Protein AF-A0A960QXY2-F1 (afdb_monomer_lite)

Structure (mmCIF, N/CA/C/O backbone):
data_AF-A0A960QXY2-F1
#
_entry.id   AF-A0A960QXY2-F1
#
loop_
_atom_site.group_PDB
_atom_site.id
_atom_site.type_symbol
_atom_site.label_atom_id
_atom_site.label_alt_id
_atom_site.label_comp_id
_atom_site.label_asym_id
_atom_site.label_entity_id
_atom_site.label_seq_id
_atom_site.pdbx_PDB_ins_code
_atom_site.Cartn_x
_atom_site.Cartn_y
_atom_site.Cartn_z
_atom_site.occupancy
_atom_site.B_iso_or_equiv
_atom_site.auth_seq_id
_atom_site.auth_comp_id
_atom_site.auth_asym_id
_atom_site.auth_atom_id
_atom_site.pdbx_PDB_model_num
ATOM 1 N N . MET A 1 1 ? -33.148 39.840 88.372 1.00 42.62 1 MET A N 1
ATOM 2 C CA . MET A 1 1 ? -32.185 38.967 87.664 1.00 42.62 1 MET A CA 1
ATOM 3 C C . MET A 1 1 ? -32.949 38.057 86.706 1.00 42.62 1 MET A C 1
ATOM 5 O O . MET A 1 1 ? -33.522 37.074 87.150 1.00 42.62 1 MET A O 1
ATOM 9 N N . ARG A 1 2 ? -33.035 38.409 85.416 1.00 37.84 2 ARG A N 1
ATOM 10 C CA . ARG A 1 2 ? -33.584 37.536 84.361 1.00 37.84 2 ARG A CA 1
ATOM 11 C C . ARG A 1 2 ? -32.402 36.937 83.598 1.00 37.84 2 ARG A C 1
ATOM 13 O O . ARG A 1 2 ? -31.577 37.690 83.093 1.00 37.84 2 ARG A O 1
ATOM 20 N N . ARG A 1 3 ? -32.290 35.607 83.577 1.00 42.69 3 ARG A N 1
ATOM 21 C CA . ARG A 1 3 ? -31.294 34.875 82.782 1.00 42.69 3 ARG A CA 1
ATOM 22 C C . ARG A 1 3 ? -31.869 34.663 81.379 1.00 42.69 3 ARG A C 1
ATOM 24 O O . ARG A 1 3 ? -32.893 34.001 81.252 1.00 42.69 3 ARG A O 1
ATOM 31 N N . SER A 1 4 ? -31.228 35.238 80.363 1.00 44.88 4 SER A N 1
ATOM 32 C CA . SER A 1 4 ? -31.491 34.923 78.955 1.00 44.88 4 SER A CA 1
ATOM 33 C C . SER A 1 4 ? -30.837 33.593 78.595 1.00 44.88 4 SER A C 1
ATOM 35 O O . SER A 1 4 ? -29.629 33.428 78.757 1.00 44.88 4 SER A O 1
ATOM 37 N N . THR A 1 5 ? -31.634 32.661 78.090 1.00 52.72 5 THR A N 1
ATOM 38 C CA . THR A 1 5 ? -31.198 31.428 77.432 1.00 52.72 5 THR A CA 1
ATOM 39 C C . THR A 1 5 ? -30.934 31.721 75.954 1.00 52.72 5 THR A C 1
ATOM 41 O O . THR A 1 5 ? -31.843 32.097 75.219 1.00 52.72 5 THR A O 1
ATOM 44 N N . PHE A 1 6 ? -29.683 31.564 75.523 1.00 45.66 6 PHE A N 1
ATOM 45 C CA . PHE A 1 6 ? -29.295 31.549 74.111 1.00 45.66 6 PHE A CA 1
ATOM 46 C C . PHE A 1 6 ? -29.551 30.150 73.535 1.00 45.66 6 PHE A C 1
ATOM 48 O O . PHE A 1 6 ? -29.058 29.163 74.079 1.00 45.66 6 PHE A O 1
ATOM 55 N N . ILE A 1 7 ? -30.304 30.066 72.437 1.00 46.41 7 ILE A N 1
ATOM 56 C CA . ILE A 1 7 ? -30.459 28.851 71.626 1.00 46.41 7 ILE A CA 1
ATOM 57 C C . ILE A 1 7 ? -29.572 29.027 70.384 1.00 46.41 7 ILE A C 1
ATOM 59 O O . ILE A 1 7 ? -29.762 30.011 69.665 1.00 46.41 7 ILE A O 1
ATOM 63 N N . PRO A 1 8 ? -28.609 28.132 70.101 1.00 46.75 8 PRO A N 1
ATOM 64 C CA . PRO A 1 8 ? -27.849 28.197 68.863 1.00 46.75 8 PRO A CA 1
ATOM 65 C C . PRO A 1 8 ? -28.687 27.636 67.706 1.00 46.75 8 PRO A C 1
ATOM 67 O O . PRO A 1 8 ? -29.220 26.530 67.779 1.00 46.75 8 PRO A O 1
ATOM 70 N N . VAL A 1 9 ? -28.789 28.406 66.624 1.00 47.16 9 VAL A N 1
ATOM 71 C CA . VAL A 1 9 ? -29.340 27.952 65.342 1.00 47.16 9 VAL A CA 1
ATOM 72 C C . VAL A 1 9 ? -28.234 27.199 64.603 1.00 47.16 9 VAL A C 1
ATOM 74 O O . VAL A 1 9 ? -27.255 27.801 64.168 1.00 47.16 9 VAL A O 1
ATOM 77 N N . ILE A 1 10 ? -28.376 25.880 64.472 1.00 45.25 10 ILE A N 1
ATOM 78 C CA . ILE A 1 10 ? -27.526 25.064 63.598 1.00 45.25 10 ILE A CA 1
ATOM 79 C C . ILE A 1 10 ? -28.065 25.215 62.173 1.00 45.25 10 ILE A C 1
ATOM 81 O O . ILE A 1 10 ? -29.096 24.643 61.822 1.00 45.25 10 ILE A O 1
ATOM 85 N N . VAL A 1 11 ? -27.374 26.003 61.350 1.00 44.78 11 VAL A N 1
ATOM 86 C CA . VAL A 1 11 ? -27.601 26.045 59.901 1.00 44.78 11 VAL A CA 1
ATOM 87 C C . VAL A 1 11 ? -26.959 24.794 59.304 1.00 44.78 11 VAL A C 1
ATOM 89 O O . VAL A 1 11 ? -25.738 24.677 59.237 1.00 44.78 11 VAL A O 1
ATOM 92 N N . SER A 1 12 ? -27.791 23.825 58.925 1.00 45.00 12 SER A N 1
ATOM 93 C CA . SER A 1 12 ? -27.359 22.617 58.224 1.00 45.00 12 SER A CA 1
ATOM 94 C C . SER A 1 12 ? -27.195 22.946 56.740 1.00 45.00 12 SER A C 1
ATOM 96 O O . SER A 1 12 ? -28.162 22.980 55.980 1.00 45.00 12 SER A O 1
ATOM 98 N N . THR A 1 13 ? -25.969 23.262 56.331 1.00 49.44 13 THR A N 1
ATOM 99 C CA . THR A 1 13 ? -25.618 23.444 54.921 1.00 49.44 13 THR A CA 1
ATOM 100 C C . THR A 1 13 ? -25.560 22.066 54.264 1.00 49.44 13 THR A C 1
ATOM 102 O O . THR A 1 13 ? -24.575 21.343 54.407 1.00 49.44 13 THR A O 1
ATOM 105 N N . LEU A 1 14 ? -26.631 21.679 53.565 1.00 43.00 14 LEU A N 1
ATOM 106 C CA . LEU A 1 14 ? -26.625 20.518 52.677 1.00 43.00 14 LEU A CA 1
ATOM 107 C C . LEU A 1 14 ? -25.613 20.785 51.549 1.00 43.00 14 LEU A C 1
ATOM 109 O O . LEU A 1 14 ? -25.888 21.530 50.609 1.00 43.00 14 LEU A O 1
ATOM 113 N N . LEU A 1 15 ? -24.422 20.197 51.652 1.00 43.59 15 LEU A N 1
ATOM 114 C CA . LEU A 1 15 ? -23.488 20.096 50.536 1.00 43.59 15 LEU A CA 1
ATOM 115 C C . LEU A 1 15 ? -24.098 19.135 49.507 1.00 43.59 15 LEU A C 1
ATOM 117 O O . LEU A 1 15 ? -24.025 17.917 49.667 1.00 43.59 15 LEU A O 1
ATOM 121 N N . LEU A 1 16 ? -24.718 19.680 48.456 1.00 44.16 16 LEU A N 1
ATOM 122 C CA . LEU A 1 16 ? -24.985 18.921 47.236 1.00 44.16 16 LEU A CA 1
ATOM 123 C C . LEU A 1 16 ? -23.636 18.540 46.620 1.00 44.16 16 LEU A C 1
ATOM 125 O O . LEU A 1 16 ? -22.979 19.353 45.971 1.00 44.16 16 LEU A O 1
ATOM 129 N N . LEU A 1 17 ? -23.219 17.295 46.842 1.00 44.69 17 LEU A N 1
ATOM 130 C CA . LEU A 1 17 ? -22.174 16.673 46.042 1.00 44.69 17 LEU A CA 1
ATOM 131 C C . LEU A 1 17 ? -22.661 16.638 44.582 1.00 44.69 17 LEU A C 1
ATOM 133 O O . LEU A 1 17 ? -23.789 16.195 44.340 1.00 44.69 17 LEU A O 1
ATOM 137 N N . PRO A 1 18 ? -21.859 17.097 43.604 1.00 47.03 18 PRO A N 1
ATOM 138 C CA . PRO A 1 18 ? -22.188 16.887 42.203 1.00 47.03 18 PRO A CA 1
ATOM 139 C C . PRO A 1 18 ? -22.323 15.378 41.950 1.00 47.03 18 PRO A C 1
ATOM 141 O O . PRO A 1 18 ? -21.615 14.590 42.587 1.00 47.03 18 PRO A O 1
ATOM 144 N N . PRO A 1 19 ? -23.226 14.948 41.052 1.00 49.72 19 PRO A N 1
ATOM 145 C CA . PRO A 1 19 ? -23.356 13.539 40.723 1.00 49.72 19 PRO A CA 1
ATOM 146 C C . PRO A 1 19 ? -21.989 13.012 40.281 1.00 49.72 19 PRO A C 1
ATOM 148 O O . PRO A 1 19 ? -21.372 13.559 39.364 1.00 49.72 19 PRO A O 1
ATOM 151 N N . LEU A 1 20 ? -21.515 11.973 40.976 1.00 49.38 20 LEU A N 1
ATOM 152 C CA . LEU A 1 20 ? -20.354 11.182 40.585 1.00 49.38 20 LEU A CA 1
ATOM 153 C C . LEU A 1 20 ? -20.476 10.883 39.092 1.00 49.38 20 LEU A C 1
ATOM 155 O O . LEU A 1 20 ? -21.476 10.317 38.646 1.00 49.38 20 LEU A O 1
ATOM 159 N N . GLY A 1 21 ? -19.489 11.365 38.335 1.00 44.56 21 GLY A N 1
ATOM 160 C CA . GLY A 1 21 ? -19.477 11.310 36.885 1.00 44.56 21 GLY A CA 1
ATOM 161 C C . GLY A 1 21 ? -19.838 9.915 36.395 1.00 44.56 21 GLY A C 1
ATOM 162 O O . GLY A 1 21 ? -19.307 8.916 36.879 1.00 44.56 21 GLY A O 1
ATOM 163 N N . ARG A 1 22 ? -20.761 9.864 35.433 1.00 47.72 22 ARG A N 1
ATOM 164 C CA . ARG A 1 22 ? -21.051 8.677 34.630 1.00 47.72 22 ARG A CA 1
ATOM 165 C C . ARG A 1 22 ? -19.703 8.130 34.163 1.00 47.72 22 ARG A C 1
ATOM 167 O O . ARG A 1 22 ? -19.032 8.803 33.382 1.00 47.72 22 ARG A O 1
ATOM 174 N N . ALA A 1 23 ? -19.281 6.984 34.706 1.00 48.81 23 ALA A N 1
ATOM 175 C CA . ALA A 1 23 ? -18.068 6.310 34.266 1.00 48.81 23 ALA A CA 1
ATOM 176 C C . ALA A 1 23 ? -18.130 6.250 32.738 1.00 48.81 23 ALA A C 1
ATOM 178 O O . ALA A 1 23 ? -19.141 5.796 32.192 1.00 48.81 23 ALA A O 1
ATOM 179 N N . ALA A 1 24 ? -17.131 6.830 32.068 1.00 53.25 24 ALA A N 1
ATOM 180 C CA . ALA A 1 24 ? -17.064 6.807 30.619 1.00 53.25 24 ALA A CA 1
ATOM 181 C C . ALA A 1 24 ? -17.136 5.335 30.213 1.00 53.25 24 ALA A C 1
ATOM 183 O O . ALA A 1 24 ? -16.270 4.549 30.587 1.00 53.25 24 ALA A O 1
ATOM 184 N N . GLN A 1 25 ? -18.234 4.952 29.567 1.00 52.31 25 GLN A N 1
ATOM 185 C CA . GLN A 1 25 ? -18.415 3.595 29.090 1.00 52.31 25 GLN A CA 1
ATOM 186 C C . GLN A 1 25 ? -17.262 3.331 28.121 1.00 52.31 25 GLN A C 1
ATOM 188 O O . GLN A 1 25 ? -17.100 4.082 27.157 1.00 52.31 25 GLN A O 1
ATOM 193 N N . GLU A 1 26 ? -16.414 2.351 28.444 1.00 58.78 26 GLU A N 1
ATOM 194 C CA . GLU A 1 26 ? -15.286 1.983 27.588 1.00 58.78 26 GLU A CA 1
ATOM 195 C C . GLU A 1 26 ? -15.813 1.708 26.171 1.00 58.78 26 GLU A C 1
ATOM 197 O O . GLU A 1 26 ? -16.890 1.109 26.040 1.00 58.78 26 GLU A O 1
ATOM 202 N N . PRO A 1 27 ? -15.122 2.174 25.114 1.00 62.91 27 PRO A N 1
ATOM 203 C CA . PRO A 1 27 ? -15.601 1.997 23.756 1.00 62.91 27 PRO A CA 1
ATOM 204 C C . PRO A 1 27 ? -15.718 0.503 23.441 1.00 62.91 27 PRO A C 1
ATOM 206 O O . PRO A 1 27 ? -14.721 -0.205 23.322 1.00 62.91 27 PRO A O 1
ATOM 209 N N . THR A 1 28 ? -16.946 0.018 23.284 1.00 71.00 28 THR A N 1
ATOM 210 C CA . THR A 1 28 ? -17.225 -1.320 22.768 1.00 71.00 28 THR A CA 1
ATOM 211 C C . THR A 1 28 ? -17.537 -1.200 21.280 1.00 71.00 28 THR A C 1
ATOM 213 O O . THR A 1 28 ? -18.370 -0.395 20.875 1.00 71.00 28 THR A O 1
ATOM 216 N N . GLY A 1 29 ? -16.841 -1.969 20.445 1.00 88.31 29 GLY A N 1
ATOM 217 C CA . GLY A 1 29 ? -17.033 -1.923 18.996 1.00 88.31 29 GLY A CA 1
ATOM 218 C C . GLY A 1 29 ? -16.111 -2.882 18.256 1.00 88.31 29 GLY A C 1
ATOM 219 O O . GLY A 1 29 ? -15.088 -3.325 18.792 1.00 88.31 29 GLY A O 1
ATOM 220 N N . LYS A 1 30 ? -16.488 -3.223 17.026 1.00 95.31 30 LYS A N 1
ATOM 221 C CA . LYS A 1 30 ? -15.687 -4.033 16.111 1.00 95.31 30 LYS A CA 1
ATOM 222 C C . LYS A 1 30 ? -14.914 -3.135 15.157 1.00 95.31 30 LYS A C 1
ATOM 224 O O . LYS A 1 30 ? -15.492 -2.278 14.491 1.00 95.31 30 LYS A O 1
ATOM 229 N N . VAL A 1 31 ? -13.613 -3.377 15.047 1.00 97.44 31 VAL A N 1
ATOM 230 C CA . VAL A 1 31 ? -12.737 -2.668 14.112 1.00 97.44 31 VAL A CA 1
ATOM 231 C C . VAL A 1 31 ? -12.183 -3.651 13.099 1.00 97.44 31 VAL A C 1
ATOM 233 O O . VAL A 1 31 ? -11.603 -4.660 13.489 1.00 97.44 31 VAL A O 1
ATOM 236 N N . LEU A 1 32 ? -12.308 -3.340 11.813 1.00 98.62 32 LEU A N 1
ATOM 237 C CA . LEU A 1 32 ? -11.528 -3.986 10.761 1.00 98.62 32 LEU A CA 1
ATOM 238 C C . LEU A 1 32 ? -10.314 -3.108 10.457 1.00 98.62 32 LEU A C 1
ATOM 240 O O . LEU A 1 32 ? -10.471 -1.977 10.015 1.00 98.62 32 LEU A O 1
ATOM 244 N N . TYR A 1 33 ? -9.111 -3.614 10.699 1.00 98.75 33 TYR A N 1
ATOM 245 C CA . TYR A 1 33 ? -7.862 -2.924 10.411 1.00 98.75 33 TYR A CA 1
ATOM 246 C C . TYR A 1 33 ? -7.202 -3.519 9.166 1.00 98.75 33 TYR A C 1
ATOM 248 O O . TYR A 1 33 ? -6.750 -4.661 9.192 1.00 98.75 33 TYR A O 1
ATOM 256 N N . LEU A 1 34 ? -7.141 -2.739 8.087 1.00 98.75 34 LEU A N 1
ATOM 257 C CA . LEU A 1 34 ? -6.463 -3.085 6.840 1.00 98.75 34 LEU A CA 1
ATOM 258 C C . LEU A 1 34 ? -5.093 -2.410 6.778 1.00 98.75 34 LEU A C 1
ATOM 260 O O . LEU A 1 34 ? -5.007 -1.193 6.940 1.00 98.75 34 LEU A O 1
ATOM 264 N N . GLY A 1 35 ? -4.038 -3.179 6.508 1.00 98.19 35 GLY A N 1
ATOM 265 C CA . GLY A 1 35 ? -2.665 -2.665 6.466 1.00 98.19 35 GLY A CA 1
ATOM 266 C C . GLY A 1 35 ? -1.840 -3.159 5.278 1.00 98.19 35 GLY A C 1
ATOM 267 O O . GLY A 1 35 ? -2.102 -4.229 4.726 1.00 98.19 35 GLY A O 1
ATOM 268 N N . ASP A 1 36 ? -0.802 -2.404 4.917 1.00 97.00 36 ASP A N 1
ATOM 269 C CA . ASP A 1 36 ? 0.215 -2.809 3.941 1.00 97.00 36 ASP A CA 1
ATOM 270 C C . ASP A 1 36 ? 1.529 -3.274 4.609 1.00 97.00 36 ASP A C 1
ATOM 272 O O . ASP A 1 36 ? 1.539 -3.741 5.751 1.00 97.00 36 ASP A O 1
ATOM 276 N N . SER A 1 37 ? 2.665 -3.200 3.907 1.00 95.19 37 SER A N 1
ATOM 277 C CA . SER A 1 37 ? 3.954 -3.641 4.455 1.00 95.19 37 SER A CA 1
ATOM 278 C C . SER A 1 37 ? 4.392 -2.850 5.692 1.00 95.19 37 SER A C 1
ATOM 280 O O . SER A 1 37 ? 5.053 -3.427 6.557 1.00 95.19 37 SER A O 1
ATOM 282 N N . LEU A 1 38 ? 3.978 -1.587 5.846 1.00 96.81 38 LEU A N 1
ATOM 283 C CA . LEU A 1 38 ? 4.292 -0.789 7.038 1.00 96.81 38 LEU A CA 1
ATOM 284 C C . LEU A 1 38 ? 3.606 -1.342 8.296 1.00 96.81 38 LEU A C 1
ATOM 286 O O . LEU A 1 38 ? 4.135 -1.244 9.404 1.00 96.81 38 LEU A O 1
ATOM 290 N N . SER A 1 39 ? 2.474 -2.020 8.126 1.00 98.19 39 SER A N 1
ATOM 291 C CA . SER A 1 39 ? 1.740 -2.680 9.205 1.00 98.19 39 SER A CA 1
ATOM 292 C C . SER A 1 39 ? 2.277 -4.058 9.591 1.00 98.19 39 SER A C 1
ATOM 294 O O . SER A 1 39 ? 1.885 -4.596 10.624 1.00 98.19 39 SER A O 1
ATOM 296 N N . MET A 1 40 ? 3.180 -4.661 8.812 1.00 94.69 40 MET A N 1
ATOM 297 C CA . MET A 1 40 ? 3.693 -6.006 9.118 1.00 94.69 40 MET A CA 1
ATOM 298 C C . MET A 1 40 ? 4.562 -6.037 10.384 1.00 94.69 40 MET A C 1
ATOM 300 O O . MET A 1 40 ? 4.614 -7.055 11.091 1.00 94.69 40 MET A O 1
ATOM 304 N N . GLY A 1 41 ? 5.253 -4.924 10.646 1.00 93.56 41 GLY A N 1
ATOM 305 C CA . GLY A 1 41 ? 6.252 -4.768 11.695 1.00 93.56 41 GLY A CA 1
ATOM 306 C C . GLY A 1 41 ? 5.739 -4.063 12.950 1.00 93.56 41 GLY A C 1
ATOM 307 O O . GLY A 1 41 ? 4.648 -4.338 13.448 1.00 93.56 41 GLY A O 1
ATOM 308 N N . ALA A 1 42 ? 6.584 -3.194 13.505 1.00 96.75 42 ALA A N 1
ATOM 309 C CA . ALA A 1 42 ? 6.360 -2.580 14.809 1.00 96.75 42 ALA A CA 1
ATOM 310 C C . ALA A 1 42 ? 5.146 -1.638 14.823 1.00 96.75 42 ALA A C 1
ATOM 312 O O . ALA A 1 42 ? 4.327 -1.740 15.730 1.00 96.75 42 ALA A O 1
ATOM 313 N N . PHE A 1 43 ? 4.963 -0.828 13.772 1.00 98.56 43 PHE A N 1
ATOM 314 C CA . PHE A 1 43 ? 3.814 0.071 13.646 1.00 98.56 43 PHE A CA 1
ATOM 315 C C . PHE A 1 43 ? 2.478 -0.673 13.802 1.00 98.56 43 PHE A C 1
ATOM 317 O O . PHE A 1 43 ? 1.696 -0.385 14.708 1.00 98.56 43 PHE A O 1
ATOM 324 N N . GLY A 1 44 ? 2.230 -1.683 12.960 1.00 98.12 44 GLY A N 1
ATOM 325 C CA . GLY A 1 44 ? 0.951 -2.390 12.979 1.00 98.12 44 GLY A CA 1
ATOM 326 C C . GLY A 1 44 ? 0.728 -3.199 14.256 1.00 98.12 44 GLY A C 1
ATOM 327 O O . GLY A 1 44 ? -0.398 -3.248 14.744 1.00 98.12 44 GLY A O 1
ATOM 328 N N . LYS A 1 45 ? 1.786 -3.782 14.843 1.00 98.31 45 LYS A N 1
ATOM 329 C CA . LYS A 1 45 ? 1.702 -4.471 16.144 1.00 98.31 45 LYS A CA 1
ATOM 330 C C . LYS A 1 45 ? 1.299 -3.520 17.267 1.00 98.31 45 LYS A C 1
ATOM 332 O O . LYS A 1 45 ? 0.411 -3.860 18.047 1.00 98.31 45 LYS A O 1
ATOM 337 N N . THR A 1 46 ? 1.928 -2.350 17.337 1.00 98.75 46 THR A N 1
ATOM 338 C CA . THR A 1 46 ? 1.632 -1.339 18.354 1.00 98.75 46 THR A CA 1
ATOM 339 C C . THR A 1 46 ? 0.220 -0.798 18.181 1.00 98.75 46 THR A C 1
ATOM 341 O O . THR A 1 46 ? -0.541 -0.779 19.145 1.00 98.75 46 THR A O 1
ATOM 344 N N . LEU A 1 47 ? -0.186 -0.452 16.956 1.00 98.75 47 LEU A N 1
ATOM 345 C CA . LEU A 1 47 ? -1.532 0.061 16.705 1.00 98.75 47 LEU A CA 1
ATOM 346 C C . LEU A 1 47 ? -2.626 -0.977 17.022 1.00 98.75 47 LEU A C 1
ATOM 348 O O . LEU A 1 47 ? -3.573 -0.652 17.737 1.00 98.75 47 LEU A O 1
ATOM 352 N N . ASP A 1 48 ? -2.481 -2.231 16.565 1.00 98.62 48 ASP A N 1
ATOM 353 C CA . ASP A 1 48 ? -3.396 -3.337 16.915 1.00 98.62 48 ASP A CA 1
ATOM 354 C C . ASP A 1 48 ? -3.516 -3.493 18.434 1.00 98.62 48 ASP A C 1
ATOM 356 O O . ASP A 1 48 ? -4.624 -3.543 18.971 1.00 98.62 48 ASP A O 1
ATOM 360 N N . HIS A 1 49 ? -2.378 -3.517 19.133 1.00 98.38 49 HIS A N 1
ATOM 361 C CA . HIS A 1 49 ? -2.342 -3.648 20.582 1.00 98.38 49 HIS A CA 1
ATOM 362 C C . HIS A 1 49 ? -3.081 -2.499 21.275 1.00 98.38 49 HIS A C 1
ATOM 364 O O . HIS A 1 49 ? -3.967 -2.764 22.083 1.00 98.38 49 HIS A O 1
ATOM 370 N N . ARG A 1 50 ? -2.809 -1.240 20.906 1.00 97.94 50 ARG A N 1
ATOM 371 C CA . ARG A 1 50 ? -3.470 -0.067 21.502 1.00 97.94 50 ARG A CA 1
ATOM 372 C C . ARG A 1 50 ? -4.974 -0.025 21.244 1.00 97.94 50 ARG A C 1
ATOM 374 O O . ARG A 1 50 ? -5.731 0.385 22.127 1.00 97.94 50 ARG A O 1
ATOM 381 N N . MET A 1 51 ? -5.425 -0.450 20.064 1.00 96.88 51 MET A N 1
ATOM 382 C CA . MET A 1 51 ? -6.857 -0.562 19.776 1.00 96.88 51 MET A CA 1
ATOM 383 C C . MET A 1 51 ? -7.516 -1.628 20.664 1.00 96.88 51 MET A C 1
ATOM 385 O O . MET A 1 51 ? -8.560 -1.363 21.256 1.00 96.88 51 MET A O 1
ATOM 389 N N . ARG A 1 52 ? -6.884 -2.796 20.837 1.00 96.38 52 ARG A N 1
ATOM 390 C CA . ARG A 1 52 ? -7.395 -3.868 21.714 1.00 96.38 52 ARG A CA 1
ATOM 391 C C . ARG A 1 52 ? -7.378 -3.495 23.193 1.00 96.38 52 ARG A C 1
ATOM 393 O O . ARG A 1 52 ? -8.345 -3.775 23.891 1.00 96.38 52 ARG A O 1
ATOM 400 N N . GLU A 1 53 ? -6.325 -2.830 23.668 1.00 95.12 53 GLU A N 1
ATOM 401 C CA . GLU A 1 53 ? -6.250 -2.296 25.039 1.00 95.12 53 GLU A CA 1
ATOM 402 C C . GLU A 1 53 ? -7.377 -1.299 25.341 1.00 95.12 53 GLU A C 1
ATOM 404 O O . GLU A 1 53 ? -7.738 -1.115 26.498 1.00 95.12 53 GLU A O 1
ATOM 409 N N . SER A 1 54 ? -7.955 -0.680 24.308 1.00 91.12 54 SER A N 1
ATOM 410 C CA . SER A 1 54 ? -9.101 0.229 24.435 1.00 91.12 54 SER A CA 1
ATOM 411 C C . SER A 1 54 ? -10.452 -0.497 24.498 1.00 91.12 54 SER A C 1
ATOM 413 O O . SER A 1 54 ? -11.485 0.148 24.362 1.00 91.12 54 SER A O 1
ATOM 415 N N . GLY A 1 55 ? -10.461 -1.828 24.640 1.00 90.62 55 GLY A N 1
ATOM 416 C CA . GLY A 1 55 ? -11.680 -2.638 24.739 1.00 90.62 55 GLY A CA 1
ATOM 417 C C . GLY A 1 55 ? -12.307 -3.049 23.401 1.00 90.62 55 GLY A C 1
ATOM 418 O O . GLY A 1 55 ? -13.367 -3.676 23.391 1.00 90.62 55 GLY A O 1
ATOM 419 N N . LEU A 1 56 ? -11.666 -2.741 22.267 1.00 93.12 56 LEU A N 1
ATOM 420 C CA . LEU A 1 56 ? -12.213 -3.010 20.933 1.00 93.12 56 LEU A CA 1
ATOM 421 C C . LEU A 1 56 ? -11.981 -4.456 20.479 1.00 93.12 56 LEU A C 1
ATOM 423 O O . LEU A 1 56 ? -10.915 -5.046 20.678 1.00 93.12 56 LEU A O 1
ATOM 427 N N . SER A 1 57 ? -12.957 -4.999 19.753 1.00 95.81 57 SER A N 1
ATOM 428 C CA . SER A 1 57 ? -12.833 -6.264 19.031 1.00 95.81 57 SER A CA 1
ATOM 429 C C . SER A 1 57 ? -12.189 -6.010 17.667 1.00 95.81 57 SER A C 1
ATOM 431 O O . SER A 1 57 ? -12.859 -5.660 16.697 1.00 95.81 57 SER A O 1
ATOM 433 N N . VAL A 1 58 ? -10.863 -6.126 17.598 1.00 98.00 58 VAL A N 1
ATOM 434 C CA . VAL A 1 58 ? -10.104 -5.799 16.381 1.00 98.00 58 VAL A CA 1
ATOM 435 C C . VAL A 1 58 ? -9.913 -7.038 15.494 1.00 98.00 58 VAL A C 1
ATOM 437 O O . VAL A 1 58 ? -9.555 -8.119 15.972 1.00 98.00 58 VAL A O 1
ATOM 440 N N . TYR A 1 59 ? -10.106 -6.862 14.194 1.00 98.69 59 TYR A N 1
ATOM 441 C CA . TYR A 1 59 ? -9.828 -7.813 13.125 1.00 98.69 59 TYR A CA 1
ATOM 442 C C . TYR A 1 59 ? -8.773 -7.188 12.218 1.00 98.69 59 TYR A C 1
ATOM 444 O O . TYR A 1 59 ? -9.073 -6.307 11.422 1.00 98.69 59 TYR A O 1
ATOM 452 N N . THR A 1 60 ? -7.527 -7.606 12.373 1.00 98.81 60 THR A N 1
ATOM 453 C CA . THR A 1 60 ? -6.373 -7.063 11.657 1.00 98.81 60 THR A CA 1
ATOM 454 C C . THR A 1 60 ? -6.069 -7.943 10.460 1.00 98.81 60 THR A C 1
ATOM 456 O O . THR A 1 60 ? -5.802 -9.127 10.641 1.00 98.81 60 THR A O 1
ATOM 459 N N . ILE A 1 61 ? -6.104 -7.372 9.258 1.00 98.62 61 ILE A N 1
ATOM 460 C CA . ILE A 1 61 ? -5.794 -8.023 7.985 1.00 98.62 61 ILE A CA 1
ATOM 461 C C . ILE A 1 61 ? -4.740 -7.177 7.273 1.00 98.62 61 ILE A C 1
ATOM 463 O O . ILE A 1 61 ? -5.006 -6.079 6.792 1.00 98.62 61 ILE A O 1
ATOM 467 N N . VAL A 1 62 ? -3.520 -7.688 7.206 1.00 98.50 62 VAL A N 1
ATOM 468 C CA . VAL A 1 62 ? -2.367 -6.972 6.665 1.00 98.50 62 VAL A CA 1
ATOM 469 C C . VAL A 1 62 ? -1.733 -7.804 5.565 1.00 98.50 62 VAL A C 1
ATOM 471 O O . VAL A 1 62 ? -1.440 -8.984 5.760 1.00 98.50 62 VAL A O 1
ATOM 474 N N . ALA A 1 63 ? -1.495 -7.182 4.415 1.00 97.19 63 ALA A N 1
ATOM 475 C CA . ALA A 1 63 ? -0.831 -7.807 3.281 1.00 97.19 63 ALA A CA 1
ATOM 476 C C . ALA A 1 63 ? 0.309 -6.909 2.784 1.00 97.19 63 ALA A C 1
ATOM 478 O O . ALA A 1 63 ? 0.098 -5.776 2.355 1.00 97.19 63 ALA A O 1
ATOM 479 N N . GLY A 1 64 ? 1.542 -7.413 2.834 1.00 93.06 64 GLY A N 1
ATOM 480 C CA . GLY A 1 64 ? 2.719 -6.685 2.371 1.00 93.06 64 GLY A CA 1
ATOM 481 C C . GLY A 1 64 ? 2.599 -6.293 0.896 1.00 93.06 64 GLY A C 1
ATOM 482 O O . GLY A 1 64 ? 2.230 -7.119 0.060 1.00 93.06 64 GLY A O 1
ATOM 483 N N . GLY A 1 65 ? 2.898 -5.027 0.585 1.00 88.94 65 GLY A N 1
ATOM 484 C CA . GLY A 1 65 ? 2.757 -4.463 -0.764 1.00 88.94 65 GLY A CA 1
ATOM 485 C C . GLY A 1 65 ? 1.315 -4.149 -1.183 1.00 88.94 65 GLY A C 1
ATOM 486 O O . GLY A 1 65 ? 1.092 -3.729 -2.319 1.00 88.94 65 GLY A O 1
ATOM 487 N N . ALA A 1 66 ? 0.331 -4.331 -0.295 1.00 93.62 66 ALA A N 1
ATOM 488 C CA . ALA A 1 66 ? -1.058 -4.094 -0.646 1.00 93.62 66 ALA A CA 1
ATOM 489 C C . ALA A 1 66 ? -1.329 -2.630 -1.011 1.00 93.62 66 ALA A C 1
ATOM 491 O O . ALA A 1 66 ? -0.834 -1.678 -0.404 1.00 93.62 66 ALA A O 1
ATOM 492 N N . SER A 1 67 ? -2.174 -2.487 -2.016 1.00 93.88 67 SER A N 1
ATOM 493 C CA . SER A 1 67 ? -2.810 -1.258 -2.482 1.00 93.88 67 SER A CA 1
ATOM 494 C C . SER A 1 67 ? -4.307 -1.558 -2.652 1.00 93.88 67 SER A C 1
ATOM 496 O O . SER A 1 67 ? -4.694 -2.726 -2.533 1.00 93.88 67 SER A O 1
ATOM 498 N N . PRO A 1 68 ? -5.172 -0.579 -2.963 1.00 95.50 68 PRO A N 1
ATOM 499 C CA . PRO A 1 68 ? -6.602 -0.829 -3.170 1.00 95.50 68 PRO A CA 1
ATOM 500 C C . PRO A 1 68 ? -6.935 -1.981 -4.137 1.00 95.50 68 PRO A C 1
ATOM 502 O O . PRO A 1 68 ? -7.911 -2.690 -3.914 1.00 95.50 68 PRO A O 1
ATOM 505 N N . TYR A 1 69 ? -6.084 -2.255 -5.136 1.00 92.31 69 TYR A N 1
ATOM 506 C CA . TYR A 1 69 ? -6.227 -3.405 -6.044 1.00 92.31 69 TYR A CA 1
ATOM 507 C C . TYR A 1 69 ? -6.302 -4.766 -5.328 1.00 92.31 69 TYR A C 1
ATOM 509 O O . TYR A 1 69 ? -6.942 -5.699 -5.808 1.00 92.31 69 TYR A O 1
ATOM 517 N N . TYR A 1 70 ? -5.643 -4.902 -4.176 1.00 95.00 70 TYR A N 1
ATOM 518 C CA . TYR A 1 70 ? -5.668 -6.134 -3.388 1.00 95.00 70 TYR A CA 1
ATOM 519 C C . TYR A 1 70 ? -7.007 -6.307 -2.678 1.00 95.00 70 TYR A C 1
ATOM 521 O O . TYR A 1 70 ? -7.531 -7.419 -2.626 1.00 95.00 70 TYR A O 1
ATOM 529 N N . TRP A 1 71 ? -7.561 -5.203 -2.181 1.00 96.88 71 TRP A N 1
ATOM 530 C CA . TRP A 1 71 ? -8.715 -5.191 -1.291 1.00 96.88 71 TRP A CA 1
ATOM 531 C C . TRP A 1 71 ? -10.049 -5.209 -2.027 1.00 96.88 71 TRP A C 1
ATOM 533 O O . TRP A 1 71 ? -10.968 -5.850 -1.545 1.00 96.88 71 TRP A O 1
ATOM 543 N N . LEU A 1 72 ? -10.160 -4.543 -3.173 1.00 93.69 72 LEU A N 1
ATOM 544 C CA . LEU A 1 72 ? -11.434 -4.347 -3.872 1.00 93.69 72 LEU A CA 1
ATOM 545 C C . LEU A 1 72 ? -11.861 -5.576 -4.690 1.00 93.69 72 LEU A C 1
ATOM 547 O O . LEU A 1 72 ? -11.033 -6.186 -5.380 1.00 93.69 72 LEU A O 1
ATOM 551 N N . ASP A 1 73 ? -13.148 -5.924 -4.629 1.00 89.88 73 ASP A N 1
ATOM 552 C CA . ASP A 1 73 ? -13.748 -7.061 -5.349 1.00 89.88 73 ASP A CA 1
ATOM 553 C C . ASP A 1 73 ? -13.755 -6.897 -6.876 1.00 89.88 73 ASP A C 1
ATOM 555 O O . ASP A 1 73 ? -13.702 -7.883 -7.612 1.00 89.88 73 ASP A O 1
ATOM 559 N N . SER A 1 74 ? -13.741 -5.648 -7.346 1.00 83.19 74 SER A N 1
ATOM 560 C CA . SER A 1 74 ? -13.731 -5.272 -8.760 1.00 83.19 74 SER A CA 1
ATOM 561 C C . SER A 1 74 ? -12.426 -5.643 -9.459 1.00 83.19 74 SER A C 1
ATOM 563 O O . SER A 1 74 ? -12.326 -5.543 -10.682 1.00 83.19 74 SER A O 1
ATOM 565 N N . PHE A 1 75 ? -11.438 -6.106 -8.692 1.00 83.88 75 PHE A N 1
ATOM 566 C CA . PHE A 1 75 ? -10.174 -6.620 -9.182 1.00 83.88 75 PHE A CA 1
ATOM 567 C C . PHE A 1 75 ? -10.011 -8.088 -8.816 1.00 83.88 75 PHE A C 1
ATOM 569 O O . PHE A 1 75 ? -10.414 -8.550 -7.745 1.00 83.88 75 PHE A O 1
ATOM 576 N N . GLN A 1 76 ? -9.326 -8.812 -9.697 1.00 79.06 76 GLN A N 1
ATOM 577 C CA . GLN A 1 76 ? -9.012 -10.219 -9.495 1.00 79.06 76 GLN A CA 1
ATOM 578 C C . GLN A 1 76 ? -8.337 -10.491 -8.133 1.00 79.06 76 GLN A C 1
ATOM 580 O O . GLN A 1 76 ? -7.680 -9.611 -7.559 1.00 79.06 76 GLN A O 1
ATOM 585 N N . PRO A 1 77 ? -8.476 -11.708 -7.584 1.00 81.62 77 PRO A N 1
ATOM 586 C CA . PRO A 1 77 ? -7.728 -12.115 -6.403 1.00 81.62 77 PRO A CA 1
ATOM 587 C C . PRO A 1 77 ? -6.217 -12.012 -6.642 1.00 81.62 77 PRO A C 1
ATOM 589 O O . PRO A 1 77 ? -5.695 -12.607 -7.582 1.00 81.62 77 PRO A O 1
ATOM 592 N N . LEU A 1 78 ? -5.515 -11.273 -5.779 1.00 81.56 78 LEU A N 1
ATOM 593 C CA . LEU A 1 78 ? -4.067 -11.089 -5.875 1.00 81.56 78 LEU A CA 1
ATOM 594 C C . LEU A 1 78 ? -3.343 -11.881 -4.779 1.00 81.56 78 LEU A C 1
ATOM 596 O O . LEU A 1 78 ? -3.752 -11.807 -3.613 1.00 81.56 78 LEU A O 1
ATOM 600 N N . PRO A 1 79 ? -2.267 -12.619 -5.112 1.00 83.88 79 PRO A N 1
ATOM 601 C CA . PRO A 1 79 ? -1.437 -13.264 -4.110 1.00 83.88 79 PRO A CA 1
ATOM 602 C C . PRO A 1 79 ? -0.616 -12.229 -3.339 1.00 83.88 79 PRO A C 1
ATOM 604 O O . PRO A 1 79 ? -0.254 -11.175 -3.862 1.00 83.88 79 PRO A O 1
ATOM 607 N N . CYS A 1 80 ? -0.255 -12.562 -2.103 1.00 88.06 80 CYS A N 1
ATOM 608 C CA . CYS A 1 80 ? 0.724 -11.803 -1.333 1.00 88.06 80 CYS A CA 1
ATOM 609 C C . CYS A 1 80 ? 1.903 -12.716 -1.004 1.00 88.06 80 CYS A C 1
ATOM 611 O O . CYS A 1 80 ? 1.719 -13.738 -0.348 1.00 88.06 80 CYS A O 1
ATOM 613 N N . SER A 1 81 ? 3.099 -12.351 -1.471 1.00 82.88 81 SER A N 1
ATOM 614 C CA . SER A 1 81 ? 4.355 -13.093 -1.270 1.00 82.88 81 SER A CA 1
ATOM 615 C C . SER A 1 81 ? 5.359 -12.381 -0.361 1.00 82.88 81 SER A C 1
ATOM 617 O O . SER A 1 81 ? 6.420 -12.928 -0.079 1.00 82.88 81 SER A O 1
ATOM 619 N N . ILE A 1 82 ? 5.049 -11.153 0.064 1.00 82.31 82 ILE A N 1
ATOM 620 C CA . ILE A 1 82 ? 5.911 -10.337 0.935 1.00 82.31 82 ILE A CA 1
ATOM 621 C C . ILE A 1 82 ? 5.641 -10.668 2.409 1.00 82.31 82 ILE A C 1
ATOM 623 O O . ILE A 1 82 ? 6.534 -10.609 3.250 1.00 82.31 82 ILE A O 1
ATOM 627 N N . GLY A 1 83 ? 4.400 -11.034 2.720 1.00 87.44 83 GLY A N 1
ATOM 628 C CA . GLY A 1 83 ? 3.978 -11.439 4.049 1.00 87.44 83 GLY A CA 1
ATOM 629 C C . GLY A 1 83 ? 2.531 -11.054 4.308 1.00 87.44 83 GLY A C 1
ATOM 630 O O . GLY A 1 83 ? 2.068 -9.992 3.902 1.00 87.44 83 GLY A O 1
ATOM 631 N N . PHE A 1 84 ? 1.823 -11.931 5.002 1.00 97.19 84 PHE A N 1
ATOM 632 C CA . PHE A 1 84 ? 0.434 -11.761 5.380 1.00 97.19 84 PHE A CA 1
ATOM 633 C C . PHE A 1 84 ? 0.288 -11.934 6.886 1.00 97.19 84 PHE A C 1
ATOM 635 O O . PHE A 1 84 ? 0.828 -12.880 7.469 1.00 97.19 84 PHE A O 1
ATOM 642 N N . TRP A 1 85 ? -0.448 -11.029 7.515 1.00 98.31 85 TRP A N 1
ATOM 643 C CA . TRP A 1 85 ? -0.775 -11.092 8.928 1.00 98.31 85 TRP A CA 1
ATOM 644 C C . TRP A 1 85 ? -2.278 -10.933 9.116 1.00 98.31 85 TRP A C 1
ATOM 646 O O . TRP A 1 85 ? -2.869 -9.930 8.736 1.00 98.31 85 TRP A O 1
ATOM 656 N N . GLU A 1 86 ? -2.878 -11.942 9.730 1.00 98.44 86 GLU A N 1
ATOM 657 C CA . GLU A 1 86 ? -4.265 -11.936 10.160 1.00 98.44 86 GLU A CA 1
ATOM 658 C C . GLU A 1 86 ? -4.311 -12.084 11.680 1.00 98.44 86 GLU A C 1
ATOM 660 O O . GLU A 1 86 ? -3.661 -12.967 12.244 1.00 98.44 86 GLU A O 1
ATOM 665 N N . LYS A 1 87 ? -5.090 -11.242 12.354 1.00 98.50 87 LYS A N 1
ATOM 666 C CA . LYS A 1 87 ? -5.349 -11.366 13.786 1.00 98.50 87 LYS A CA 1
ATOM 667 C C . LYS A 1 87 ? -6.783 -10.996 14.116 1.00 98.50 87 LYS A C 1
ATOM 669 O O . LYS A 1 87 ? -7.195 -9.850 13.967 1.00 98.50 87 LYS A O 1
ATOM 674 N N . THR A 1 88 ? -7.527 -11.967 14.606 1.00 97.44 88 THR A N 1
ATOM 675 C CA . THR A 1 88 ? -8.892 -11.821 15.109 1.00 97.44 88 THR A CA 1
ATOM 676 C C . THR A 1 88 ? -8.862 -11.808 16.647 1.00 97.44 88 THR A C 1
ATOM 678 O O . THR A 1 88 ? -7.787 -11.915 17.248 1.00 97.44 88 THR A O 1
ATOM 681 N N . PRO A 1 89 ? -10.010 -11.661 17.330 1.00 93.88 89 PRO A N 1
ATOM 682 C CA . PRO A 1 89 ? -10.067 -11.796 18.788 1.00 93.88 89 PRO A CA 1
ATOM 683 C C . PRO A 1 89 ? -9.642 -13.178 19.312 1.00 93.88 89 PRO A C 1
ATOM 685 O O . PRO A 1 89 ? -9.179 -13.283 20.443 1.00 93.88 89 PRO A O 1
ATOM 688 N N . ASP A 1 90 ? -9.808 -14.222 18.502 1.00 94.50 90 ASP A N 1
ATOM 689 C CA . ASP A 1 90 ? -9.609 -15.627 18.866 1.00 94.50 90 ASP A CA 1
ATOM 690 C C . ASP A 1 90 ? -8.330 -16.254 18.287 1.00 94.50 90 ASP A C 1
ATOM 692 O O . ASP A 1 90 ? -7.852 -17.258 18.818 1.00 94.50 90 ASP A O 1
ATOM 696 N N . ARG A 1 91 ? -7.744 -15.683 17.224 1.00 96.00 91 ARG A N 1
ATOM 697 C CA . ARG A 1 91 ? -6.552 -16.245 16.571 1.00 96.00 91 ARG A CA 1
ATOM 698 C C . ARG A 1 91 ? -5.595 -15.192 16.022 1.00 96.00 91 ARG A C 1
ATOM 700 O O . ARG A 1 91 ? -5.994 -14.111 15.605 1.00 96.00 91 ARG A O 1
ATOM 707 N N . GLU A 1 92 ? -4.320 -15.563 15.926 1.00 97.88 92 GLU A N 1
ATOM 708 C CA . GLU A 1 92 ? -3.311 -14.841 15.147 1.00 97.88 92 GLU A CA 1
ATOM 709 C C . GLU A 1 92 ? -2.623 -15.803 14.174 1.00 97.88 92 GLU A C 1
ATOM 711 O O . GLU A 1 92 ? -2.238 -16.916 14.534 1.00 97.88 92 GLU A O 1
ATOM 716 N N . LYS A 1 93 ? -2.458 -15.362 12.927 1.00 96.50 93 LYS A N 1
ATOM 717 C CA . LYS A 1 93 ? -1.820 -16.105 11.847 1.00 96.50 93 LYS A CA 1
ATOM 718 C C . LYS A 1 93 ? -0.871 -15.188 11.086 1.00 96.50 93 LYS A C 1
ATOM 720 O O . LYS A 1 93 ? -1.252 -14.108 10.643 1.00 96.50 93 LYS A O 1
ATOM 725 N N . ARG A 1 94 ? 0.366 -15.638 10.886 1.00 95.38 94 ARG A N 1
ATOM 726 C CA . ARG A 1 94 ? 1.362 -14.959 10.049 1.00 95.38 94 ARG A CA 1
ATOM 727 C C . ARG A 1 94 ? 1.897 -15.931 9.018 1.00 95.38 94 ARG A C 1
ATOM 729 O O . ARG A 1 94 ? 2.298 -17.037 9.367 1.00 95.38 94 ARG A O 1
ATOM 736 N N . LEU A 1 95 ? 1.877 -15.526 7.759 1.00 89.81 95 LEU A N 1
ATOM 737 C CA . LEU A 1 95 ? 2.294 -16.341 6.628 1.00 89.81 95 LEU A CA 1
ATOM 738 C C . LEU A 1 95 ? 3.264 -15.551 5.757 1.00 89.81 95 LEU A C 1
ATOM 740 O O . LEU A 1 95 ? 3.085 -14.354 5.567 1.00 89.81 95 LEU A O 1
ATOM 744 N N . GLY A 1 96 ? 4.258 -16.224 5.180 1.00 80.81 96 GLY A N 1
ATOM 745 C CA . GLY A 1 96 ? 5.090 -15.619 4.133 1.00 80.81 96 GLY A CA 1
ATOM 746 C C . GLY A 1 96 ? 4.353 -15.494 2.795 1.00 80.81 96 GLY A C 1
ATOM 747 O O . GLY A 1 96 ? 4.664 -14.615 2.002 1.00 80.81 96 GLY A O 1
ATOM 748 N N . TYR A 1 97 ? 3.356 -16.353 2.557 1.00 87.44 97 TYR A N 1
ATOM 749 C CA . TYR A 1 97 ? 2.615 -16.403 1.302 1.00 87.44 97 TYR A CA 1
ATOM 750 C C . TYR A 1 97 ? 1.135 -16.733 1.510 1.00 87.44 97 TYR A C 1
ATOM 752 O O . TYR A 1 97 ? 0.797 -17.627 2.291 1.00 87.44 97 TYR A O 1
ATOM 760 N N . ILE A 1 98 ? 0.268 -16.068 0.745 1.00 90.81 98 ILE A N 1
ATOM 761 C CA . ILE A 1 98 ? -1.121 -16.475 0.509 1.00 90.81 98 ILE A CA 1
ATOM 762 C C . ILE A 1 98 ? -1.480 -16.334 -0.970 1.00 90.81 98 ILE A C 1
ATOM 764 O O . ILE A 1 98 ? -1.025 -15.416 -1.651 1.00 90.81 98 ILE A O 1
ATOM 768 N N . LYS A 1 99 ? -2.341 -17.234 -1.457 1.00 85.25 99 LYS A N 1
ATOM 769 C CA . LYS A 1 99 ? -2.779 -17.255 -2.861 1.00 85.25 99 LYS A CA 1
ATOM 770 C C . LYS A 1 99 ? -3.691 -16.079 -3.222 1.00 85.25 99 LYS A C 1
ATOM 772 O O . LYS A 1 99 ? -3.672 -15.635 -4.362 1.00 85.25 99 LYS A O 1
ATOM 777 N N . ALA A 1 100 ? -4.489 -15.601 -2.271 1.00 91.69 100 ALA A N 1
ATOM 778 C CA . ALA A 1 100 ? -5.451 -14.530 -2.489 1.00 91.69 100 ALA A CA 1
ATOM 779 C C . ALA A 1 100 ? -5.646 -13.720 -1.205 1.00 91.69 100 ALA A C 1
ATOM 781 O O . ALA A 1 100 ? -6.022 -14.290 -0.179 1.00 91.69 100 ALA A O 1
ATOM 782 N N . VAL A 1 101 ? -5.403 -12.409 -1.269 1.00 95.56 101 VAL A N 1
ATOM 783 C CA . 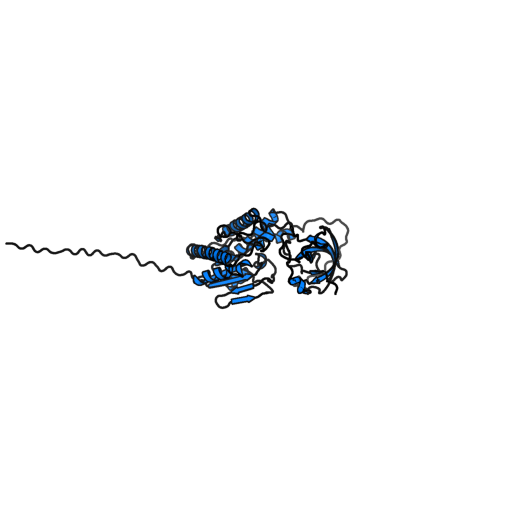VAL A 1 101 ? -5.765 -11.476 -0.194 1.00 95.56 101 VAL A CA 1
ATOM 784 C C . VAL A 1 101 ? -7.298 -11.384 -0.090 1.00 95.56 101 VAL A C 1
ATOM 786 O O . VAL A 1 101 ? -7.956 -11.243 -1.126 1.00 95.56 101 VAL A O 1
ATOM 789 N N . PRO A 1 102 ? -7.885 -11.482 1.120 1.00 97.25 102 PRO A N 1
ATOM 790 C CA . PRO A 1 102 ? -9.326 -11.322 1.307 1.00 97.25 102 PRO A CA 1
ATOM 791 C C . PRO A 1 102 ? -9.827 -9.945 0.852 1.00 97.25 102 PRO A C 1
ATOM 793 O O . PRO A 1 102 ? -9.176 -8.930 1.103 1.00 97.25 102 PRO A O 1
ATOM 796 N N . LYS A 1 103 ? -11.000 -9.915 0.209 1.00 97.12 103 LYS A N 1
ATOM 797 C CA . LYS A 1 103 ? -11.615 -8.684 -0.305 1.00 97.12 103 LYS A CA 1
ATOM 798 C C . LYS A 1 103 ? -12.375 -7.931 0.788 1.00 97.12 103 LYS A C 1
ATOM 800 O O . LYS A 1 103 ? -13.017 -8.559 1.630 1.00 97.12 103 LYS A O 1
ATOM 805 N N . ILE A 1 104 ? -12.299 -6.601 0.784 1.00 97.62 104 ILE A N 1
ATOM 806 C CA . ILE A 1 104 ? -12.865 -5.737 1.827 1.00 97.62 104 ILE A CA 1
ATOM 807 C C . ILE A 1 104 ? -14.383 -5.891 1.927 1.00 97.62 104 ILE A C 1
ATOM 809 O O . ILE A 1 104 ? -14.914 -5.948 3.031 1.00 97.62 104 ILE A O 1
ATOM 813 N N . GLU A 1 105 ? -15.073 -6.040 0.802 1.00 97.12 105 GLU A N 1
ATOM 814 C CA . GLU A 1 105 ? -16.520 -6.216 0.736 1.00 97.12 105 GLU A CA 1
ATOM 815 C C . GLU A 1 105 ? -16.951 -7.490 1.476 1.00 97.12 105 GLU A C 1
ATOM 817 O O . GLU A 1 105 ? -17.911 -7.466 2.248 1.00 97.12 105 GLU A O 1
ATOM 822 N N . HIS A 1 106 ? -16.196 -8.582 1.308 1.00 97.38 106 HIS A N 1
ATOM 823 C CA . HIS A 1 106 ? -16.427 -9.840 2.023 1.00 97.38 106 HIS A CA 1
ATOM 824 C C . HIS A 1 106 ? -16.075 -9.710 3.507 1.00 97.38 106 HIS A C 1
ATOM 826 O O . HIS A 1 106 ? -16.867 -10.093 4.361 1.00 97.38 106 HIS A O 1
ATOM 832 N N . LEU A 1 107 ? -14.927 -9.105 3.830 1.00 98.12 107 LEU A N 1
ATOM 833 C CA . LEU A 1 107 ? -14.509 -8.891 5.218 1.00 98.12 107 LEU A CA 1
ATOM 834 C C . LEU A 1 107 ? -15.545 -8.079 6.004 1.00 98.12 107 LEU A C 1
ATOM 836 O O . LEU A 1 107 ? -15.867 -8.423 7.138 1.00 98.12 107 LEU A O 1
ATOM 840 N N . ILE A 1 108 ? -16.088 -7.017 5.409 1.00 97.50 108 ILE A N 1
ATOM 841 C CA . ILE A 1 108 ? -17.123 -6.192 6.033 1.00 97.50 108 ILE A CA 1
ATOM 842 C C . ILE A 1 108 ? -18.429 -6.977 6.186 1.00 97.50 108 ILE A C 1
ATOM 844 O O . ILE A 1 108 ? -19.052 -6.893 7.244 1.00 97.50 108 ILE A O 1
ATOM 848 N N . ALA A 1 109 ? -18.826 -7.751 5.170 1.00 96.00 109 ALA A N 1
ATOM 849 C CA . ALA A 1 109 ? -20.019 -8.593 5.229 1.00 96.00 109 ALA A CA 1
ATOM 850 C C . ALA A 1 109 ? -19.922 -9.695 6.296 1.00 96.00 109 ALA A C 1
ATOM 852 O O . ALA A 1 109 ? -20.926 -10.017 6.919 1.00 96.00 109 ALA A O 1
ATOM 853 N N . ASP A 1 110 ? -18.734 -10.243 6.545 1.00 96.50 110 ASP A N 1
ATOM 854 C CA . ASP A 1 110 ? -18.541 -11.288 7.550 1.00 96.50 110 ASP A CA 1
ATOM 855 C C . ASP A 1 110 ? -18.427 -10.688 8.961 1.00 96.50 110 ASP A C 1
ATOM 857 O O . ASP A 1 110 ? -19.113 -11.096 9.903 1.00 96.50 110 ASP A O 1
ATOM 861 N N . ILE A 1 111 ? -17.573 -9.676 9.124 1.00 97.06 111 ILE A N 1
ATOM 862 C CA . ILE A 1 111 ? -17.190 -9.143 10.439 1.00 97.06 111 ILE A CA 1
ATOM 863 C C . ILE A 1 111 ? -18.258 -8.195 10.998 1.00 97.06 111 ILE A C 1
ATOM 865 O O . ILE A 1 111 ? -18.477 -8.176 12.218 1.00 97.06 111 ILE A O 1
ATOM 869 N N . HIS A 1 112 ? -18.934 -7.444 10.121 1.00 96.00 112 HIS A N 1
ATOM 870 C CA . HIS A 1 112 ? -19.798 -6.309 10.456 1.00 96.00 112 HIS A CA 1
ATOM 871 C C . HIS A 1 112 ? -19.080 -5.285 11.360 1.00 96.00 112 HIS A C 1
ATOM 873 O O . HIS A 1 112 ? -19.474 -5.109 12.516 1.00 96.00 112 HIS A O 1
ATOM 879 N N . PRO A 1 113 ? -17.968 -4.677 10.898 1.00 96.50 113 PRO A N 1
ATOM 880 C CA . PRO A 1 113 ? -17.226 -3.707 11.692 1.00 96.50 113 PRO A CA 1
ATOM 881 C C . PRO A 1 113 ? -17.994 -2.385 11.821 1.00 96.50 113 PRO A C 1
ATOM 883 O O . PRO A 1 113 ? -18.606 -1.922 10.863 1.00 96.50 113 PRO A O 1
ATOM 886 N N . ASP A 1 114 ? -17.887 -1.732 12.977 1.00 94.56 114 ASP A N 1
ATOM 887 C CA . ASP A 1 114 ? -18.381 -0.363 13.167 1.00 94.56 114 ASP A CA 1
ATOM 888 C C . ASP A 1 114 ? -17.447 0.646 12.480 1.00 94.56 114 ASP A C 1
ATOM 890 O O . ASP A 1 114 ? -17.869 1.682 11.957 1.00 94.56 114 ASP A O 1
ATOM 894 N N . ILE A 1 115 ? -16.146 0.338 12.489 1.00 96.38 115 ILE A N 1
ATOM 895 C CA . ILE A 1 115 ? -15.087 1.184 11.943 1.00 96.38 115 ILE A CA 1
ATOM 896 C C . ILE A 1 115 ? -14.118 0.334 11.128 1.00 96.38 115 ILE A C 1
ATOM 898 O O . ILE A 1 115 ? -13.671 -0.728 11.564 1.00 96.38 115 ILE A O 1
ATOM 902 N N . VAL A 1 116 ? -13.740 0.847 9.963 1.00 98.25 116 VAL A N 1
ATOM 903 C CA . VAL A 1 116 ? -12.658 0.314 9.144 1.00 98.25 116 VAL A CA 1
ATOM 904 C C . VAL A 1 116 ? -11.473 1.273 9.229 1.00 98.25 116 VAL A C 1
ATOM 906 O O . VAL A 1 116 ? -11.541 2.408 8.754 1.00 98.25 116 VAL A O 1
ATOM 909 N N . VAL A 1 117 ? -10.391 0.814 9.856 1.00 98.69 117 VAL A N 1
ATOM 910 C CA . VAL A 1 117 ? -9.105 1.513 9.901 1.00 98.69 117 VAL A CA 1
ATOM 911 C C . VAL A 1 117 ? -8.291 1.091 8.686 1.00 98.69 117 VAL A C 1
ATOM 913 O O . VAL A 1 117 ? -8.065 -0.099 8.479 1.00 98.69 117 VAL A O 1
ATOM 916 N N . VAL A 1 118 ? -7.834 2.053 7.890 1.00 98.56 118 VAL A N 1
ATOM 917 C CA . VAL A 1 118 ? -7.105 1.783 6.648 1.00 98.56 118 VAL A CA 1
ATOM 918 C C . VAL A 1 118 ? -5.720 2.419 6.707 1.00 98.56 118 VAL A C 1
ATOM 920 O O . VAL A 1 118 ? -5.595 3.637 6.617 1.00 98.56 118 VAL A O 1
ATOM 923 N N . GLN A 1 119 ? -4.675 1.598 6.815 1.00 97.44 119 GLN A N 1
ATOM 924 C CA . GLN A 1 119 ? -3.284 1.983 6.572 1.00 97.44 119 GLN A CA 1
ATOM 925 C C . GLN A 1 119 ? -2.821 1.351 5.254 1.00 97.44 119 GLN A C 1
ATOM 927 O O . GLN A 1 119 ? -2.118 0.346 5.214 1.00 97.44 119 GLN A O 1
ATOM 932 N N . THR A 1 120 ? -3.252 1.941 4.143 1.00 84.31 120 THR A N 1
ATOM 933 C CA . THR A 1 120 ? -2.719 1.649 2.809 1.00 84.31 120 THR A CA 1
ATOM 934 C C . THR A 1 120 ? -2.605 2.961 2.051 1.00 84.31 120 THR A C 1
ATOM 936 O O . THR A 1 120 ? -3.507 3.795 2.096 1.00 84.31 120 THR A O 1
ATOM 939 N N . GLY A 1 121 ? -1.481 3.179 1.378 1.00 82.75 121 GLY A N 1
ATOM 940 C CA . GLY A 1 121 ? -1.337 4.371 0.545 1.00 82.75 121 GLY A CA 1
ATOM 941 C C . GLY A 1 121 ? 0.055 4.580 -0.020 1.00 82.75 121 GLY A C 1
ATOM 942 O O . GLY A 1 121 ? 0.181 5.078 -1.129 1.00 82.75 121 GLY A O 1
ATOM 943 N N . VAL A 1 122 ? 1.109 4.111 0.649 1.00 91.88 122 VAL A N 1
ATOM 944 C CA . VAL A 1 122 ? 2.476 4.207 0.108 1.00 91.88 122 VAL A CA 1
ATOM 945 C C . VAL A 1 122 ? 2.591 3.530 -1.264 1.00 91.88 122 VAL A C 1
ATOM 947 O O . VAL A 1 122 ? 3.235 4.054 -2.172 1.00 91.88 122 VAL A O 1
ATOM 950 N N . ASN A 1 123 ? 1.905 2.404 -1.469 1.00 92.69 123 ASN A N 1
ATOM 951 C CA . ASN A 1 123 ? 1.915 1.702 -2.756 1.00 92.69 123 ASN A CA 1
ATOM 952 C C . ASN A 1 123 ? 1.144 2.447 -3.868 1.00 92.69 123 ASN A C 1
ATOM 954 O O . ASN A 1 123 ? 1.326 2.148 -5.049 1.00 92.69 123 ASN A O 1
ATOM 958 N N . LEU A 1 124 ? 0.333 3.461 -3.533 1.00 95.25 124 LEU A N 1
ATOM 959 C CA . LEU A 1 124 ? -0.324 4.318 -4.526 1.00 95.25 124 LEU A CA 1
ATOM 960 C C . LEU A 1 124 ? 0.646 5.302 -5.190 1.00 95.25 124 LEU A C 1
ATOM 962 O O . LEU A 1 124 ? 0.351 5.746 -6.300 1.00 95.25 124 LEU A O 1
ATOM 966 N N . TYR A 1 125 ? 1.827 5.572 -4.615 1.00 95.31 125 TYR A N 1
ATOM 967 C CA . TYR A 1 125 ? 2.845 6.393 -5.283 1.00 95.31 125 TYR A CA 1
ATOM 968 C C . TYR A 1 125 ? 3.236 5.832 -6.651 1.00 95.31 125 TYR A C 1
ATOM 970 O O . TYR A 1 125 ? 3.407 6.602 -7.594 1.00 95.31 125 TYR A O 1
ATOM 978 N N . ALA A 1 126 ? 3.325 4.504 -6.787 1.00 88.81 126 ALA A N 1
ATOM 979 C CA . ALA A 1 126 ? 3.618 3.853 -8.064 1.00 88.81 126 ALA A CA 1
ATOM 980 C C . ALA A 1 126 ? 2.544 4.154 -9.124 1.00 88.81 126 ALA A C 1
ATOM 982 O O . ALA A 1 126 ? 2.868 4.399 -10.285 1.00 88.81 126 ALA A O 1
ATOM 983 N N . THR A 1 127 ? 1.274 4.200 -8.711 1.00 90.62 127 THR A N 1
ATOM 984 C CA . THR A 1 127 ? 0.155 4.551 -9.596 1.00 90.62 127 THR A CA 1
ATOM 985 C C . THR A 1 127 ? 0.165 6.044 -9.924 1.00 90.62 127 THR A C 1
ATOM 987 O O . THR A 1 127 ? 0.023 6.408 -11.087 1.00 90.62 127 THR A O 1
ATOM 990 N N . LEU A 1 128 ? 0.389 6.906 -8.927 1.00 94.44 128 LEU A N 1
ATOM 991 C CA . LEU A 1 128 ? 0.341 8.362 -9.082 1.00 94.44 128 LEU A CA 1
ATOM 992 C C . LEU A 1 128 ? 1.476 8.922 -9.957 1.00 94.44 128 LEU A C 1
ATOM 994 O O . LEU A 1 128 ? 1.290 9.922 -10.652 1.00 94.44 128 LEU A O 1
ATOM 998 N N . ARG A 1 129 ? 2.655 8.289 -9.918 1.00 92.06 129 ARG A N 1
ATOM 999 C CA . ARG A 1 129 ? 3.853 8.709 -10.668 1.00 92.06 129 ARG A CA 1
ATOM 1000 C C . ARG A 1 129 ? 4.066 7.943 -11.977 1.00 92.06 129 ARG A C 1
ATOM 1002 O O . ARG A 1 129 ? 5.121 8.085 -12.595 1.00 92.06 129 ARG A O 1
ATOM 1009 N N . SER A 1 130 ? 3.128 7.077 -12.358 1.00 85.25 130 SER A N 1
ATOM 1010 C CA . SER A 1 130 ? 3.303 6.194 -13.510 1.00 85.25 130 SER A CA 1
ATOM 1011 C C . SER A 1 130 ? 3.551 6.999 -14.787 1.00 85.25 130 SER A C 1
ATOM 1013 O O . SER A 1 130 ? 2.812 7.926 -15.098 1.00 85.25 130 SER A O 1
ATOM 1015 N N . LYS A 1 131 ? 4.568 6.622 -15.563 1.00 82.31 131 LYS A N 1
ATOM 1016 C CA . LYS A 1 131 ? 4.865 7.259 -16.858 1.00 82.31 131 LYS A CA 1
ATOM 1017 C C . LYS A 1 131 ? 4.017 6.705 -18.012 1.00 82.31 131 LYS A C 1
ATOM 1019 O O . LYS A 1 131 ? 4.156 7.168 -19.135 1.00 82.31 131 LYS A O 1
ATOM 1024 N N . ARG A 1 132 ? 3.161 5.711 -17.738 1.00 63.03 132 ARG A N 1
ATOM 1025 C CA . ARG A 1 132 ? 2.365 4.986 -18.746 1.00 63.03 132 ARG A CA 1
ATOM 1026 C C . ARG A 1 132 ? 1.198 5.785 -19.314 1.00 63.03 132 ARG A C 1
ATOM 1028 O O . ARG A 1 132 ? 0.644 5.408 -20.338 1.00 63.03 132 ARG A O 1
ATOM 1035 N N . ARG A 1 133 ? 0.772 6.825 -18.603 1.00 81.12 133 ARG A N 1
ATOM 1036 C CA . ARG A 1 133 ? -0.392 7.636 -18.950 1.00 81.12 133 ARG A CA 1
ATOM 1037 C C . ARG A 1 133 ? -0.200 9.075 -18.482 1.00 81.12 133 ARG A C 1
ATOM 1039 O O . ARG A 1 133 ? 0.649 9.307 -17.612 1.00 81.12 133 ARG A O 1
ATOM 1046 N N . PRO A 1 134 ? -0.967 10.025 -19.041 1.00 89.19 134 PRO A N 1
ATOM 1047 C CA . PRO A 1 134 ? -0.975 11.405 -18.583 1.00 89.19 134 PRO A CA 1
ATOM 1048 C C . PRO A 1 134 ? -1.196 11.507 -17.073 1.00 89.19 134 PRO A C 1
ATOM 1050 O O . PRO A 1 134 ? -1.841 10.657 -16.446 1.00 89.19 134 PRO A O 1
ATOM 1053 N N . LYS A 1 135 ? -0.654 12.569 -16.478 1.00 92.31 135 LYS A N 1
ATOM 1054 C CA . LYS A 1 135 ? -0.721 12.807 -15.034 1.00 92.31 135 LYS A CA 1
ATOM 1055 C C . LYS A 1 135 ? -2.168 12.830 -14.537 1.00 92.31 135 LYS A C 1
ATOM 1057 O O . LYS A 1 135 ? -2.463 12.286 -13.476 1.00 92.31 135 LYS A O 1
ATOM 1062 N N . GLU A 1 136 ? -3.064 13.383 -15.337 1.00 94.19 136 GLU A N 1
ATOM 1063 C CA . GLU A 1 136 ? -4.491 13.513 -15.070 1.00 94.19 136 GLU A CA 1
ATOM 1064 C C . GLU A 1 136 ? -5.159 12.138 -14.935 1.00 94.19 136 GLU A C 1
ATOM 1066 O O . GLU A 1 136 ? -5.959 11.921 -14.027 1.00 94.19 136 GLU A O 1
ATOM 1071 N N . GLU A 1 137 ? -4.778 11.169 -15.772 1.00 91.25 137 GLU A N 1
ATOM 1072 C CA . GLU A 1 137 ? -5.296 9.803 -15.679 1.00 91.25 137 GLU A CA 1
ATOM 1073 C C . GLU A 1 137 ? -4.727 9.043 -14.472 1.00 91.25 137 GLU A C 1
ATOM 1075 O O . GLU A 1 137 ? -5.424 8.225 -13.868 1.00 91.25 137 GLU A O 1
ATOM 1080 N N . ASN A 1 138 ? -3.4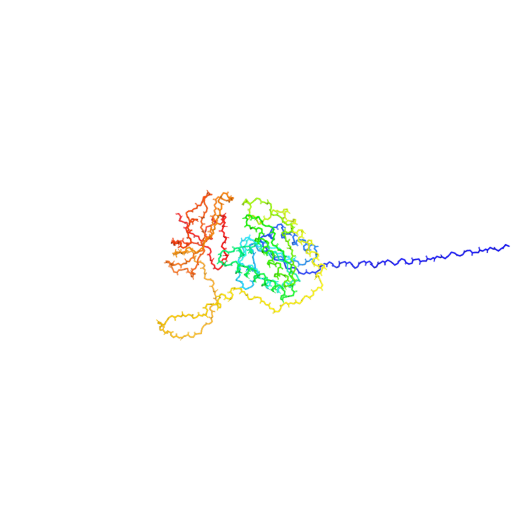76 9.314 -14.079 1.00 93.56 138 ASN A N 1
ATOM 1081 C CA . ASN A 1 138 ? -2.920 8.773 -12.834 1.00 93.56 138 ASN A CA 1
ATOM 1082 C C . ASN A 1 138 ? -3.701 9.266 -11.616 1.00 93.56 138 ASN A C 1
ATOM 1084 O O . ASN A 1 138 ? -4.054 8.463 -10.752 1.00 93.56 138 ASN A O 1
ATOM 1088 N N . VAL A 1 139 ? -3.980 10.571 -11.562 1.00 97.50 139 VAL A N 1
ATOM 1089 C CA . VAL A 1 139 ? -4.779 11.192 -10.499 1.00 97.50 139 VAL A CA 1
ATOM 1090 C C . VAL A 1 139 ? -6.191 10.605 -10.487 1.00 97.50 139 VAL A C 1
ATOM 1092 O O . VAL A 1 139 ? -6.659 10.183 -9.431 1.00 97.50 139 VAL A O 1
ATOM 1095 N N . ALA A 1 140 ? -6.841 10.498 -11.651 1.00 94.38 140 ALA A N 1
ATOM 1096 C CA . ALA A 1 140 ? -8.183 9.930 -11.770 1.00 94.38 140 ALA A CA 1
ATOM 1097 C C . ALA A 1 140 ? -8.254 8.470 -11.294 1.00 94.38 140 ALA A C 1
ATOM 1099 O O . ALA A 1 140 ? -9.200 8.096 -10.601 1.00 94.38 140 ALA A O 1
ATOM 1100 N N . GLU A 1 141 ? -7.251 7.645 -11.606 1.00 93.25 141 GLU A N 1
ATOM 1101 C CA . GLU A 1 141 ? -7.194 6.268 -11.107 1.00 93.25 141 GLU A CA 1
ATOM 1102 C C . GLU A 1 141 ? -7.040 6.219 -9.594 1.00 93.25 141 GLU A C 1
ATOM 1104 O O . GLU A 1 141 ? -7.789 5.511 -8.929 1.00 93.25 141 GLU A O 1
ATOM 1109 N N . VAL A 1 142 ? -6.066 6.951 -9.041 1.00 97.19 142 VAL A N 1
ATOM 1110 C CA . VAL A 1 142 ? -5.830 6.950 -7.594 1.00 97.19 142 VAL A CA 1
ATOM 1111 C C . VAL A 1 142 ? -7.094 7.410 -6.873 1.00 97.19 142 VAL A C 1
ATOM 1113 O O . VAL A 1 142 ? -7.517 6.748 -5.927 1.00 97.19 142 VAL A O 1
ATOM 1116 N N . ARG A 1 143 ? -7.754 8.460 -7.382 1.00 98.00 143 ARG A N 1
ATOM 1117 C CA . ARG A 1 143 ? -9.054 8.919 -6.888 1.00 98.00 143 ARG A CA 1
ATOM 1118 C C . ARG A 1 143 ? -10.095 7.799 -6.915 1.00 98.00 143 ARG A C 1
ATOM 1120 O O . ARG A 1 143 ? -10.697 7.519 -5.889 1.00 98.00 143 ARG A O 1
ATOM 1127 N N . SER A 1 144 ? -10.273 7.141 -8.062 1.00 95.06 144 SER A N 1
ATOM 1128 C CA . SER A 1 144 ? -11.254 6.061 -8.246 1.00 95.06 144 SER A CA 1
ATOM 1129 C C . SER A 1 144 ? -10.993 4.859 -7.335 1.00 95.06 144 SER A C 1
ATOM 1131 O O . SER A 1 144 ? -11.934 4.235 -6.853 1.00 95.06 144 SER A O 1
ATOM 1133 N N . LEU A 1 145 ? -9.731 4.523 -7.067 1.00 96.31 145 LEU A N 1
ATOM 1134 C CA . LEU A 1 145 ? -9.371 3.433 -6.159 1.00 96.31 145 LEU A CA 1
ATOM 1135 C C . LEU A 1 145 ? -9.728 3.753 -4.703 1.00 96.31 145 LEU A C 1
ATOM 1137 O O . LEU A 1 145 ? -10.252 2.893 -3.996 1.00 96.31 145 LEU A O 1
ATOM 1141 N N . ILE A 1 146 ? -9.452 4.981 -4.257 1.00 97.88 146 ILE A N 1
ATOM 1142 C CA . ILE A 1 146 ? -9.794 5.434 -2.903 1.00 97.88 146 ILE A CA 1
ATOM 1143 C C . ILE A 1 146 ? -11.316 5.546 -2.764 1.00 97.88 146 ILE A C 1
ATOM 1145 O O . ILE A 1 146 ? -11.869 5.042 -1.791 1.00 97.88 146 ILE A O 1
ATOM 1149 N N . ASP A 1 147 ? -11.988 6.122 -3.766 1.00 97.44 147 ASP A N 1
ATOM 1150 C CA . ASP A 1 147 ? -13.447 6.261 -3.828 1.00 97.44 147 ASP A CA 1
ATOM 1151 C C . ASP A 1 147 ? -14.142 4.908 -3.670 1.00 97.44 147 ASP A C 1
ATOM 1153 O O . ASP A 1 147 ? -14.975 4.742 -2.785 1.00 97.44 147 ASP A O 1
ATOM 1157 N N . GLN A 1 148 ? -13.725 3.902 -4.444 1.00 95.62 148 GLN A N 1
ATOM 1158 C CA . GLN A 1 148 ? -14.298 2.559 -4.365 1.00 95.62 148 GLN A CA 1
ATOM 1159 C C . GLN A 1 148 ? -14.115 1.922 -2.982 1.00 95.62 148 GLN A C 1
ATOM 1161 O O . GLN A 1 148 ? -15.040 1.285 -2.482 1.00 95.62 148 GLN A O 1
ATOM 1166 N N . MET A 1 149 ? -12.959 2.110 -2.333 1.00 97.44 149 MET A N 1
ATOM 1167 C CA . MET A 1 149 ? -12.758 1.616 -0.965 1.00 97.44 149 MET A CA 1
ATOM 1168 C C . MET A 1 149 ? -13.649 2.356 0.037 1.00 97.44 149 MET A C 1
ATOM 1170 O O . MET A 1 149 ? -14.273 1.720 0.885 1.00 97.44 149 MET A O 1
ATOM 1174 N N . CYS A 1 150 ? -13.741 3.684 -0.053 1.00 97.44 150 CYS A N 1
ATOM 1175 C CA . CYS A 1 150 ? -14.626 4.486 0.790 1.00 97.44 150 CYS A CA 1
ATOM 1176 C C . CYS A 1 150 ? -16.102 4.101 0.602 1.00 97.44 150 CYS A C 1
ATOM 1178 O O . CYS A 1 150 ? -16.832 3.954 1.588 1.00 97.44 150 CYS A O 1
ATOM 1180 N N . PHE A 1 151 ? -16.528 3.866 -0.638 1.00 95.94 151 PHE A N 1
ATOM 1181 C CA . PHE A 1 151 ? -17.859 3.372 -0.962 1.00 95.94 151 PHE A CA 1
ATOM 1182 C C . PHE A 1 151 ? -18.105 1.994 -0.337 1.00 95.94 151 PHE A C 1
ATOM 1184 O O . PHE A 1 151 ? -19.079 1.832 0.392 1.00 95.94 151 PHE A O 1
ATOM 1191 N N . ALA A 1 152 ? -17.201 1.026 -0.528 1.00 95.88 152 ALA A N 1
ATOM 1192 C CA . ALA A 1 152 ? -17.322 -0.313 0.058 1.00 95.88 152 ALA A CA 1
ATOM 1193 C C . ALA A 1 152 ? -17.453 -0.280 1.593 1.00 95.88 152 ALA A C 1
ATOM 1195 O O . ALA A 1 152 ? -18.251 -1.021 2.170 1.00 95.88 152 ALA A O 1
ATOM 1196 N N . ILE A 1 153 ? -16.709 0.616 2.254 1.00 96.00 153 ILE A N 1
ATOM 1197 C CA . ILE A 1 153 ? -16.776 0.825 3.707 1.00 96.00 153 ILE A CA 1
ATOM 1198 C C . ILE A 1 153 ? -18.144 1.382 4.119 1.00 96.00 153 ILE A C 1
ATOM 1200 O O . ILE A 1 153 ? -18.827 0.817 4.975 1.00 96.00 153 ILE A O 1
ATOM 1204 N N . THR A 1 154 ? -18.560 2.485 3.499 1.00 93.94 154 THR A N 1
ATOM 1205 C CA . THR A 1 154 ? -19.749 3.237 3.923 1.00 93.94 154 THR A CA 1
ATOM 1206 C C . THR A 1 154 ? -21.064 2.587 3.508 1.00 93.94 154 THR A C 1
ATOM 1208 O O . THR A 1 154 ? -22.039 2.682 4.253 1.00 93.94 154 THR A O 1
ATOM 1211 N N . GLN A 1 155 ? -21.105 1.864 2.385 1.00 90.25 155 GLN A N 1
ATOM 1212 C CA . GLN A 1 155 ? -22.305 1.176 1.894 1.00 90.25 155 GLN A CA 1
ATOM 1213 C C . GLN A 1 155 ? -22.878 0.192 2.927 1.00 90.25 155 GLN A C 1
ATOM 1215 O O . GLN A 1 155 ? -24.085 -0.045 2.977 1.00 90.25 155 GLN A O 1
ATOM 1220 N N . LYS A 1 156 ? -22.018 -0.381 3.771 1.00 84.69 156 LYS A N 1
ATOM 1221 C CA . LYS A 1 156 ? -22.393 -1.336 4.822 1.00 84.69 156 LYS A CA 1
ATOM 1222 C C . LYS A 1 156 ? -22.540 -0.690 6.203 1.00 84.69 156 LYS A C 1
ATOM 1224 O O . LYS A 1 156 ? -22.668 -1.399 7.194 1.00 84.69 156 LYS A O 1
ATOM 1229 N N . GLY A 1 157 ? -22.540 0.642 6.268 1.00 87.75 157 GLY A N 1
ATOM 1230 C CA . GLY A 1 157 ? -22.749 1.418 7.490 1.00 87.75 157 GLY A CA 1
ATOM 1231 C C . GLY A 1 157 ? -21.512 1.587 8.376 1.00 87.75 157 GLY A C 1
ATOM 1232 O O . GLY A 1 157 ? -21.612 2.244 9.411 1.00 87.75 157 GLY A O 1
ATOM 1233 N N . ALA A 1 158 ? -20.355 1.044 7.982 1.00 93.81 158 ALA A N 1
ATOM 1234 C CA . ALA A 1 158 ? -19.108 1.241 8.708 1.00 93.81 158 ALA A CA 1
ATOM 1235 C C . ALA A 1 158 ? -18.527 2.637 8.437 1.00 93.81 158 ALA A C 1
ATOM 1237 O O . ALA A 1 158 ? -18.714 3.221 7.366 1.00 93.81 158 ALA A O 1
ATOM 1238 N N . LYS A 1 159 ? -17.777 3.175 9.401 1.00 93.50 159 LYS A N 1
ATOM 1239 C CA . LYS A 1 159 ? -17.051 4.442 9.233 1.00 93.50 159 LYS A CA 1
ATOM 1240 C C . LYS A 1 159 ? -15.604 4.201 8.823 1.00 93.50 159 LYS A C 1
ATOM 1242 O O . LYS A 1 159 ? -14.951 3.307 9.350 1.00 93.50 159 LYS A O 1
ATOM 1247 N N . GLY A 1 160 ? -15.079 5.036 7.931 1.00 96.31 160 GLY A N 1
ATOM 1248 C CA . GLY A 1 160 ? -13.662 5.012 7.565 1.00 96.31 160 GLY A CA 1
ATOM 1249 C C . GLY A 1 160 ? -12.801 5.861 8.502 1.00 96.31 160 GLY A C 1
ATOM 1250 O O . GLY A 1 160 ? -13.118 7.028 8.743 1.00 96.31 160 GLY A O 1
ATOM 1251 N N . TYR A 1 161 ? -11.685 5.302 8.969 1.00 98.12 161 TYR A N 1
ATOM 1252 C CA . TYR A 1 161 ? -10.580 6.038 9.587 1.00 98.12 161 TYR A CA 1
ATOM 1253 C C . TYR A 1 161 ? -9.290 5.730 8.816 1.00 98.12 161 TYR A C 1
ATOM 1255 O O . TYR A 1 161 ? -8.762 4.620 8.868 1.00 98.12 161 TYR A O 1
ATOM 1263 N N . TRP A 1 162 ? -8.803 6.700 8.051 1.00 98.56 162 TRP A N 1
ATOM 1264 C CA . TRP A 1 162 ? -7.713 6.513 7.099 1.00 98.56 162 TRP A CA 1
ATOM 1265 C C . TRP A 1 162 ? -6.408 7.078 7.636 1.00 98.56 162 TRP A C 1
ATOM 1267 O O . TRP A 1 162 ? -6.307 8.260 7.950 1.00 98.56 162 TRP A O 1
ATOM 1277 N N . ILE A 1 163 ? -5.384 6.239 7.694 1.00 98.75 163 ILE A N 1
ATOM 1278 C CA . ILE A 1 163 ? -4.033 6.624 8.079 1.00 98.75 163 ILE A CA 1
ATOM 1279 C C . ILE A 1 163 ? -3.282 6.918 6.786 1.00 98.75 163 ILE A C 1
ATOM 1281 O O . ILE A 1 163 ? -2.959 6.004 6.023 1.00 98.75 163 ILE A O 1
ATOM 1285 N N . LEU A 1 164 ? -3.040 8.202 6.518 1.00 98.25 164 LEU A N 1
ATOM 1286 C CA . LEU A 1 164 ? -2.352 8.623 5.300 1.00 98.25 164 LEU A CA 1
ATOM 1287 C C . LEU A 1 164 ? -0.895 8.124 5.300 1.00 98.25 164 LEU A C 1
ATOM 1289 O O . LEU A 1 164 ? -0.348 7.848 6.376 1.00 98.25 164 LEU A O 1
ATOM 1293 N N . PRO A 1 165 ? -0.246 8.011 4.126 1.00 97.31 165 PRO A N 1
ATOM 1294 C CA . PRO A 1 165 ? 1.159 7.624 4.034 1.00 97.31 165 PRO A CA 1
ATOM 1295 C C . PRO A 1 165 ? 2.049 8.478 4.949 1.00 97.31 165 PRO A C 1
ATOM 1297 O O . PRO A 1 165 ? 1.860 9.698 4.987 1.00 97.31 165 PRO A O 1
ATOM 1300 N N . PRO A 1 166 ? 3.003 7.875 5.680 1.00 97.62 166 PRO A N 1
ATOM 1301 C CA . PRO A 1 166 ? 4.011 8.637 6.406 1.00 97.62 166 PRO A CA 1
ATOM 1302 C C . PRO A 1 166 ? 4.980 9.310 5.425 1.00 97.62 166 PRO A C 1
ATOM 1304 O O . PRO A 1 166 ? 4.941 9.059 4.213 1.00 97.62 166 PRO A O 1
ATOM 1307 N N . ASP A 1 167 ? 5.863 10.143 5.966 1.00 96.69 167 ASP A N 1
ATOM 1308 C CA . ASP A 1 167 ? 6.983 10.692 5.210 1.00 96.69 167 ASP A CA 1
ATOM 1309 C C . ASP A 1 167 ? 7.808 9.551 4.589 1.00 96.69 167 ASP A C 1
ATOM 1311 O O . ASP A 1 167 ? 8.103 8.523 5.191 1.00 96.69 167 ASP A O 1
ATOM 1315 N N . SER A 1 168 ? 8.186 9.720 3.335 1.00 96.38 168 SER A N 1
ATOM 1316 C CA . SER A 1 168 ? 9.178 8.887 2.660 1.00 96.38 168 SER A CA 1
ATOM 1317 C C . SER A 1 168 ? 10.424 9.718 2.390 1.00 96.38 168 SER A C 1
ATOM 1319 O O . SER A 1 168 ? 10.371 10.950 2.351 1.00 96.38 168 SER A O 1
ATOM 1321 N N . HIS A 1 169 ? 11.555 9.058 2.161 1.00 95.56 169 HIS A N 1
ATOM 1322 C CA . HIS A 1 169 ? 12.774 9.757 1.777 1.00 95.56 169 HIS A CA 1
ATOM 1323 C C . HIS A 1 169 ? 12.554 10.543 0.467 1.00 95.56 169 HIS A C 1
ATOM 1325 O O . HIS A 1 169 ? 12.055 9.993 -0.516 1.00 95.56 169 HIS A O 1
ATOM 1331 N N . GLU A 1 170 ? 12.967 11.813 0.411 1.00 92.94 170 GLU A N 1
ATOM 1332 C CA . GLU A 1 170 ? 12.640 12.719 -0.710 1.00 92.94 170 GLU A CA 1
ATOM 1333 C C . GLU A 1 170 ? 13.237 12.269 -2.054 1.00 92.94 170 GLU A C 1
ATOM 1335 O O . GLU A 1 170 ? 12.603 12.395 -3.098 1.00 92.94 170 GLU A O 1
ATOM 1340 N N . MET A 1 171 ? 14.423 11.651 -2.032 1.00 86.69 171 MET A N 1
ATOM 1341 C CA . MET A 1 171 ? 15.006 11.013 -3.226 1.00 86.69 171 MET A CA 1
ATOM 1342 C C . MET A 1 171 ? 14.205 9.803 -3.739 1.00 86.69 171 MET A C 1
ATOM 1344 O O . MET A 1 171 ? 14.309 9.455 -4.914 1.00 86.69 171 MET A O 1
ATOM 1348 N N . ARG A 1 172 ? 13.411 9.140 -2.885 1.00 90.19 172 ARG A N 1
ATOM 1349 C CA . ARG A 1 172 ? 12.532 8.038 -3.297 1.00 90.19 172 ARG A CA 1
ATOM 1350 C C . ARG A 1 172 ? 11.211 8.577 -3.842 1.00 90.19 172 ARG A C 1
ATOM 1352 O O . ARG A 1 172 ? 10.801 8.192 -4.943 1.00 90.19 172 ARG A O 1
ATOM 1359 N N . TYR A 1 173 ? 10.573 9.461 -3.076 1.00 94.31 173 TYR A N 1
ATOM 1360 C CA . TYR A 1 173 ? 9.350 10.169 -3.445 1.00 94.31 173 TYR A CA 1
ATOM 1361 C C . TYR A 1 173 ? 9.499 11.659 -3.098 1.00 94.31 173 TYR A C 1
ATOM 1363 O O . TYR A 1 173 ? 9.541 11.988 -1.913 1.00 94.31 173 TYR A O 1
ATOM 1371 N N . PRO A 1 174 ? 9.555 12.565 -4.094 1.00 95.31 174 PRO A N 1
ATOM 1372 C CA . PRO A 1 174 ? 9.661 14.002 -3.844 1.00 95.31 174 PRO A CA 1
ATOM 1373 C C . PRO A 1 174 ? 8.517 14.525 -2.974 1.00 95.31 174 PRO A C 1
ATOM 1375 O O . PRO A 1 174 ? 7.398 14.007 -3.040 1.00 95.31 174 PRO A O 1
ATOM 1378 N N . ARG A 1 175 ? 8.777 15.563 -2.173 1.00 96.19 175 ARG A N 1
ATOM 1379 C CA . ARG A 1 175 ? 7.801 16.111 -1.217 1.00 96.19 175 ARG A CA 1
ATOM 1380 C C . ARG A 1 175 ? 6.505 16.565 -1.886 1.00 96.19 175 ARG A C 1
ATOM 1382 O O . ARG A 1 175 ? 5.430 16.405 -1.313 1.00 96.19 175 ARG A O 1
ATOM 1389 N N . GLU A 1 176 ? 6.589 17.071 -3.109 1.00 97.12 176 GLU A N 1
ATOM 1390 C CA . GLU A 1 176 ? 5.437 17.489 -3.904 1.00 97.12 176 GLU A CA 1
ATOM 1391 C C . GLU A 1 176 ? 4.526 16.295 -4.207 1.00 97.12 176 GLU A C 1
ATOM 1393 O O . GLU A 1 176 ? 3.318 16.379 -4.007 1.00 97.12 176 GLU A O 1
ATOM 1398 N N . LEU A 1 177 ? 5.104 15.150 -4.593 1.00 97.06 177 LEU A N 1
ATOM 1399 C CA . LEU A 1 177 ? 4.358 13.914 -4.845 1.00 97.06 177 LEU A CA 1
ATOM 1400 C C . LEU A 1 177 ? 3.714 13.377 -3.556 1.00 97.06 177 LEU A C 1
ATOM 1402 O O . LEU A 1 177 ? 2.579 12.898 -3.583 1.00 97.06 177 LEU A O 1
ATOM 1406 N N . GLN A 1 178 ? 4.431 13.462 -2.431 1.00 97.81 178 GLN A N 1
ATOM 1407 C CA . GLN A 1 178 ? 3.922 13.056 -1.115 1.00 97.81 178 GLN A CA 1
ATOM 1408 C C . GLN A 1 178 ? 2.731 13.908 -0.667 1.00 97.81 178 GLN A C 1
ATOM 1410 O O . GLN A 1 178 ? 1.719 13.375 -0.204 1.00 97.81 178 GLN A O 1
ATOM 1415 N N . THR A 1 179 ? 2.832 15.221 -0.870 1.00 98.00 179 THR A N 1
ATOM 1416 C CA . THR A 1 179 ? 1.776 16.192 -0.561 1.00 98.00 179 THR A CA 1
ATOM 1417 C C . THR A 1 179 ? 0.561 15.990 -1.466 1.00 98.00 179 THR A C 1
ATOM 1419 O O . THR A 1 179 ? -0.578 16.018 -0.996 1.00 98.00 179 THR A O 1
ATOM 1422 N N . GLU A 1 180 ? 0.787 15.753 -2.759 1.00 98.06 180 GLU A N 1
ATOM 1423 C CA . GLU A 1 180 ? -0.270 15.517 -3.741 1.00 98.06 180 GLU A CA 1
ATOM 1424 C C . GLU A 1 180 ? -1.096 14.273 -3.392 1.00 98.06 180 GLU A C 1
ATOM 1426 O O . GLU A 1 180 ? -2.324 14.347 -3.336 1.00 98.06 180 GLU A O 1
ATOM 1431 N N . LEU A 1 181 ? -0.438 13.146 -3.090 1.00 98.25 181 LEU A N 1
ATOM 1432 C CA . LEU A 1 181 ? -1.142 11.920 -2.717 1.00 98.25 181 LEU A CA 1
ATOM 1433 C C . LEU A 1 181 ? -1.953 12.103 -1.428 1.00 98.25 181 LEU A C 1
ATOM 1435 O O . LEU A 1 181 ? -3.121 11.716 -1.382 1.00 98.25 181 LEU A O 1
ATOM 1439 N N . ALA A 1 182 ? -1.356 12.704 -0.394 1.00 98.19 182 ALA A N 1
ATOM 1440 C CA . ALA A 1 182 ? -2.037 12.949 0.876 1.00 98.19 182 ALA A CA 1
ATOM 1441 C C . ALA A 1 182 ? -3.259 13.866 0.703 1.00 98.19 182 ALA A C 1
ATOM 1443 O O . ALA A 1 182 ? -4.311 13.612 1.296 1.00 98.19 182 ALA A O 1
ATOM 1444 N N . SER A 1 183 ? -3.147 14.892 -0.146 1.00 98.25 183 SER A N 1
ATOM 1445 C CA . SER A 1 183 ? -4.247 15.810 -0.460 1.00 98.25 183 SER A CA 1
ATOM 1446 C C . SER A 1 183 ? -5.382 15.092 -1.187 1.00 98.25 183 SER A C 1
ATOM 1448 O O . SER A 1 183 ? -6.531 15.184 -0.759 1.00 98.25 183 SER A O 1
ATOM 1450 N N . LEU A 1 184 ? -5.055 14.303 -2.216 1.00 98.12 184 LEU A N 1
ATOM 1451 C CA . LEU A 1 184 ? -6.029 13.525 -2.982 1.00 98.12 184 LEU A CA 1
ATOM 1452 C C . LEU A 1 184 ? -6.772 12.510 -2.102 1.00 98.12 184 LEU A C 1
ATOM 1454 O O . LEU A 1 184 ? -7.995 12.416 -2.159 1.00 98.12 184 LEU A O 1
ATOM 1458 N N . MET A 1 185 ? -6.047 11.779 -1.249 1.00 98.31 185 MET A N 1
ATOM 1459 C CA . MET A 1 185 ? -6.656 10.865 -0.277 1.00 98.31 185 MET A CA 1
ATOM 1460 C C . MET A 1 185 ? -7.562 11.604 0.705 1.00 98.31 185 MET A C 1
ATOM 1462 O O . MET A 1 185 ? -8.673 11.154 0.971 1.00 98.31 185 MET A O 1
ATOM 1466 N N . THR A 1 186 ? -7.114 12.748 1.223 1.00 98.44 186 THR A N 1
ATOM 1467 C CA . THR A 1 186 ? -7.892 13.548 2.175 1.00 98.44 186 THR A CA 1
ATOM 1468 C C . THR A 1 186 ? -9.207 14.033 1.585 1.00 98.44 186 THR A C 1
ATOM 1470 O O . THR A 1 186 ? -10.231 13.970 2.262 1.00 98.44 186 THR A O 1
ATOM 1473 N N . GLU A 1 187 ? -9.177 14.526 0.349 1.00 98.12 187 GLU A N 1
ATOM 1474 C CA . GLU A 1 187 ? -10.358 15.015 -0.356 1.00 98.12 187 GLU A CA 1
ATOM 1475 C C . GLU A 1 187 ? -11.410 13.910 -0.488 1.00 98.12 187 GLU A C 1
ATOM 1477 O O . GLU A 1 187 ? -12.514 14.052 0.037 1.00 98.12 187 GLU A O 1
ATOM 1482 N N . VAL A 1 188 ? -11.034 12.771 -1.079 1.00 98.00 188 VAL A N 1
ATOM 1483 C CA . VAL A 1 188 ? -11.962 11.657 -1.317 1.00 98.00 188 VAL A CA 1
ATOM 1484 C C . VAL A 1 188 ? -12.493 11.087 -0.005 1.00 98.00 188 VAL A C 1
ATOM 1486 O O . VAL A 1 188 ? -13.694 10.900 0.147 1.00 98.00 188 VAL A O 1
ATOM 1489 N N . VAL A 1 189 ? -11.636 10.851 0.992 1.00 97.19 189 VAL A N 1
ATOM 1490 C CA . VAL A 1 189 ? -12.084 10.285 2.276 1.00 97.19 189 VAL A CA 1
ATOM 1491 C C . VAL A 1 189 ? -13.107 11.199 2.963 1.00 97.19 189 VAL A C 1
ATOM 1493 O O . VAL A 1 189 ? -14.077 10.706 3.546 1.00 97.19 189 VAL A O 1
ATOM 1496 N N . LYS A 1 190 ? -12.934 12.523 2.871 1.00 95.94 190 LYS A N 1
ATOM 1497 C CA . LYS A 1 190 ? -13.867 13.496 3.455 1.00 95.94 190 LYS A CA 1
ATOM 1498 C C . LYS A 1 190 ? -15.214 13.548 2.734 1.00 95.94 190 LYS A C 1
ATOM 1500 O O . LYS A 1 190 ? -16.217 13.760 3.410 1.00 95.94 190 LYS A O 1
ATOM 1505 N N . GLU A 1 191 ? -15.269 13.302 1.423 1.00 96.69 191 GLU A N 1
ATOM 1506 C CA . GLU A 1 191 ? -16.538 13.193 0.673 1.00 96.69 191 GLU A CA 1
ATOM 1507 C C . GLU A 1 191 ? -17.444 12.083 1.230 1.00 96.69 191 GLU A C 1
ATOM 1509 O O . GLU A 1 191 ? -18.668 12.206 1.228 1.00 96.69 191 GLU A O 1
ATOM 1514 N N . TYR A 1 192 ? -16.840 11.042 1.806 1.00 95.44 192 TYR A N 1
ATOM 1515 C CA . TYR A 1 192 ? -17.530 9.923 2.450 1.00 95.44 192 TYR A CA 1
ATOM 1516 C C . TYR A 1 192 ? -17.690 10.087 3.970 1.00 95.44 192 TYR A C 1
ATOM 1518 O O . TYR A 1 192 ? -17.993 9.119 4.670 1.00 95.44 192 TYR A O 1
ATOM 1526 N N . ASN A 1 193 ? -17.487 11.296 4.509 1.00 93.38 193 ASN A N 1
ATOM 1527 C CA . ASN A 1 193 ? -17.475 11.579 5.951 1.00 93.38 193 ASN A CA 1
ATOM 1528 C C . ASN A 1 193 ? -16.481 10.704 6.745 1.00 93.38 193 ASN A C 1
ATOM 1530 O O . ASN A 1 193 ? -16.677 10.445 7.936 1.00 93.38 193 ASN A O 1
ATOM 1534 N N . GLY A 1 194 ? -15.420 10.224 6.091 1.00 94.94 194 GLY A N 1
ATOM 1535 C CA . GLY A 1 194 ? -14.332 9.512 6.745 1.00 94.94 194 GLY A CA 1
ATOM 1536 C C . GLY A 1 194 ? -13.406 10.465 7.499 1.00 94.94 194 GLY A C 1
ATOM 1537 O O . GLY A 1 194 ? -13.283 11.647 7.168 1.00 94.94 194 GLY A O 1
ATOM 1538 N N . ALA A 1 195 ? -12.729 9.941 8.518 1.00 96.94 195 ALA A N 1
ATOM 1539 C CA . ALA A 1 195 ? -11.654 10.652 9.202 1.00 96.94 195 ALA A CA 1
ATOM 1540 C C . ALA A 1 195 ? -10.298 10.317 8.577 1.00 96.94 195 ALA A C 1
ATOM 1542 O O . ALA A 1 195 ? -10.098 9.214 8.066 1.00 96.94 195 ALA A O 1
ATOM 1543 N N . VAL A 1 196 ? -9.364 11.265 8.659 1.00 98.00 196 VAL A N 1
ATOM 1544 C CA . VAL A 1 196 ? -7.985 11.093 8.197 1.00 98.00 196 VAL A CA 1
ATOM 1545 C C . VAL A 1 196 ? -6.997 11.423 9.306 1.00 98.00 196 VAL A C 1
ATOM 1547 O O . VAL A 1 196 ? -7.160 12.418 10.010 1.00 98.00 196 VAL A O 1
ATOM 1550 N N . PHE A 1 197 ? -5.949 10.615 9.412 1.00 98.50 197 PHE A N 1
ATOM 1551 C CA . PHE A 1 197 ? -4.753 10.912 10.183 1.00 98.50 197 PHE A CA 1
ATOM 1552 C C . PHE A 1 197 ? -3.618 11.291 9.230 1.00 98.50 197 PHE A C 1
ATOM 1554 O O . PHE A 1 197 ? -3.152 10.475 8.431 1.00 98.50 197 PHE A O 1
ATOM 1561 N N . GLU A 1 198 ? -3.167 12.541 9.308 1.00 97.38 198 GLU A N 1
ATOM 1562 C CA . GLU A 1 198 ? -2.104 13.080 8.458 1.00 97.38 198 GLU A CA 1
ATOM 1563 C C . GLU A 1 198 ? -0.713 12.688 8.982 1.00 97.38 198 GLU A C 1
ATOM 1565 O O . GLU A 1 198 ? -0.049 13.466 9.669 1.00 97.38 198 GLU A O 1
ATOM 1570 N N . SER A 1 199 ? -0.259 11.475 8.652 1.00 98.19 199 SER A N 1
ATOM 1571 C CA . SER A 1 199 ? 0.999 10.909 9.167 1.00 98.19 199 SER A CA 1
ATOM 1572 C C . SER A 1 199 ? 2.227 11.796 8.944 1.00 98.19 199 SER A C 1
ATOM 1574 O O . SER A 1 199 ? 3.037 11.926 9.857 1.00 98.19 199 SER A O 1
ATOM 1576 N N . GLN A 1 200 ? 2.321 12.488 7.804 1.00 96.44 200 GLN A N 1
ATOM 1577 C CA . GLN A 1 200 ? 3.431 13.397 7.465 1.00 96.44 200 GLN A CA 1
ATOM 1578 C C . GLN A 1 200 ? 3.650 14.524 8.498 1.00 96.44 200 GLN A C 1
ATOM 1580 O O . GLN A 1 200 ? 4.752 15.038 8.641 1.00 96.44 200 GLN A O 1
ATOM 1585 N N . LYS A 1 201 ? 2.633 14.890 9.295 1.00 96.56 201 LYS A N 1
ATOM 1586 C CA . LYS A 1 201 ? 2.788 15.869 10.391 1.00 96.56 201 LYS A CA 1
ATOM 1587 C C . LYS A 1 201 ? 3.549 15.322 11.603 1.00 96.56 201 LYS A C 1
ATOM 1589 O O . LYS A 1 201 ? 3.984 16.096 12.452 1.00 96.56 201 LYS A O 1
ATOM 1594 N N . PHE A 1 202 ? 3.666 14.002 11.714 1.00 96.94 202 PHE A N 1
ATOM 1595 C CA . PHE A 1 202 ? 4.179 13.304 12.895 1.00 96.94 202 PHE A CA 1
ATOM 1596 C C . PHE A 1 202 ? 5.363 12.391 12.594 1.00 96.94 202 PHE A C 1
ATOM 1598 O O . PHE A 1 202 ? 5.958 11.842 13.518 1.00 96.94 202 PHE A O 1
ATOM 1605 N N . THR A 1 203 ? 5.695 12.219 11.321 1.00 97.38 203 THR A N 1
ATOM 1606 C CA . THR A 1 203 ? 6.757 11.331 10.865 1.00 97.38 203 THR A CA 1
ATOM 1607 C C . THR A 1 203 ? 7.768 12.117 10.057 1.00 97.38 203 THR A C 1
ATOM 1609 O O . THR A 1 203 ? 7.384 13.000 9.303 1.00 97.38 203 THR A O 1
ATOM 1612 N N . LYS A 1 204 ? 9.043 11.751 10.159 1.00 95.75 204 LYS A N 1
ATOM 1613 C CA . LYS A 1 204 ? 10.103 12.239 9.278 1.00 95.75 204 LYS A CA 1
ATOM 1614 C C . LYS A 1 204 ? 11.011 11.070 8.949 1.00 95.75 204 LYS A C 1
ATOM 1616 O O . LYS A 1 204 ? 11.500 10.420 9.864 1.00 95.75 204 LYS A O 1
ATOM 1621 N N . PHE A 1 205 ? 11.219 10.786 7.669 1.00 94.06 205 PHE A N 1
ATOM 1622 C CA . PHE A 1 205 ? 12.127 9.715 7.272 1.00 94.06 205 PHE A CA 1
ATOM 1623 C C . PHE A 1 205 ? 13.574 10.217 7.340 1.00 94.06 205 PHE A C 1
ATOM 1625 O O . PHE A 1 205 ? 13.946 11.128 6.599 1.00 94.06 205 PHE A O 1
ATOM 1632 N N . THR A 1 206 ? 14.380 9.664 8.248 1.00 90.62 206 THR A N 1
ATOM 1633 C CA . THR A 1 206 ? 15.774 10.098 8.468 1.00 90.62 206 THR A CA 1
ATOM 1634 C C . THR A 1 206 ? 16.816 9.064 8.081 1.00 90.62 206 THR A C 1
ATOM 1636 O O . THR A 1 206 ? 17.992 9.413 7.976 1.00 90.62 206 THR A O 1
ATOM 1639 N N . ASP A 1 207 ? 16.408 7.814 7.864 1.00 87.69 207 ASP A N 1
ATOM 1640 C CA . ASP A 1 207 ? 17.344 6.761 7.501 1.00 87.69 207 ASP A CA 1
ATOM 1641 C C . ASP A 1 207 ? 17.987 7.051 6.137 1.00 87.69 207 ASP A C 1
ATOM 1643 O O . ASP A 1 207 ? 17.329 7.565 5.223 1.00 87.69 207 ASP A O 1
ATOM 1647 N N . PRO A 1 208 ? 19.285 6.737 5.975 1.00 81.56 208 PRO A N 1
ATOM 1648 C CA . PRO A 1 208 ? 20.006 7.047 4.755 1.00 81.56 208 PRO A CA 1
ATOM 1649 C C . PRO A 1 208 ? 19.399 6.299 3.571 1.00 81.56 208 PRO A C 1
ATOM 1651 O O . PRO A 1 208 ? 19.232 5.075 3.596 1.00 81.56 208 PRO A O 1
ATOM 1654 N N . TYR A 1 209 ? 19.129 7.034 2.497 1.00 78.56 209 TYR A N 1
ATOM 1655 C CA . TYR A 1 209 ? 18.764 6.465 1.208 1.00 78.56 209 TYR A CA 1
ATOM 1656 C C . TYR A 1 209 ? 19.957 6.523 0.242 1.00 78.56 209 TYR A C 1
ATOM 1658 O O . TYR A 1 209 ? 20.659 7.536 0.203 1.00 78.56 209 TYR A O 1
ATOM 1666 N N . PRO A 1 210 ? 20.180 5.471 -0.561 1.00 77.94 210 PRO A N 1
ATOM 1667 C CA . PRO A 1 210 ? 19.354 4.265 -0.683 1.00 77.94 210 PRO A CA 1
ATOM 1668 C C . PRO A 1 210 ? 19.910 3.069 0.105 1.00 77.94 210 PRO A C 1
ATOM 1670 O O . PRO A 1 210 ? 19.663 1.927 -0.274 1.00 77.94 210 PRO A O 1
ATOM 1673 N N . LEU A 1 211 ? 20.683 3.300 1.176 1.00 73.06 211 LEU A N 1
ATOM 1674 C CA . LEU A 1 211 ? 21.081 2.208 2.076 1.00 73.06 211 LEU A CA 1
ATOM 1675 C C . LEU A 1 211 ? 19.840 1.495 2.640 1.00 73.06 211 LEU A C 1
ATOM 1677 O O . LEU A 1 211 ? 19.837 0.276 2.786 1.00 73.06 211 LEU A O 1
ATOM 1681 N N . THR A 1 212 ? 18.784 2.267 2.894 1.00 82.94 212 THR A N 1
ATOM 1682 C CA . THR A 1 212 ? 17.414 1.801 3.116 1.00 82.94 212 THR A CA 1
ATOM 1683 C C . THR A 1 212 ? 16.542 2.072 1.887 1.00 82.94 212 THR A C 1
ATOM 1685 O O . THR A 1 212 ? 16.925 2.807 0.976 1.00 82.94 212 THR A O 1
ATOM 1688 N N . ASP A 1 213 ? 15.337 1.507 1.847 1.00 82.25 213 ASP A N 1
ATOM 1689 C CA . ASP A 1 213 ? 14.412 1.704 0.723 1.00 82.25 213 ASP A CA 1
ATOM 1690 C C . ASP A 1 213 ? 13.715 3.076 0.690 1.00 82.25 213 ASP A C 1
ATOM 1692 O O . ASP A 1 213 ? 13.041 3.400 -0.294 1.00 82.25 213 ASP A O 1
ATOM 1696 N N . GLY A 1 214 ? 13.896 3.896 1.731 1.00 91.69 214 GLY A N 1
ATOM 1697 C CA . GLY A 1 214 ? 13.295 5.222 1.837 1.00 91.69 214 GLY A CA 1
ATOM 1698 C C . GLY A 1 214 ? 11.806 5.218 2.193 1.00 91.69 214 GLY A C 1
ATOM 1699 O O . GLY A 1 214 ? 11.142 6.226 1.950 1.00 91.69 214 GLY A O 1
ATOM 1700 N N . ILE A 1 215 ? 11.271 4.096 2.686 1.00 92.81 215 ILE A N 1
ATOM 1701 C CA . ILE A 1 215 ? 9.844 3.885 2.964 1.00 92.81 215 ILE A CA 1
ATOM 1702 C C . ILE A 1 215 ? 9.630 3.217 4.330 1.00 92.81 215 ILE A C 1
ATOM 1704 O O . ILE A 1 215 ? 8.776 3.654 5.100 1.00 92.81 215 ILE A O 1
ATOM 1708 N N . HIS A 1 216 ? 10.361 2.139 4.628 1.00 93.56 216 HIS A N 1
ATOM 1709 C CA . HIS A 1 216 ? 10.141 1.346 5.836 1.00 93.56 216 HIS A CA 1
ATOM 1710 C C . HIS A 1 216 ? 10.951 1.899 7.005 1.00 93.56 216 HIS A C 1
ATOM 1712 O O . HIS A 1 216 ? 12.178 1.872 7.004 1.00 93.56 216 HIS A O 1
ATOM 1718 N N . TYR A 1 217 ? 10.233 2.382 8.014 1.00 94.19 217 TYR A N 1
ATOM 1719 C CA . TYR A 1 217 ? 10.810 2.954 9.222 1.00 94.19 217 TYR A CA 1
ATOM 1720 C C . TYR A 1 217 ? 11.487 1.903 10.102 1.00 94.19 217 TYR A C 1
ATOM 1722 O O . TYR A 1 217 ? 10.999 0.775 10.251 1.00 94.19 217 TYR A O 1
ATOM 1730 N N . GLY A 1 218 ? 12.561 2.326 10.769 1.00 91.00 218 GLY A N 1
ATOM 1731 C CA . GLY A 1 218 ? 13.110 1.626 11.918 1.00 91.00 218 GLY A CA 1
ATOM 1732 C C . GLY A 1 218 ? 12.065 1.424 13.021 1.00 91.00 218 GLY A C 1
ATOM 1733 O O . GLY A 1 218 ? 11.038 2.102 13.094 1.00 91.00 218 GLY A O 1
ATOM 1734 N N . ARG A 1 219 ? 12.323 0.451 13.900 1.00 93.00 219 ARG A N 1
ATOM 1735 C CA . ARG A 1 219 ? 11.368 0.023 14.932 1.00 93.00 219 ARG A CA 1
ATOM 1736 C C . ARG A 1 219 ? 10.869 1.173 15.817 1.00 93.00 219 ARG A C 1
ATOM 1738 O O . ARG A 1 219 ? 9.666 1.266 16.027 1.00 93.00 219 ARG A O 1
ATOM 1745 N N . GLU A 1 220 ? 11.774 2.000 16.335 1.00 96.06 220 GLU A N 1
ATOM 1746 C CA . GLU A 1 220 ? 11.454 3.075 17.287 1.00 96.06 220 GLU A CA 1
ATOM 1747 C C . GLU A 1 220 ? 10.543 4.146 16.668 1.00 96.06 220 GLU A C 1
ATOM 1749 O O . GLU A 1 220 ? 9.515 4.508 17.247 1.00 96.06 220 GLU A O 1
ATOM 1754 N N . ASP A 1 221 ? 10.856 4.586 15.449 1.00 96.88 221 ASP A N 1
ATOM 1755 C CA . ASP A 1 221 ? 10.036 5.561 14.727 1.00 96.88 221 ASP A CA 1
ATOM 1756 C C . ASP A 1 221 ? 8.671 4.982 14.343 1.00 96.88 221 ASP A C 1
ATOM 1758 O O . ASP A 1 221 ? 7.647 5.656 14.458 1.00 96.88 221 ASP A O 1
ATOM 1762 N N . ALA A 1 222 ? 8.633 3.709 13.935 1.00 97.00 222 ALA A N 1
ATOM 1763 C CA . ALA A 1 222 ? 7.396 3.008 13.613 1.00 97.00 222 ALA A CA 1
ATOM 1764 C C . ALA A 1 222 ? 6.479 2.856 14.843 1.00 97.00 222 ALA A C 1
ATOM 1766 O O . ALA A 1 222 ? 5.265 3.035 14.734 1.00 97.00 222 ALA A O 1
ATOM 1767 N N . GLU A 1 223 ? 7.040 2.552 16.019 1.00 98.31 223 GLU A N 1
ATOM 1768 C CA . GLU A 1 223 ? 6.297 2.517 17.286 1.00 98.31 223 GLU A CA 1
ATOM 1769 C C . GLU A 1 223 ? 5.799 3.917 17.665 1.00 98.31 223 GLU A C 1
ATOM 1771 O O . GLU A 1 223 ? 4.616 4.086 17.959 1.00 98.31 223 GLU A O 1
ATOM 1776 N N . THR A 1 224 ? 6.656 4.936 17.569 1.00 98.31 224 THR A N 1
ATOM 1777 C CA . THR A 1 224 ? 6.291 6.331 17.855 1.00 98.31 224 THR A CA 1
ATOM 1778 C C . THR A 1 224 ? 5.149 6.811 16.961 1.00 98.31 224 THR A C 1
ATOM 1780 O O . THR A 1 224 ? 4.189 7.411 17.449 1.00 98.31 224 THR A O 1
ATOM 1783 N N . TRP A 1 225 ? 5.205 6.516 15.661 1.00 98.50 225 TRP A N 1
ATOM 1784 C CA . TRP A 1 225 ? 4.129 6.827 14.724 1.00 98.50 225 TRP A CA 1
ATOM 1785 C C . TRP A 1 225 ? 2.819 6.129 15.113 1.00 98.50 225 TRP A C 1
ATOM 1787 O O . TRP A 1 225 ? 1.779 6.787 15.195 1.00 98.50 225 TRP A O 1
ATOM 1797 N N . ALA A 1 226 ? 2.863 4.832 15.430 1.00 98.75 226 ALA A N 1
ATOM 1798 C CA . ALA A 1 226 ? 1.681 4.078 15.846 1.00 98.75 226 ALA A CA 1
ATOM 1799 C C . ALA A 1 226 ? 1.036 4.636 17.119 1.00 98.75 226 ALA A C 1
ATOM 1801 O O . ALA A 1 226 ? -0.189 4.696 17.202 1.00 98.75 226 ALA A O 1
ATOM 1802 N N . GLU A 1 227 ? 1.830 5.094 18.090 1.00 98.56 227 GLU A N 1
ATOM 1803 C CA . GLU A 1 227 ? 1.303 5.720 19.308 1.00 98.56 227 GLU A CA 1
ATOM 1804 C C . GLU A 1 227 ? 0.571 7.036 19.012 1.00 98.56 227 GLU A C 1
ATOM 1806 O O . GLU A 1 227 ? -0.475 7.315 19.603 1.00 98.56 227 GLU A O 1
ATOM 1811 N N . ARG A 1 228 ? 1.070 7.838 18.060 1.00 98.50 228 ARG A N 1
ATOM 1812 C CA . ARG A 1 228 ? 0.382 9.066 17.622 1.00 98.50 228 ARG A CA 1
ATOM 1813 C C . ARG A 1 228 ? -0.945 8.754 16.942 1.00 98.50 228 ARG A C 1
ATOM 1815 O O . ARG A 1 228 ? -1.945 9.386 17.278 1.00 98.50 228 ARG A O 1
ATOM 1822 N N . VAL A 1 229 ? -0.963 7.755 16.059 1.00 98.56 229 VAL A N 1
ATOM 1823 C CA . VAL A 1 229 ? -2.197 7.275 15.421 1.00 98.56 229 VAL A CA 1
ATOM 1824 C C . VAL A 1 229 ? -3.180 6.769 16.475 1.00 98.56 229 VAL A C 1
ATOM 1826 O O . VAL A 1 229 ? -4.342 7.157 16.472 1.00 98.56 229 VAL A O 1
ATOM 1829 N N . ALA A 1 230 ? -2.728 5.936 17.413 1.00 98.31 230 ALA A N 1
ATOM 1830 C CA . ALA A 1 230 ? -3.586 5.371 18.449 1.00 98.31 230 ALA A CA 1
ATOM 1831 C C . ALA A 1 230 ? -4.191 6.451 19.361 1.00 98.31 230 ALA A C 1
ATOM 1833 O O . ALA A 1 230 ? -5.359 6.356 19.743 1.00 98.31 230 ALA A O 1
ATOM 1834 N N . ALA A 1 231 ? -3.418 7.483 19.709 1.00 97.50 231 ALA A N 1
ATOM 1835 C CA . ALA A 1 231 ? -3.906 8.608 20.499 1.00 97.50 231 ALA A CA 1
ATOM 1836 C C . ALA A 1 231 ? -4.994 9.406 19.761 1.00 97.50 231 ALA A C 1
ATOM 1838 O O . ALA A 1 231 ? -6.031 9.706 20.355 1.00 97.50 231 ALA A O 1
ATOM 1839 N N . ASP A 1 232 ? -4.790 9.706 18.477 1.00 97.62 232 ASP A N 1
ATOM 1840 C CA . ASP A 1 232 ? -5.786 10.397 17.651 1.00 97.62 232 ASP A CA 1
ATOM 1841 C C . ASP A 1 232 ? -7.041 9.537 17.433 1.00 97.62 232 ASP A C 1
ATOM 1843 O O . ASP A 1 232 ? -8.164 9.996 17.646 1.00 97.62 232 ASP A O 1
ATOM 1847 N N . PHE A 1 233 ? -6.862 8.247 17.141 1.00 96.44 233 PHE A N 1
ATOM 1848 C CA . PHE A 1 233 ? -7.961 7.302 16.976 1.00 96.44 233 PHE A CA 1
ATOM 1849 C C . PHE A 1 233 ? -8.847 7.217 18.229 1.00 96.44 233 PHE A C 1
ATOM 1851 O O . PHE A 1 233 ? -10.074 7.208 18.129 1.00 96.44 233 PHE A O 1
ATOM 1858 N N . LYS A 1 234 ? -8.261 7.250 19.434 1.00 93.81 234 LYS A N 1
ATOM 1859 C CA . LYS A 1 234 ? -9.029 7.323 20.692 1.00 93.81 234 LYS A CA 1
ATOM 1860 C C . LYS A 1 234 ? -9.892 8.584 20.783 1.00 93.81 234 LYS A C 1
ATOM 1862 O O . LYS A 1 234 ? -11.010 8.518 21.296 1.00 93.81 234 LYS A O 1
ATOM 1867 N N . VAL A 1 235 ? -9.405 9.730 20.303 1.00 92.62 235 VAL A N 1
ATOM 1868 C CA . VAL A 1 235 ? -10.198 10.970 20.238 1.00 92.62 235 VAL A CA 1
ATOM 1869 C C . VAL A 1 235 ? -11.329 10.819 19.224 1.00 92.62 235 VAL A C 1
ATOM 1871 O O . VAL A 1 235 ? -12.479 11.126 19.545 1.00 92.62 235 VAL A O 1
ATOM 1874 N N . TYR A 1 236 ? -11.032 10.271 18.044 1.00 92.19 236 TYR A N 1
ATOM 1875 C CA . TYR A 1 236 ? -12.027 9.981 17.016 1.00 92.19 236 TYR A CA 1
ATOM 1876 C C . TYR A 1 236 ? -13.175 9.107 17.546 1.00 92.19 236 TYR A C 1
ATOM 1878 O O . TYR A 1 236 ? -14.341 9.452 17.341 1.00 92.19 236 TYR A O 1
ATOM 1886 N N . LEU A 1 237 ? -12.868 8.035 18.287 1.00 90.06 237 LEU A N 1
ATOM 1887 C CA . LEU A 1 237 ? -13.869 7.150 18.896 1.00 90.06 237 LEU A CA 1
ATOM 1888 C C . LEU A 1 237 ? -14.794 7.881 19.871 1.00 90.06 237 LEU A C 1
ATOM 1890 O O . LEU A 1 237 ? -16.002 7.661 19.854 1.00 90.06 237 LEU A O 1
ATOM 1894 N N . ARG A 1 238 ? -14.252 8.783 20.697 1.00 86.06 238 ARG A N 1
ATOM 1895 C CA . ARG A 1 238 ? -15.053 9.559 21.661 1.00 86.06 238 ARG A CA 1
ATOM 1896 C C . ARG A 1 238 ? -16.040 10.499 20.976 1.00 86.06 238 ARG A C 1
ATOM 1898 O O . ARG A 1 238 ? -17.136 10.700 21.487 1.00 86.06 238 ARG A O 1
ATOM 1905 N N . ILE A 1 239 ? -15.655 11.069 19.836 1.00 80.12 239 ILE A N 1
ATOM 1906 C CA . ILE A 1 239 ? -16.502 11.991 19.068 1.00 80.12 239 ILE A CA 1
ATOM 1907 C C . ILE A 1 239 ? -17.553 11.216 18.261 1.00 80.12 239 ILE A C 1
ATOM 1909 O O . ILE A 1 239 ? -18.703 11.639 18.167 1.00 80.12 239 ILE A O 1
ATOM 1913 N N . ASN A 1 240 ? -17.172 10.072 17.685 1.00 73.94 240 ASN A N 1
ATOM 1914 C CA . ASN A 1 240 ? -17.968 9.378 16.671 1.00 73.94 240 ASN A CA 1
ATOM 1915 C C . ASN A 1 240 ? -18.657 8.090 17.138 1.00 73.94 240 ASN A C 1
ATOM 1917 O O . ASN A 1 240 ? -19.434 7.530 16.360 1.00 73.94 240 ASN A O 1
ATOM 1921 N N . GLY A 1 241 ? -18.434 7.644 18.377 1.00 60.47 241 GLY A N 1
ATOM 1922 C CA . GLY A 1 241 ? -18.969 6.398 18.942 1.00 60.47 241 GLY A CA 1
ATOM 1923 C C . GLY A 1 241 ? -20.496 6.312 19.083 1.00 60.47 241 GLY A C 1
ATOM 1924 O O . GLY A 1 241 ? -20.994 5.280 19.513 1.00 60.47 241 GLY A O 1
ATOM 1925 N N . SER A 1 242 ? -21.247 7.354 18.698 1.00 51.56 242 SER A N 1
ATOM 1926 C CA . SER A 1 242 ? -22.710 7.420 18.881 1.00 51.56 242 SER A CA 1
ATOM 1927 C C . SER A 1 242 ? -23.513 7.830 17.636 1.00 51.56 242 SER A C 1
ATOM 1929 O O . SER A 1 242 ? -24.704 8.101 17.756 1.00 51.56 242 SER A O 1
ATOM 1931 N N . TYR A 1 243 ? -22.907 7.924 16.445 1.00 41.66 243 TYR A N 1
ATOM 1932 C CA . TYR A 1 243 ? -23.583 8.491 15.261 1.00 41.66 243 TYR A CA 1
ATOM 1933 C C . TYR A 1 243 ? -23.803 7.469 14.137 1.00 41.66 243 TYR A C 1
ATOM 1935 O O . TYR A 1 243 ? -22.827 6.995 13.560 1.00 41.66 243 TYR A O 1
ATOM 1943 N N . ALA A 1 244 ? -25.062 7.207 13.768 1.00 42.03 244 ALA A N 1
ATOM 1944 C CA . ALA A 1 244 ? -25.438 6.558 12.510 1.00 42.03 244 ALA A CA 1
ATOM 1945 C C . ALA A 1 244 ? -25.434 7.612 11.386 1.00 42.03 244 ALA A C 1
ATOM 1947 O O . ALA A 1 244 ? -26.310 8.475 11.330 1.00 42.03 244 ALA A O 1
ATOM 1948 N N . GLY A 1 245 ? -24.399 7.609 10.544 1.00 43.78 245 GLY A N 1
ATOM 1949 C CA . GLY A 1 245 ? -24.280 8.527 9.405 1.00 43.78 245 GLY A CA 1
ATOM 1950 C C . GLY A 1 245 ? -25.098 8.062 8.196 1.00 43.78 245 GLY A C 1
ATOM 1951 O O . GLY A 1 245 ? -25.340 6.869 8.030 1.00 43.78 245 GLY A O 1
ATOM 1952 N N . LYS A 1 246 ? -25.521 9.005 7.345 1.00 40.69 246 LYS A N 1
ATOM 1953 C CA . LYS A 1 246 ? -26.159 8.706 6.052 1.00 40.69 246 LYS A CA 1
ATOM 1954 C C . LYS A 1 246 ? -25.122 8.197 5.043 1.00 40.69 246 LYS A C 1
ATOM 1956 O O . LYS A 1 246 ? -24.034 8.758 4.944 1.00 40.69 246 LYS A O 1
ATOM 1961 N N . VAL A 1 247 ? -25.508 7.171 4.289 1.00 50.09 247 VAL A N 1
ATOM 1962 C CA . VAL A 1 247 ? -24.727 6.524 3.224 1.00 50.09 247 VAL A CA 1
ATOM 1963 C C . VAL A 1 247 ? -24.904 7.301 1.906 1.00 50.09 247 VAL A C 1
ATOM 1965 O O . VAL A 1 247 ? -26.046 7.632 1.577 1.00 50.09 247 VAL A O 1
ATOM 1968 N N . PRO A 1 248 ? -23.836 7.614 1.150 1.00 53.72 248 PRO A N 1
ATOM 1969 C CA . PRO A 1 248 ? -23.957 8.136 -0.214 1.00 53.72 248 PRO A CA 1
ATOM 1970 C C . PRO A 1 248 ? -24.533 7.080 -1.175 1.00 53.72 248 PRO A C 1
ATOM 1972 O O . PRO A 1 248 ? -24.133 5.920 -1.133 1.00 53.72 248 PRO A O 1
ATOM 1975 N N . ASP A 1 249 ? -25.456 7.482 -2.052 1.00 51.91 249 ASP A N 1
ATOM 1976 C CA . ASP A 1 249 ? -26.267 6.566 -2.881 1.00 51.91 249 ASP A CA 1
ATOM 1977 C C . ASP A 1 249 ? -25.618 6.196 -4.238 1.00 51.91 249 ASP A C 1
ATOM 1979 O O . ASP A 1 249 ? -26.199 5.454 -5.026 1.00 51.91 249 ASP A O 1
ATOM 1983 N N . GLN A 1 250 ? -24.425 6.719 -4.563 1.00 50.69 250 GLN A N 1
ATOM 1984 C CA . GLN A 1 250 ? -23.791 6.519 -5.878 1.00 50.69 250 GLN A CA 1
ATOM 1985 C C . GLN A 1 250 ? -22.278 6.257 -5.784 1.00 50.69 250 GLN A C 1
ATOM 1987 O O . GLN A 1 250 ? -21.575 6.903 -5.014 1.00 50.69 250 GLN A O 1
ATOM 1992 N N . ARG A 1 251 ? -21.803 5.296 -6.592 1.00 54.00 251 ARG A N 1
ATOM 1993 C CA . ARG A 1 251 ? -20.407 4.832 -6.738 1.00 54.00 251 ARG A CA 1
ATOM 1994 C C . ARG A 1 251 ? -19.742 5.540 -7.928 1.00 54.00 251 ARG A C 1
ATOM 1996 O O . ARG A 1 251 ? -20.414 5.733 -8.942 1.00 54.00 251 ARG A O 1
ATOM 2003 N N . ALA A 1 252 ? -18.438 5.835 -7.887 1.00 54.41 252 ALA A N 1
ATOM 2004 C CA . ALA A 1 252 ? -17.712 6.150 -9.120 1.00 54.41 252 ALA A CA 1
ATOM 2005 C C . ALA A 1 252 ? -17.457 4.879 -9.951 1.00 54.41 252 ALA A C 1
ATOM 2007 O O . ALA A 1 252 ? -16.987 3.858 -9.437 1.00 54.41 252 ALA A O 1
ATOM 2008 N N . ASP A 1 253 ? -17.723 4.937 -11.259 1.00 46.31 253 ASP A N 1
ATOM 2009 C CA . ASP A 1 253 ? -17.348 3.849 -12.165 1.00 46.31 253 ASP A CA 1
ATOM 2010 C C . ASP A 1 253 ? -15.827 3.609 -12.117 1.00 46.31 253 ASP A C 1
ATOM 2012 O O . ASP A 1 253 ? -15.054 4.577 -12.095 1.00 46.31 253 ASP A O 1
ATOM 2016 N N . PRO A 1 254 ? -15.361 2.345 -12.151 1.00 50.69 254 PRO A N 1
ATOM 2017 C CA . PRO A 1 254 ? -13.942 2.070 -12.305 1.00 50.69 254 PRO A CA 1
ATOM 2018 C C . PRO A 1 254 ? -13.444 2.730 -13.595 1.00 50.69 254 PRO A C 1
ATOM 2020 O O . PRO A 1 254 ? -14.009 2.496 -14.663 1.00 50.69 254 PRO A O 1
ATOM 2023 N N . VAL A 1 255 ? -12.357 3.506 -13.526 1.00 52.88 255 VAL A N 1
ATOM 2024 C CA . VAL A 1 255 ? -11.764 4.178 -14.706 1.00 52.88 255 VAL A CA 1
ATOM 2025 C C . VAL A 1 255 ? -11.474 3.179 -15.839 1.00 52.88 255 VAL A C 1
ATOM 2027 O O . VAL A 1 255 ? -11.624 3.504 -17.017 1.00 52.88 255 VAL A O 1
ATOM 2030 N N . VAL A 1 256 ? -11.168 1.924 -15.491 1.00 45.28 256 VAL A N 1
ATOM 2031 C CA . VAL A 1 256 ? -10.930 0.823 -16.436 1.00 45.28 256 VAL A CA 1
ATOM 2032 C C . VAL A 1 256 ? -12.160 0.498 -17.308 1.00 45.28 256 VAL A C 1
ATOM 2034 O O . VAL A 1 256 ? -11.989 0.111 -18.463 1.00 45.28 256 VAL A O 1
ATOM 2037 N N . SER A 1 257 ? -13.398 0.717 -16.840 1.00 34.78 257 SER A N 1
ATOM 2038 C CA . SER A 1 257 ? -14.607 0.413 -17.632 1.00 34.78 257 SER A CA 1
ATOM 2039 C C . SER A 1 257 ? -14.814 1.377 -18.812 1.00 34.78 257 SER A C 1
ATOM 2041 O O . SER A 1 257 ? -15.391 1.002 -19.841 1.00 34.78 257 SER A O 1
ATOM 2043 N N . ARG A 1 258 ? -14.286 2.607 -18.717 1.00 36.38 258 ARG A N 1
ATOM 2044 C CA . ARG A 1 258 ? -14.422 3.626 -19.772 1.00 36.38 258 ARG A CA 1
ATOM 2045 C C . ARG A 1 258 ? -13.523 3.359 -20.978 1.00 36.38 258 ARG A C 1
ATOM 2047 O O . ARG A 1 258 ? -13.923 3.672 -22.095 1.00 36.38 258 ARG A O 1
ATOM 2054 N N . LEU A 1 259 ? -12.371 2.712 -20.791 1.00 35.91 259 LEU A N 1
ATOM 2055 C CA . LEU A 1 259 ? -11.461 2.374 -21.895 1.00 35.91 259 LEU A CA 1
ATOM 2056 C C . LEU A 1 259 ? -11.976 1.214 -22.759 1.00 35.91 259 LEU A C 1
ATOM 2058 O O . LEU A 1 259 ? -11.773 1.220 -23.969 1.00 35.91 259 LEU A O 1
ATOM 2062 N N . VAL A 1 260 ? -12.703 0.256 -22.174 1.00 34.28 260 VAL A N 1
ATOM 2063 C CA . VAL A 1 260 ? -13.299 -0.862 -22.934 1.00 34.28 260 VAL A CA 1
ATOM 2064 C C . VAL A 1 260 ? -14.547 -0.416 -23.709 1.00 34.28 260 VAL A C 1
ATOM 2066 O O . VAL A 1 260 ? -14.882 -0.986 -24.744 1.00 34.28 260 VAL A O 1
ATOM 2069 N N . SER A 1 261 ? -15.217 0.643 -23.250 1.00 31.66 261 SER A N 1
ATOM 2070 C CA . SER A 1 261 ? -16.417 1.181 -23.905 1.00 31.66 261 SER A CA 1
ATOM 2071 C C . SER A 1 261 ? -16.096 2.148 -25.056 1.00 31.66 261 SER A C 1
ATOM 2073 O O . SER A 1 261 ? -16.926 2.337 -25.942 1.00 31.66 261 SER A O 1
ATOM 2075 N N . ALA A 1 262 ? -14.888 2.724 -25.085 1.00 34.22 262 ALA A N 1
ATOM 2076 C CA . ALA A 1 262 ? -14.458 3.687 -26.103 1.00 34.22 262 ALA A CA 1
ATOM 2077 C C . ALA A 1 262 ? -13.890 3.051 -27.392 1.00 34.22 262 ALA A C 1
ATOM 2079 O O . ALA A 1 262 ? -13.598 3.772 -28.341 1.00 34.22 262 ALA A O 1
ATOM 2080 N N . SER A 1 263 ? -13.761 1.719 -27.469 1.00 33.78 263 SER A N 1
ATOM 2081 C CA . SER A 1 263 ? -13.273 1.005 -28.665 1.00 33.78 263 SER A CA 1
ATOM 2082 C C . SER A 1 263 ? -14.380 0.439 -29.568 1.00 33.78 263 SER A C 1
ATOM 2084 O O . SER A 1 263 ? -14.089 -0.228 -30.561 1.00 33.78 263 SER A O 1
ATOM 2086 N N . LYS A 1 264 ? -15.658 0.727 -29.285 1.00 35.16 264 LYS A N 1
ATOM 2087 C CA . LYS A 1 264 ? -16.782 0.421 -30.188 1.00 35.16 264 LYS A CA 1
ATOM 2088 C C . LYS A 1 264 ? -17.254 1.676 -30.923 1.00 35.16 264 LYS A C 1
ATOM 2090 O O . LYS A 1 264 ? -18.321 2.209 -30.641 1.00 35.16 264 LYS A O 1
ATOM 2095 N N . GLY A 1 265 ? -16.464 2.117 -31.894 1.00 30.80 265 GLY A N 1
ATOM 2096 C CA . GLY A 1 265 ? -16.867 3.129 -32.865 1.00 30.80 265 GLY A CA 1
ATOM 2097 C C . GLY A 1 265 ? -15.988 3.054 -34.113 1.00 30.80 265 GLY A C 1
ATOM 2098 O O . GLY A 1 265 ? -14.849 3.493 -34.065 1.00 30.80 265 GLY A O 1
ATOM 2099 N N . SER A 1 266 ? -16.531 2.398 -35.153 1.00 36.56 266 SER A N 1
ATOM 2100 C CA . SER A 1 266 ? -16.438 2.685 -36.608 1.00 36.56 266 SER A CA 1
ATOM 2101 C C . SER A 1 266 ? -15.163 3.393 -37.116 1.00 36.56 266 SER A C 1
ATOM 2103 O O . SER A 1 266 ? -14.910 4.524 -36.726 1.00 36.56 266 SER A O 1
ATOM 2105 N N . ASP A 1 267 ? -14.315 2.818 -37.979 1.00 31.44 267 ASP A N 1
ATOM 2106 C CA . ASP A 1 267 ? -14.623 2.364 -39.346 1.00 31.44 267 ASP A CA 1
ATOM 2107 C C . ASP A 1 267 ? -13.659 1.261 -39.845 1.00 31.44 267 ASP A C 1
ATOM 2109 O O . ASP A 1 267 ? -12.440 1.381 -39.724 1.00 31.44 267 ASP A O 1
ATOM 2113 N N . LEU A 1 268 ? -14.197 0.207 -40.474 1.00 33.09 268 LEU A N 1
ATOM 2114 C CA . LEU A 1 268 ? -13.428 -0.760 -41.274 1.00 33.09 268 LEU A CA 1
ATOM 2115 C C . LEU A 1 268 ? -13.690 -0.510 -42.773 1.00 33.09 268 LEU A C 1
ATOM 2117 O O . LEU A 1 268 ? -14.845 -0.300 -43.152 1.00 33.09 268 LEU A O 1
ATOM 2121 N N . PRO A 1 269 ? -12.660 -0.557 -43.640 1.00 34.38 269 PRO A N 1
ATOM 2122 C CA . PRO A 1 269 ? -12.818 -0.360 -45.078 1.00 34.38 269 PRO A CA 1
ATOM 2123 C C . PRO A 1 269 ? -13.522 -1.559 -45.747 1.00 34.38 269 PRO A C 1
ATOM 2125 O O . PRO A 1 269 ? -13.440 -2.690 -45.258 1.00 34.38 269 PRO A O 1
ATOM 2128 N N . PRO A 1 270 ? -14.220 -1.343 -46.878 1.00 31.42 270 PRO A N 1
ATOM 2129 C CA . PRO A 1 270 ? -15.065 -2.356 -47.495 1.00 31.42 270 PRO A CA 1
ATOM 2130 C C . PRO A 1 270 ? -14.222 -3.387 -48.250 1.00 31.42 270 PRO A C 1
ATOM 2132 O O . PRO A 1 270 ? -13.531 -3.044 -49.207 1.00 31.42 270 PRO A O 1
ATOM 2135 N N . GLY A 1 271 ? -14.320 -4.663 -47.864 1.00 35.88 271 GLY A N 1
ATOM 2136 C CA . GLY A 1 271 ? -13.752 -5.741 -48.674 1.00 35.88 271 GLY A CA 1
ATOM 2137 C C . GLY A 1 271 ? -13.383 -7.035 -47.960 1.00 35.88 271 GLY A C 1
ATOM 2138 O O . GLY A 1 271 ? -12.338 -7.582 -48.280 1.00 35.88 271 GLY A O 1
ATOM 2139 N N . MET A 1 272 ? -14.200 -7.563 -47.042 1.00 31.55 272 MET A N 1
ATOM 2140 C CA . MET A 1 272 ? -14.117 -8.984 -46.673 1.00 31.55 272 MET A CA 1
ATOM 2141 C C . MET A 1 272 ? -15.506 -9.576 -46.427 1.00 31.55 272 MET A C 1
ATOM 2143 O O . MET A 1 272 ? -16.356 -9.015 -45.740 1.00 31.55 272 MET A O 1
ATOM 2147 N N . THR A 1 273 ? -15.732 -10.704 -47.084 1.00 31.17 273 THR A N 1
ATOM 2148 C CA . THR A 1 273 ? -16.979 -11.451 -47.203 1.00 31.17 273 THR A CA 1
ATOM 2149 C C . THR A 1 273 ? -17.389 -12.080 -45.867 1.00 31.17 273 THR A C 1
ATOM 2151 O O . THR A 1 273 ? -16.562 -12.655 -45.164 1.00 31.17 273 THR A O 1
ATOM 2154 N N . LYS A 1 274 ? -18.687 -12.005 -45.542 1.00 32.09 274 LYS A N 1
ATOM 2155 C CA . LYS A 1 274 ? -19.323 -12.670 -44.394 1.00 32.09 274 LYS A CA 1
ATOM 2156 C C . LYS A 1 274 ? -19.149 -14.194 -44.464 1.00 32.09 274 LYS A C 1
ATOM 2158 O O . LYS A 1 274 ? -19.541 -14.795 -45.462 1.00 32.09 274 LYS A O 1
ATOM 2163 N N . ILE A 1 275 ? -18.687 -14.810 -43.375 1.00 35.00 275 ILE A N 1
ATOM 2164 C CA . ILE A 1 275 ? -18.970 -16.217 -43.055 1.00 35.00 275 ILE A CA 1
ATOM 2165 C C . ILE A 1 275 ? -19.980 -16.235 -41.903 1.00 35.00 275 ILE A C 1
ATOM 2167 O O . ILE A 1 275 ? -19.925 -15.400 -41.004 1.00 35.00 275 ILE A O 1
ATOM 2171 N N . ALA A 1 276 ? -20.957 -17.125 -42.041 1.00 33.28 276 ALA A N 1
ATOM 2172 C CA . ALA A 1 276 ? -22.243 -17.146 -41.363 1.00 33.28 276 ALA A CA 1
ATOM 2173 C C . ALA A 1 276 ? -22.202 -17.435 -39.852 1.00 33.28 276 ALA A C 1
ATOM 2175 O O . ALA A 1 276 ? -21.313 -18.116 -39.345 1.00 33.28 276 ALA A O 1
ATOM 2176 N N . ASP A 1 277 ? -23.253 -16.941 -39.193 1.00 32.94 277 ASP A N 1
ATOM 2177 C CA . ASP A 1 277 ? -23.628 -17.153 -37.798 1.00 32.94 277 ASP A CA 1
ATOM 2178 C C . ASP A 1 277 ? -23.896 -18.627 -37.457 1.00 32.94 277 ASP A C 1
ATOM 2180 O O . ASP A 1 277 ? -24.540 -19.358 -38.213 1.00 32.94 277 ASP A O 1
ATOM 2184 N N . GLY A 1 278 ? -23.485 -19.022 -36.250 1.00 30.77 278 GLY A N 1
ATOM 2185 C CA . GLY A 1 278 ? -23.783 -20.318 -35.647 1.00 30.77 278 GLY A CA 1
ATOM 2186 C C . GLY A 1 278 ? -23.769 -20.264 -34.118 1.00 30.77 278 GLY A C 1
ATOM 2187 O O . GLY A 1 278 ? -22.735 -20.456 -33.497 1.00 30.77 278 GLY A O 1
ATOM 2188 N N . SER A 1 279 ? -24.945 -19.986 -33.550 1.00 31.55 279 SER A N 1
ATOM 2189 C CA . SER A 1 279 ? -25.469 -20.420 -32.241 1.00 31.55 279 SER A CA 1
ATOM 2190 C C . SER A 1 279 ? -24.553 -20.469 -30.999 1.00 31.55 279 SER A C 1
ATOM 2192 O O . SER A 1 279 ? -23.793 -21.408 -30.796 1.00 31.55 279 SER A O 1
ATOM 2194 N N . GLY A 1 280 ? -24.821 -19.542 -30.073 1.00 42.34 280 GLY A N 1
ATOM 2195 C CA . GLY A 1 280 ? -25.149 -19.829 -28.669 1.00 42.34 280 GLY A CA 1
ATOM 2196 C C . GLY A 1 280 ? -24.273 -20.808 -27.886 1.00 42.34 280 GLY A C 1
ATOM 2197 O O . GLY A 1 280 ? -24.641 -21.966 -27.723 1.00 42.34 280 GLY A O 1
ATOM 2198 N N . THR A 1 281 ? -23.237 -20.285 -27.234 1.00 29.69 281 THR A N 1
ATOM 2199 C CA . THR A 1 281 ? -22.665 -20.878 -26.020 1.00 29.69 281 THR A CA 1
ATOM 2200 C C . THR A 1 281 ? -22.280 -19.770 -25.047 1.00 29.69 281 THR A C 1
ATOM 2202 O O . THR A 1 281 ? -21.631 -18.795 -25.419 1.00 29.69 281 THR A O 1
ATOM 2205 N N . THR A 1 282 ? -22.718 -19.930 -23.801 1.00 33.66 282 THR A N 1
ATOM 2206 C CA . THR A 1 282 ? -22.249 -19.244 -22.589 1.00 33.66 282 THR A CA 1
ATOM 2207 C C . THR A 1 282 ? -20.745 -18.946 -22.633 1.00 33.66 282 THR A C 1
ATOM 2209 O O . THR A 1 282 ? -19.988 -19.817 -23.068 1.00 33.66 282 THR A O 1
ATOM 2212 N N . PRO A 1 283 ? -20.283 -17.770 -22.162 1.00 30.62 283 PRO A N 1
ATOM 2213 C CA . PRO A 1 283 ? -18.856 -17.482 -22.115 1.00 30.62 283 PRO A CA 1
ATOM 2214 C C . PRO A 1 283 ? -18.160 -18.525 -21.226 1.00 30.62 283 PRO A C 1
ATOM 2216 O O . PRO A 1 283 ? -18.661 -18.815 -20.133 1.00 30.62 283 PRO A O 1
ATOM 2219 N N . PRO A 1 284 ? -17.047 -19.126 -21.679 1.00 32.50 284 PRO A N 1
ATOM 2220 C CA . PRO A 1 284 ? -16.342 -20.112 -20.886 1.00 32.50 284 PRO A CA 1
ATOM 2221 C C . PRO A 1 284 ? -15.809 -19.443 -19.620 1.00 32.50 284 PRO A C 1
ATOM 2223 O O . PRO A 1 284 ? -15.196 -18.376 -19.660 1.00 32.50 284 PRO A O 1
ATOM 2226 N N . SER A 1 285 ? -16.063 -20.092 -18.486 1.00 33.03 285 SER A N 1
ATOM 2227 C CA . SER A 1 285 ? -15.335 -19.850 -17.246 1.00 33.03 285 SER A CA 1
ATOM 2228 C C . SER A 1 285 ? -13.843 -19.943 -17.563 1.00 33.03 285 SER A C 1
ATOM 2230 O O . SER A 1 285 ? -13.390 -20.978 -18.051 1.00 33.03 285 SER A O 1
ATOM 2232 N N . ALA A 1 286 ? -13.105 -18.851 -17.354 1.00 30.62 286 ALA A N 1
ATOM 2233 C CA . ALA A 1 286 ? -11.665 -18.795 -17.557 1.00 30.62 286 ALA A CA 1
ATOM 2234 C C . ALA A 1 286 ? -10.975 -19.717 -16.541 1.00 30.62 286 ALA A C 1
ATOM 2236 O O . ALA A 1 286 ? -10.582 -19.310 -15.447 1.00 30.62 286 ALA A O 1
ATOM 2237 N N . THR A 1 287 ? -10.860 -20.995 -16.886 1.00 33.81 287 THR A N 1
ATOM 2238 C CA . THR A 1 287 ? -9.890 -21.891 -16.275 1.00 33.81 287 THR A CA 1
ATOM 2239 C C . THR A 1 287 ? -8.517 -21.345 -16.632 1.00 33.81 287 THR A C 1
ATOM 2241 O O . THR A 1 287 ? -8.147 -21.343 -17.801 1.00 33.81 287 THR A O 1
ATOM 2244 N N . PHE A 1 288 ? -7.801 -20.817 -15.637 1.00 44.88 288 PHE A N 1
ATOM 2245 C CA . PHE A 1 288 ? -6.417 -20.376 -15.791 1.00 44.88 288 PHE A CA 1
ATOM 2246 C C . PHE A 1 288 ? -5.595 -21.529 -16.369 1.00 44.88 288 PHE A C 1
ATOM 2248 O O . PHE A 1 288 ? -5.354 -22.518 -15.671 1.00 44.88 288 PHE A O 1
ATOM 2255 N N . ASP A 1 289 ? -5.185 -21.403 -17.630 1.00 50.72 289 ASP A N 1
ATOM 2256 C CA . ASP A 1 289 ? -4.243 -22.341 -18.219 1.00 50.72 289 ASP A CA 1
ATOM 2257 C C . ASP A 1 289 ? -2.943 -22.318 -17.403 1.00 50.72 289 ASP A C 1
ATOM 2259 O O . ASP A 1 289 ? -2.479 -21.244 -16.992 1.00 50.72 289 ASP A O 1
ATOM 2263 N N . PRO A 1 290 ? -2.354 -23.490 -17.110 1.00 66.25 290 PRO A N 1
ATOM 2264 C CA . PRO A 1 290 ? -1.100 -23.559 -16.382 1.00 66.25 290 PRO A CA 1
ATOM 2265 C C . PRO A 1 290 ? -0.034 -22.757 -17.132 1.00 66.25 290 PRO A C 1
ATOM 2267 O O . PRO A 1 290 ? 0.176 -22.954 -18.328 1.00 66.25 290 PRO A O 1
ATOM 2270 N N . GLN A 1 291 ? 0.638 -21.847 -16.417 1.00 75.50 291 GLN A N 1
ATOM 2271 C CA . GLN A 1 291 ? 1.744 -21.056 -16.957 1.00 75.50 291 GLN A CA 1
ATOM 2272 C C . GLN A 1 291 ? 2.740 -21.992 -17.671 1.00 75.50 291 GLN A C 1
ATOM 2274 O O . GLN A 1 291 ? 3.236 -22.925 -17.029 1.00 75.50 291 GLN A O 1
ATOM 2279 N N . PRO A 1 292 ? 3.042 -21.770 -18.966 1.00 81.56 292 PRO A N 1
ATOM 2280 C CA . PRO A 1 292 ? 3.979 -22.609 -19.699 1.00 81.56 292 PRO A CA 1
ATOM 2281 C C . PRO A 1 292 ? 5.330 -22.713 -18.984 1.00 81.56 292 PRO A C 1
ATOM 2283 O O . PRO A 1 292 ? 5.876 -21.717 -18.508 1.00 81.56 292 PRO A O 1
ATOM 2286 N N . ALA A 1 293 ? 5.887 -23.924 -18.931 1.00 88.00 293 ALA A N 1
ATOM 2287 C CA . ALA A 1 293 ? 7.182 -24.162 -18.294 1.00 88.00 293 ALA A CA 1
ATOM 2288 C C . ALA A 1 293 ? 8.338 -23.471 -19.039 1.00 88.00 293 ALA A C 1
ATOM 2290 O O . ALA A 1 293 ? 9.316 -23.059 -18.421 1.00 88.00 293 ALA A O 1
ATOM 2291 N N . GLU A 1 294 ? 8.223 -23.338 -20.362 1.00 95.31 294 GLU A N 1
ATOM 2292 C CA . GLU A 1 294 ? 9.215 -22.689 -21.217 1.00 95.31 294 GLU A CA 1
ATOM 2293 C C . GLU A 1 294 ? 8.551 -22.165 -22.498 1.00 95.31 294 GLU A C 1
ATOM 2295 O O . GLU A 1 294 ? 7.739 -22.866 -23.113 1.00 95.31 294 GLU A O 1
ATOM 2300 N N . VAL A 1 295 ? 8.931 -20.958 -22.916 1.00 96.19 295 VAL A N 1
ATOM 2301 C CA . VAL A 1 295 ? 8.466 -20.304 -24.150 1.00 96.19 295 VAL A CA 1
ATOM 2302 C C . VAL A 1 295 ? 9.657 -19.794 -24.964 1.00 96.19 295 VAL A C 1
ATOM 2304 O O . VAL A 1 295 ? 10.735 -19.562 -24.414 1.00 96.19 295 VAL A O 1
ATOM 2307 N N . ASP A 1 296 ? 9.479 -19.648 -26.275 1.00 97.62 296 ASP A N 1
ATOM 2308 C CA . ASP A 1 296 ? 10.514 -19.171 -27.203 1.00 97.62 296 ASP A CA 1
ATOM 2309 C C . ASP A 1 296 ? 9.915 -18.056 -28.064 1.00 97.62 296 ASP A C 1
ATOM 2311 O O . ASP A 1 296 ? 9.110 -18.319 -28.961 1.00 97.62 296 ASP A O 1
ATOM 2315 N N . LEU A 1 297 ? 10.213 -16.808 -27.695 1.00 97.56 297 LEU A N 1
ATOM 2316 C CA . LEU A 1 297 ? 9.480 -15.635 -28.163 1.00 97.56 297 LEU A CA 1
ATOM 2317 C C . LEU A 1 297 ? 10.402 -14.631 -28.848 1.00 97.56 297 LEU A C 1
ATOM 2319 O O . LEU A 1 297 ? 11.481 -14.312 -28.346 1.00 97.56 297 LEU A O 1
ATOM 2323 N N . THR A 1 298 ? 9.915 -14.055 -29.941 1.00 98.25 298 THR A N 1
ATOM 2324 C CA . THR A 1 298 ? 10.424 -12.801 -30.494 1.00 98.25 298 THR A CA 1
ATOM 2325 C C . THR A 1 298 ? 9.609 -11.659 -29.898 1.00 98.25 298 THR A C 1
ATOM 2327 O O . THR A 1 298 ? 8.376 -11.663 -29.929 1.00 98.25 298 THR A O 1
ATOM 2330 N N . LEU A 1 299 ? 10.305 -10.688 -29.322 1.00 98.19 299 LEU A N 1
ATOM 2331 C CA . LEU A 1 299 ? 9.755 -9.678 -28.433 1.00 98.19 299 LEU A CA 1
ATOM 2332 C C . LEU A 1 299 ? 10.186 -8.283 -28.862 1.00 98.19 299 LEU A C 1
ATOM 2334 O O . LEU A 1 299 ? 11.344 -8.093 -29.220 1.00 98.19 299 LEU A O 1
ATOM 2338 N N . ARG A 1 300 ? 9.296 -7.298 -28.730 1.00 98.06 300 ARG A N 1
ATOM 2339 C CA . ARG A 1 300 ? 9.613 -5.872 -28.881 1.00 98.06 300 ARG A CA 1
ATOM 2340 C C . ARG A 1 300 ? 9.474 -5.161 -27.542 1.00 98.06 300 ARG A C 1
ATOM 2342 O O . ARG A 1 300 ? 8.425 -5.242 -26.905 1.00 98.06 300 ARG A O 1
ATOM 2349 N N . LEU A 1 301 ? 10.528 -4.484 -27.091 1.00 97.56 301 LEU A N 1
ATOM 2350 C CA . LEU A 1 301 ? 10.547 -3.819 -25.788 1.00 97.56 301 LEU A CA 1
ATOM 2351 C C . LEU A 1 301 ? 9.570 -2.640 -25.774 1.00 97.56 301 LEU A C 1
ATOM 2353 O O . LEU A 1 301 ? 9.741 -1.698 -26.541 1.00 97.56 301 LEU A O 1
ATOM 2357 N N . LEU A 1 302 ? 8.573 -2.667 -24.889 1.00 95.19 302 LEU A N 1
ATOM 2358 C CA . LEU A 1 302 ? 7.609 -1.573 -24.725 1.00 95.19 302 LEU A CA 1
ATOM 2359 C C . LEU A 1 302 ? 8.001 -0.650 -23.577 1.00 95.19 302 LEU A C 1
ATOM 2361 O O . LEU A 1 302 ? 7.940 0.569 -23.702 1.00 95.19 302 LEU A O 1
ATOM 2365 N N . GLU A 1 303 ? 8.404 -1.237 -22.451 1.00 92.75 303 GLU A N 1
ATOM 2366 C CA . GLU A 1 303 ? 8.773 -0.508 -21.243 1.00 92.75 303 GLU A CA 1
ATOM 2367 C C . GLU A 1 303 ? 9.840 -1.265 -20.458 1.00 92.75 303 GLU A C 1
ATOM 2369 O O . GLU A 1 303 ? 9.877 -2.495 -20.460 1.00 92.75 303 GLU A O 1
ATOM 2374 N N . LYS A 1 304 ? 10.680 -0.536 -19.723 1.00 94.50 304 LYS A N 1
ATOM 2375 C CA . LYS A 1 304 ? 11.676 -1.135 -18.837 1.00 94.50 304 LYS A CA 1
ATOM 2376 C C . LYS A 1 304 ? 11.834 -0.356 -17.548 1.00 94.50 304 LYS A C 1
ATOM 2378 O O . LYS A 1 304 ? 11.793 0.876 -17.555 1.00 94.50 304 LYS A O 1
ATOM 2383 N N . SER A 1 305 ? 12.100 -1.083 -16.471 1.00 89.94 305 SER A N 1
ATOM 2384 C CA . SER A 1 305 ? 12.523 -0.465 -15.229 1.00 89.94 305 SER A CA 1
ATOM 2385 C C . SER A 1 305 ? 13.913 0.136 -15.311 1.00 89.94 305 SER A C 1
ATOM 2387 O O . SER A 1 305 ? 14.812 -0.403 -15.963 1.00 89.94 305 SER A O 1
ATOM 2389 N N . THR A 1 306 ? 14.089 1.272 -14.633 1.00 86.19 306 THR A N 1
ATOM 2390 C CA . THR A 1 306 ? 15.333 2.049 -14.684 1.00 86.19 306 THR A CA 1
ATOM 2391 C C . THR A 1 306 ? 15.927 2.264 -13.298 1.00 86.19 306 THR A C 1
ATOM 2393 O O . THR A 1 306 ? 15.227 2.577 -12.339 1.00 86.19 306 THR A O 1
ATOM 2396 N N . ILE A 1 307 ? 17.250 2.129 -13.200 1.00 81.69 307 ILE A N 1
ATOM 2397 C CA . ILE A 1 307 ? 18.030 2.571 -12.041 1.00 81.69 307 ILE A CA 1
ATOM 2398 C C . ILE A 1 307 ? 18.745 3.843 -12.477 1.00 81.69 307 ILE A C 1
ATOM 2400 O O . ILE A 1 307 ? 19.528 3.812 -13.421 1.00 81.69 307 ILE A O 1
ATOM 2404 N N . GLN A 1 308 ? 18.454 4.966 -11.824 1.00 73.81 308 GLN A N 1
ATOM 2405 C CA . GLN A 1 308 ? 19.032 6.252 -12.222 1.00 73.81 308 GLN A CA 1
ATOM 2406 C C . GLN A 1 308 ? 20.499 6.382 -11.810 1.00 73.81 308 GLN A C 1
ATOM 2408 O O . GLN A 1 308 ? 21.284 6.958 -12.557 1.00 73.81 308 GLN A O 1
ATOM 2413 N N . ASN A 1 309 ? 20.882 5.824 -10.657 1.00 78.00 309 ASN A N 1
ATOM 2414 C CA . ASN A 1 309 ? 22.251 5.913 -10.172 1.00 78.00 309 ASN A CA 1
ATOM 2415 C C . ASN A 1 309 ? 22.740 4.607 -9.526 1.00 78.00 309 ASN A C 1
ATOM 2417 O O . ASN A 1 309 ? 22.238 4.174 -8.489 1.00 78.00 309 ASN A O 1
ATOM 2421 N N . LEU A 1 310 ? 23.746 3.985 -10.148 1.00 79.06 310 LEU A N 1
ATOM 2422 C CA . LEU A 1 310 ? 24.396 2.769 -9.648 1.00 79.06 310 LEU A CA 1
ATOM 2423 C C . LEU A 1 310 ? 25.271 3.005 -8.418 1.00 79.06 310 LEU A C 1
ATOM 2425 O O . LEU A 1 310 ? 25.509 2.071 -7.652 1.00 79.06 310 LEU A O 1
ATOM 2429 N N . THR A 1 311 ? 25.812 4.216 -8.243 1.00 75.38 311 THR A N 1
ATOM 2430 C CA . THR A 1 311 ? 26.640 4.500 -7.061 1.00 75.38 311 THR A CA 1
ATOM 2431 C C . THR A 1 311 ? 25.812 4.427 -5.799 1.00 75.38 311 THR A C 1
ATOM 2433 O O . THR A 1 311 ? 26.321 4.025 -4.756 1.00 75.38 311 THR A O 1
ATOM 2436 N N . ASP A 1 312 ? 24.532 4.748 -5.933 1.00 66.00 312 ASP A N 1
ATOM 2437 C CA . ASP A 1 312 ? 23.651 4.875 -4.800 1.00 66.00 312 ASP A CA 1
ATOM 2438 C C . ASP A 1 312 ? 23.182 3.478 -4.381 1.00 66.00 312 ASP A C 1
ATOM 2440 O O . ASP A 1 312 ? 23.193 3.179 -3.198 1.00 66.00 312 ASP A O 1
ATOM 2444 N N . VAL A 1 313 ? 22.890 2.552 -5.303 1.00 71.00 313 VAL A N 1
ATOM 2445 C CA . VAL A 1 313 ? 22.312 1.246 -4.928 1.00 71.00 313 VAL A CA 1
ATOM 2446 C C . VAL A 1 313 ? 23.212 0.401 -3.989 1.00 71.00 313 VAL A C 1
ATOM 2448 O O . VAL A 1 313 ? 24.407 0.222 -4.254 1.00 71.00 313 VAL A O 1
ATOM 2451 N N . PRO A 1 314 ? 22.669 -0.162 -2.884 1.00 74.12 314 PRO A N 1
ATOM 2452 C CA . PRO A 1 314 ? 23.457 -0.901 -1.887 1.00 74.12 314 PRO A CA 1
ATOM 2453 C C . PRO A 1 314 ? 23.752 -2.354 -2.292 1.00 74.12 314 PRO A C 1
ATOM 2455 O O . PRO A 1 314 ? 24.571 -3.023 -1.665 1.00 74.12 314 PRO A O 1
ATOM 2458 N N . TYR A 1 315 ? 23.096 -2.855 -3.337 1.00 79.38 315 TYR A N 1
ATOM 2459 C CA . TYR A 1 315 ? 23.215 -4.230 -3.811 1.00 79.38 315 TYR A CA 1
ATOM 2460 C C . TYR A 1 315 ? 24.225 -4.355 -4.955 1.00 79.38 315 TYR A C 1
ATOM 2462 O O . TYR A 1 315 ? 24.377 -3.469 -5.796 1.00 79.38 315 TYR A O 1
ATOM 2470 N N . SER A 1 316 ? 24.917 -5.494 -5.001 1.00 86.31 316 SER A N 1
ATOM 2471 C CA . SER A 1 316 ? 25.850 -5.818 -6.084 1.00 86.31 316 SER A CA 1
ATOM 2472 C C . SER A 1 316 ? 25.140 -6.281 -7.354 1.00 86.31 316 SER A C 1
ATOM 2474 O O . SER A 1 316 ? 25.664 -6.051 -8.442 1.00 86.31 316 SER A O 1
ATOM 2476 N N . ASN A 1 317 ? 23.958 -6.891 -7.225 1.00 90.62 317 ASN A N 1
ATOM 2477 C CA . ASN A 1 317 ? 23.195 -7.464 -8.328 1.00 90.62 317 ASN A CA 1
ATOM 2478 C C . ASN A 1 317 ? 21.720 -7.056 -8.239 1.00 90.62 317 ASN A C 1
ATOM 2480 O O . ASN A 1 317 ? 21.174 -6.957 -7.138 1.00 90.62 317 ASN A O 1
ATOM 2484 N N . ALA A 1 318 ? 21.078 -6.847 -9.388 1.00 91.38 318 ALA A N 1
ATOM 2485 C CA . ALA A 1 318 ? 19.666 -6.484 -9.450 1.00 91.38 318 ALA A CA 1
ATOM 2486 C C . ALA A 1 318 ? 18.975 -7.016 -10.700 1.00 91.38 318 ALA A C 1
ATOM 2488 O O . ALA A 1 318 ? 19.556 -7.045 -11.790 1.00 91.38 318 ALA A O 1
ATOM 2489 N N . LEU A 1 319 ? 17.704 -7.368 -10.529 1.00 94.06 319 LEU A N 1
ATOM 2490 C CA . LEU A 1 319 ? 16.772 -7.642 -11.608 1.00 94.06 319 LEU A CA 1
ATOM 2491 C C . LEU A 1 319 ? 15.979 -6.378 -11.949 1.00 94.06 319 LEU A C 1
ATOM 2493 O O . LEU A 1 319 ? 15.585 -5.634 -11.058 1.00 94.06 319 LEU A O 1
ATOM 2497 N N . GLY A 1 320 ? 15.723 -6.147 -13.229 1.00 93.56 320 GLY A N 1
ATOM 2498 C CA . GLY A 1 320 ? 14.825 -5.112 -13.729 1.00 93.56 320 GLY A CA 1
ATOM 2499 C C . GLY A 1 320 ? 13.664 -5.764 -14.455 1.00 93.56 320 GLY A C 1
ATOM 2500 O O . GLY A 1 320 ? 13.888 -6.688 -15.239 1.00 93.56 320 GLY A O 1
ATOM 2501 N N . VAL A 1 321 ? 12.441 -5.297 -14.208 1.00 95.06 321 VAL A N 1
ATOM 2502 C CA . VAL A 1 321 ? 11.248 -5.804 -14.902 1.00 95.06 321 VAL A CA 1
ATOM 2503 C C . VAL A 1 321 ? 11.032 -5.038 -16.201 1.00 95.06 321 VAL A C 1
ATOM 2505 O O . VAL A 1 321 ? 11.062 -3.809 -16.236 1.00 95.06 321 VAL A O 1
ATOM 2508 N N . TYR A 1 322 ? 10.926 -5.782 -17.300 1.00 96.31 322 TYR A N 1
ATOM 2509 C CA . TYR A 1 322 ? 10.763 -5.264 -18.655 1.00 96.31 322 TYR A CA 1
ATOM 2510 C C . TYR A 1 322 ? 9.449 -5.822 -19.197 1.00 96.31 322 TYR A C 1
ATOM 2512 O O . TYR A 1 322 ? 9.141 -6.999 -18.995 1.00 96.31 322 TYR A O 1
ATOM 2520 N N . GLU A 1 323 ? 8.660 -4.984 -19.858 1.00 95.75 323 GLU A N 1
ATOM 2521 C CA . GLU A 1 323 ? 7.414 -5.374 -20.514 1.00 95.75 323 GLU A CA 1
ATOM 2522 C C . GLU A 1 323 ? 7.622 -5.344 -22.028 1.00 95.75 323 GLU A C 1
ATOM 2524 O O . GLU A 1 323 ? 8.084 -4.345 -22.585 1.00 95.75 323 GLU A O 1
ATOM 2529 N N . TYR A 1 324 ? 7.276 -6.446 -22.684 1.00 97.12 324 TYR A N 1
ATOM 2530 C CA . TYR A 1 324 ? 7.441 -6.626 -24.120 1.00 97.12 324 TYR A CA 1
ATOM 2531 C C . TYR A 1 324 ? 6.099 -6.895 -24.798 1.00 97.12 324 TYR A C 1
ATOM 2533 O O . TYR A 1 324 ? 5.209 -7.507 -24.206 1.00 97.12 324 TYR A O 1
ATOM 2541 N N . GLU A 1 325 ? 5.992 -6.481 -26.056 1.00 97.31 325 GLU A N 1
ATOM 2542 C CA . GLU A 1 325 ? 5.031 -6.993 -27.030 1.00 97.31 325 GLU A CA 1
ATOM 2543 C C . GLU A 1 325 ? 5.566 -8.309 -27.603 1.00 97.31 325 GLU A C 1
ATOM 2545 O O . GLU A 1 325 ? 6.742 -8.400 -27.963 1.00 97.31 325 GLU A O 1
ATOM 2550 N N . VAL A 1 326 ? 4.712 -9.325 -27.687 1.00 97.25 326 VAL A N 1
ATOM 2551 C CA . VAL A 1 326 ? 5.031 -10.603 -28.327 1.00 97.25 326 VAL A CA 1
ATOM 2552 C C . VAL A 1 326 ? 4.748 -10.474 -29.817 1.00 97.25 326 VAL A C 1
ATOM 2554 O O . VAL A 1 326 ? 3.592 -10.419 -30.229 1.00 97.25 326 VAL A O 1
ATOM 2557 N N . ILE A 1 327 ? 5.810 -10.414 -30.620 1.00 97.88 327 ILE A N 1
ATOM 2558 C CA . ILE A 1 327 ? 5.721 -10.284 -32.083 1.00 97.88 327 ILE A CA 1
ATOM 2559 C C . ILE A 1 327 ? 5.869 -11.631 -32.801 1.00 97.88 327 ILE A C 1
ATOM 2561 O O . ILE A 1 327 ? 5.442 -11.770 -33.945 1.00 97.88 327 ILE A O 1
ATOM 2565 N N . GLY A 1 328 ? 6.428 -12.636 -32.125 1.00 97.31 328 GLY A N 1
ATOM 2566 C CA . GLY A 1 328 ? 6.494 -14.011 -32.606 1.00 97.31 328 GLY A CA 1
ATOM 2567 C C . GLY A 1 328 ? 6.567 -15.004 -31.451 1.00 97.31 328 GLY A C 1
ATOM 2568 O O . GLY A 1 328 ? 7.204 -14.734 -30.435 1.00 97.31 328 GLY A O 1
ATOM 2569 N N . ASP A 1 329 ? 5.928 -16.157 -31.618 1.00 96.88 329 ASP A N 1
ATOM 2570 C CA . ASP A 1 329 ? 5.999 -17.289 -30.693 1.00 96.88 329 ASP A CA 1
ATOM 2571 C C . ASP A 1 329 ? 6.365 -18.539 -31.493 1.00 96.88 329 ASP A C 1
ATOM 2573 O O . ASP A 1 329 ? 5.543 -19.090 -32.227 1.00 96.88 329 ASP A O 1
ATOM 2577 N N . ALA A 1 330 ? 7.620 -18.974 -31.375 1.00 95.62 330 ALA A N 1
ATOM 2578 C CA . ALA A 1 330 ? 8.133 -20.107 -32.136 1.00 95.62 330 ALA A CA 1
ATOM 2579 C C . ALA A 1 330 ? 7.530 -21.448 -31.684 1.00 95.62 330 ALA A C 1
ATOM 2581 O O . ALA A 1 330 ? 7.592 -22.428 -32.427 1.00 95.62 330 ALA A O 1
ATOM 2582 N N . ARG A 1 331 ? 6.954 -21.514 -30.475 1.00 92.75 331 ARG A N 1
ATOM 2583 C CA . ARG A 1 331 ? 6.345 -22.730 -29.912 1.00 92.75 331 ARG A CA 1
ATOM 2584 C C . ARG A 1 331 ? 4.820 -22.718 -29.961 1.00 92.75 331 ARG A C 1
ATOM 2586 O O . ARG A 1 331 ? 4.219 -23.775 -29.786 1.00 92.75 331 ARG A O 1
ATOM 2593 N N . GLY A 1 332 ? 4.207 -21.559 -30.190 1.00 93.12 332 GLY A N 1
ATOM 2594 C CA . GLY A 1 332 ? 2.754 -21.378 -30.213 1.00 93.12 332 GLY A CA 1
ATOM 2595 C C . GLY A 1 332 ? 2.084 -21.702 -28.876 1.00 93.12 332 GLY A C 1
ATOM 2596 O O . GLY A 1 332 ? 0.936 -22.142 -28.860 1.00 93.12 332 GLY A O 1
ATOM 2597 N N . ASN A 1 333 ? 2.815 -21.569 -27.766 1.00 92.38 333 ASN A N 1
ATOM 2598 C CA . ASN A 1 333 ? 2.370 -21.957 -26.430 1.00 92.38 333 ASN A CA 1
ATOM 2599 C C . ASN A 1 333 ? 2.247 -20.778 -25.452 1.00 92.38 333 ASN A C 1
ATOM 2601 O O . ASN A 1 333 ? 1.975 -21.009 -24.273 1.00 92.38 333 ASN A O 1
ATOM 2605 N N . TYR A 1 334 ? 2.421 -19.533 -25.906 1.00 93.44 334 TYR A N 1
ATOM 2606 C CA . TYR A 1 334 ? 2.216 -18.333 -25.103 1.00 93.44 334 TYR A CA 1
ATOM 2607 C C . TYR A 1 334 ? 0.930 -17.594 -25.518 1.00 93.44 334 TYR A C 1
ATOM 2609 O O . TYR A 1 334 ? 0.861 -17.038 -26.613 1.00 93.44 334 TYR A O 1
ATOM 2617 N N . PRO A 1 335 ? -0.106 -17.543 -24.659 1.00 90.44 335 PRO A N 1
ATOM 2618 C CA . PRO A 1 335 ? -1.439 -17.099 -25.076 1.00 90.44 335 PRO A CA 1
ATOM 2619 C C . PRO A 1 335 ? -1.645 -15.574 -25.038 1.00 90.44 335 PRO A C 1
ATOM 2621 O O . PRO A 1 335 ? -2.738 -15.100 -25.348 1.00 90.44 335 PRO A O 1
ATOM 2624 N N . TYR A 1 336 ? -0.638 -14.791 -24.637 1.00 90.81 336 TYR A N 1
ATOM 2625 C CA . TYR A 1 336 ? -0.777 -13.348 -24.416 1.00 90.81 336 TYR A CA 1
ATOM 2626 C C . TYR A 1 336 ? 0.016 -12.528 -25.437 1.00 90.81 336 TYR A C 1
ATOM 2628 O O . TYR A 1 336 ? 1.104 -12.902 -25.860 1.00 90.81 336 TYR A O 1
ATOM 2636 N N . GLN A 1 337 ? -0.496 -11.342 -25.770 1.00 93.06 337 GLN A N 1
ATOM 2637 C CA . GLN A 1 337 ? 0.184 -10.382 -26.655 1.00 93.06 337 GLN A CA 1
ATOM 2638 C C . GLN A 1 337 ? 1.338 -9.638 -25.974 1.00 93.06 337 GLN A C 1
ATOM 2640 O O . GLN A 1 337 ? 2.116 -8.952 -26.630 1.00 93.06 337 GLN A O 1
ATOM 2645 N N . LYS A 1 338 ? 1.430 -9.719 -24.645 1.00 95.12 338 LYS A N 1
ATOM 2646 C CA . LYS A 1 338 ? 2.454 -9.051 -23.847 1.00 95.12 338 LYS A CA 1
ATOM 2647 C C . LYS A 1 338 ? 3.042 -10.011 -22.841 1.00 95.12 338 LYS A C 1
ATOM 2649 O O . LYS A 1 338 ? 2.332 -10.884 -22.359 1.00 95.12 338 LYS A O 1
ATOM 2654 N N . ILE A 1 339 ? 4.296 -9.787 -22.474 1.00 95.38 339 ILE A N 1
ATOM 2655 C CA . ILE A 1 339 ? 5.003 -10.574 -21.465 1.00 95.38 339 ILE A CA 1
ATOM 2656 C C . ILE A 1 339 ? 5.847 -9.679 -20.565 1.00 95.38 339 ILE A C 1
ATOM 2658 O O . ILE A 1 339 ? 6.354 -8.641 -20.994 1.00 95.38 339 ILE A O 1
ATOM 2662 N N . ARG A 1 340 ? 6.015 -10.098 -19.307 1.00 95.31 340 ARG A N 1
ATOM 2663 C CA . ARG A 1 340 ? 6.981 -9.502 -18.385 1.00 95.31 340 ARG A CA 1
ATOM 2664 C C . ARG A 1 340 ? 8.193 -10.386 -18.220 1.00 95.31 340 ARG A C 1
ATOM 2666 O O . ARG A 1 340 ? 8.063 -11.573 -17.925 1.00 95.31 340 ARG A O 1
ATOM 2673 N N . VAL A 1 341 ? 9.364 -9.780 -18.345 1.00 96.81 341 VAL A N 1
ATOM 2674 C CA . VAL A 1 341 ? 10.645 -10.466 -18.229 1.00 96.81 341 VAL A CA 1
ATOM 2675 C C . VAL A 1 341 ? 11.515 -9.734 -17.213 1.00 96.81 341 VAL A C 1
ATOM 2677 O O . VAL A 1 341 ? 11.786 -8.542 -17.345 1.00 96.81 341 VAL A O 1
ATOM 2680 N N . ALA A 1 342 ? 11.951 -10.451 -16.183 1.00 96.75 342 ALA A N 1
ATOM 2681 C CA . ALA A 1 342 ? 12.959 -10.005 -15.239 1.00 96.75 342 ALA A CA 1
ATOM 2682 C C . ALA A 1 342 ? 14.351 -10.257 -15.832 1.00 96.75 342 ALA A C 1
ATOM 2684 O O . ALA A 1 342 ? 14.753 -11.406 -16.035 1.00 96.75 342 ALA A O 1
ATOM 2685 N N . HIS A 1 343 ? 15.090 -9.183 -16.093 1.00 97.19 343 HIS A N 1
ATOM 2686 C CA . HIS A 1 343 ? 16.459 -9.226 -16.601 1.00 97.19 343 HIS A CA 1
ATOM 2687 C C . HIS A 1 343 ? 17.460 -8.872 -15.510 1.00 97.19 343 HIS A C 1
ATOM 2689 O O . HIS A 1 343 ? 17.220 -7.946 -14.743 1.00 97.19 343 HIS A O 1
ATOM 2695 N N . GLY A 1 344 ? 18.624 -9.523 -15.487 1.00 95.50 344 GLY A N 1
ATOM 2696 C CA . GLY A 1 344 ? 19.765 -9.043 -14.705 1.00 95.50 344 GLY A CA 1
ATOM 2697 C C . GLY A 1 344 ? 20.279 -7.728 -15.283 1.00 95.50 344 GLY A C 1
ATOM 2698 O O . GLY A 1 344 ? 21.037 -7.747 -16.247 1.00 95.50 344 GLY A O 1
ATOM 2699 N N . ILE A 1 345 ? 19.849 -6.596 -14.724 1.00 94.69 345 ILE A N 1
ATOM 2700 C CA . ILE A 1 345 ? 20.226 -5.250 -15.188 1.00 94.69 345 ILE A CA 1
ATOM 2701 C C . ILE A 1 345 ? 21.479 -4.719 -14.492 1.00 94.69 345 ILE A C 1
ATOM 2703 O O . ILE A 1 345 ? 22.154 -3.846 -15.032 1.00 94.69 345 ILE A O 1
ATOM 2707 N N . VAL A 1 346 ? 21.806 -5.252 -13.312 1.00 93.75 346 VAL A N 1
ATOM 2708 C CA . VAL A 1 346 ? 23.035 -4.933 -12.581 1.00 93.75 346 VAL A CA 1
ATOM 2709 C C . VAL A 1 346 ? 23.723 -6.222 -12.180 1.00 93.75 346 VAL A C 1
ATOM 2711 O O . VAL A 1 346 ? 23.096 -7.100 -11.586 1.00 93.75 346 VAL A O 1
ATOM 2714 N N . PHE A 1 347 ? 25.017 -6.307 -12.467 1.00 93.00 347 PHE A N 1
ATOM 2715 C CA . PHE A 1 347 ? 25.876 -7.389 -12.012 1.00 93.00 347 PHE A CA 1
ATOM 2716 C C . PHE A 1 347 ? 27.208 -6.826 -11.524 1.00 93.00 347 PHE A C 1
ATOM 2718 O O . PHE A 1 347 ? 27.855 -6.048 -12.227 1.00 93.00 347 PHE A O 1
ATOM 2725 N N . ASN A 1 348 ? 27.609 -7.1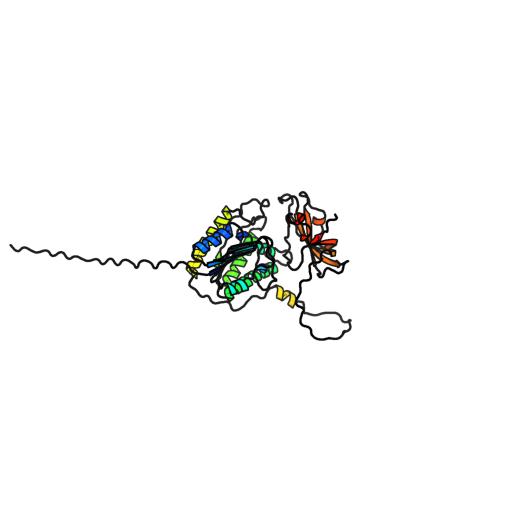91 -10.306 1.00 91.25 348 ASN A N 1
ATOM 2726 C CA . ASN A 1 348 ? 28.805 -6.665 -9.643 1.00 91.25 348 ASN A CA 1
ATOM 2727 C C . ASN A 1 348 ? 28.917 -5.122 -9.721 1.00 91.25 348 ASN A C 1
ATOM 2729 O O . ASN A 1 348 ? 29.950 -4.570 -10.107 1.00 91.25 348 ASN A O 1
ATOM 2733 N N . ARG A 1 349 ? 27.813 -4.430 -9.397 1.00 86.81 349 ARG A N 1
ATOM 2734 C CA . ARG A 1 349 ? 27.659 -2.959 -9.422 1.00 86.81 349 ARG A CA 1
ATOM 2735 C C . ARG A 1 349 ? 27.891 -2.302 -10.791 1.00 86.81 349 ARG A C 1
ATOM 2737 O O . ARG A 1 349 ? 28.189 -1.111 -10.859 1.00 86.81 349 ARG A O 1
ATOM 2744 N N . LYS A 1 350 ? 27.747 -3.049 -11.885 1.00 92.94 350 LYS A N 1
ATOM 2745 C CA . LYS A 1 350 ? 27.817 -2.529 -13.255 1.00 92.94 350 LYS A CA 1
ATOM 2746 C C . LYS A 1 350 ? 26.525 -2.826 -13.995 1.00 92.94 350 LYS A C 1
ATOM 2748 O O . LYS A 1 350 ? 25.946 -3.896 -13.813 1.00 92.94 350 LYS A O 1
ATOM 2753 N N . PHE A 1 351 ? 26.097 -1.889 -14.838 1.00 94.12 351 PHE A N 1
ATOM 2754 C CA . PHE A 1 351 ? 25.009 -2.146 -15.771 1.00 94.12 351 PHE A CA 1
ATOM 2755 C C . PHE A 1 351 ? 25.414 -3.257 -16.735 1.00 94.12 351 PHE A C 1
ATOM 2757 O O . PHE A 1 351 ? 26.552 -3.313 -17.206 1.00 94.12 351 PHE A O 1
ATOM 2764 N N . THR A 1 352 ? 24.478 -4.153 -17.008 1.00 94.69 352 THR A N 1
ATOM 2765 C CA . THR A 1 352 ? 24.613 -5.151 -18.068 1.00 94.69 352 THR A CA 1
ATOM 2766 C C . THR A 1 352 ? 24.179 -4.548 -19.407 1.00 94.69 352 THR A C 1
ATOM 2768 O O . THR A 1 352 ? 23.536 -3.500 -19.454 1.00 94.69 352 THR A O 1
ATOM 2771 N N . SER A 1 353 ? 24.496 -5.209 -20.523 1.00 94.44 353 SER A N 1
ATOM 2772 C CA . SER A 1 353 ? 24.113 -4.727 -21.862 1.00 94.44 353 SER A CA 1
ATOM 2773 C C . SER A 1 353 ? 22.600 -4.545 -22.017 1.00 94.44 353 SER A C 1
ATOM 2775 O O . SER A 1 353 ? 22.157 -3.568 -22.616 1.00 94.44 353 SER A O 1
ATOM 2777 N N . ILE A 1 354 ? 21.797 -5.433 -21.419 1.00 95.12 354 ILE A N 1
ATOM 2778 C CA . ILE A 1 354 ? 20.333 -5.350 -21.485 1.00 95.12 354 ILE A CA 1
ATOM 2779 C C . ILE A 1 354 ? 19.788 -4.080 -20.813 1.00 95.12 354 ILE A C 1
ATOM 2781 O O . ILE A 1 354 ? 18.796 -3.524 -21.279 1.00 95.12 354 ILE A O 1
ATOM 2785 N N . ALA A 1 355 ? 20.476 -3.552 -19.791 1.00 93.81 355 ALA A N 1
ATOM 2786 C CA . ALA A 1 355 ? 20.087 -2.309 -19.125 1.00 93.81 355 ALA A CA 1
ATOM 2787 C C . ALA A 1 355 ? 20.058 -1.102 -20.081 1.00 93.81 355 ALA A C 1
ATOM 2789 O O . ALA A 1 355 ? 19.300 -0.151 -19.868 1.00 93.81 355 ALA A O 1
ATOM 2790 N N . HIS A 1 356 ? 20.846 -1.156 -21.156 1.00 94.50 356 HIS A N 1
ATOM 2791 C CA . HIS A 1 356 ? 20.991 -0.083 -22.135 1.00 94.50 356 HIS A CA 1
ATOM 2792 C C . HIS A 1 356 ? 20.032 -0.187 -23.326 1.00 94.50 356 HIS A C 1
ATOM 2794 O O . HIS A 1 356 ? 19.991 0.740 -24.125 1.00 94.50 356 HIS A O 1
ATOM 2800 N N . GLN A 1 357 ? 19.220 -1.245 -23.428 1.00 95.19 357 GLN A N 1
ATOM 2801 C CA . GLN A 1 357 ? 18.322 -1.424 -24.574 1.00 95.19 357 GLN A CA 1
ATOM 2802 C C . GLN A 1 357 ? 17.253 -0.339 -24.661 1.00 95.19 357 GLN A C 1
ATOM 2804 O O . GLN A 1 357 ? 16.631 0.008 -23.656 1.00 95.19 357 GLN A O 1
ATOM 2809 N N . GLU A 1 358 ? 17.023 0.196 -25.851 1.00 95.25 358 GLU A N 1
ATOM 2810 C CA . GLU A 1 358 ? 16.025 1.241 -26.072 1.00 95.25 358 GLU A CA 1
ATOM 2811 C C . GLU A 1 358 ? 14.623 0.653 -26.252 1.00 95.25 358 GLU A C 1
ATOM 2813 O O . GLU A 1 358 ? 14.449 -0.490 -26.680 1.00 95.25 358 GLU A O 1
ATOM 2818 N N . ILE A 1 359 ? 13.603 1.446 -25.919 1.00 96.06 359 ILE A N 1
ATOM 2819 C CA . ILE A 1 359 ? 12.216 1.090 -26.229 1.00 96.06 359 ILE A CA 1
ATOM 2820 C C . ILE A 1 359 ? 12.079 0.910 -27.746 1.00 96.06 359 ILE A C 1
ATOM 2822 O O . ILE A 1 359 ? 12.625 1.690 -28.519 1.00 96.06 359 ILE A O 1
ATOM 2826 N N . GLY A 1 360 ? 11.363 -0.131 -28.163 1.00 94.94 360 GLY A N 1
ATOM 2827 C CA . GLY A 1 360 ? 11.250 -0.560 -29.554 1.00 94.94 360 GLY A CA 1
ATOM 2828 C C . GLY A 1 360 ? 12.302 -1.584 -29.983 1.00 94.94 360 GLY A C 1
ATOM 2829 O O . GLY A 1 360 ? 12.147 -2.169 -31.051 1.00 94.94 360 GLY A O 1
ATOM 2830 N N . HIS A 1 361 ? 13.334 -1.852 -29.172 1.00 97.44 361 HIS A N 1
ATOM 2831 C CA . HIS A 1 361 ? 14.316 -2.891 -29.481 1.00 97.44 361 HIS A CA 1
ATOM 2832 C C . HIS A 1 361 ? 13.658 -4.273 -29.577 1.00 97.44 361 HIS A C 1
ATOM 2834 O O . HIS A 1 361 ? 12.871 -4.655 -28.706 1.00 97.44 361 HIS A O 1
ATOM 2840 N N . GLU A 1 362 ? 14.013 -5.024 -30.618 1.00 98.25 362 GLU A N 1
ATOM 2841 C CA . GLU A 1 362 ? 13.519 -6.378 -30.852 1.00 98.25 362 GLU A CA 1
ATOM 2842 C C . GLU A 1 362 ? 14.563 -7.422 -30.454 1.00 98.25 362 GLU A C 1
ATOM 2844 O O . GLU A 1 362 ? 15.739 -7.309 -30.797 1.00 98.25 362 GLU A O 1
ATOM 2849 N N . ILE A 1 363 ? 14.130 -8.455 -29.734 1.00 97.69 363 ILE A N 1
ATOM 2850 C CA . ILE A 1 363 ? 14.993 -9.523 -29.231 1.00 97.69 363 ILE A CA 1
ATOM 2851 C C . ILE A 1 363 ? 14.270 -10.868 -29.287 1.00 97.69 363 ILE A C 1
ATOM 2853 O O . ILE A 1 363 ? 13.066 -10.943 -29.065 1.00 97.69 363 ILE A O 1
ATOM 2857 N N . THR A 1 364 ? 15.002 -11.946 -29.566 1.00 97.69 364 THR A N 1
ATOM 2858 C CA . THR A 1 364 ? 14.480 -13.315 -29.433 1.00 97.69 364 THR A CA 1
ATOM 2859 C C . THR A 1 364 ? 15.039 -13.943 -28.166 1.00 97.69 364 THR A C 1
ATOM 2861 O O . THR A 1 364 ? 16.252 -13.931 -27.959 1.00 97.69 364 THR A O 1
ATOM 2864 N N . LEU A 1 365 ? 14.160 -14.457 -27.305 1.00 97.25 365 LEU A N 1
ATOM 2865 C CA . LEU A 1 365 ? 14.516 -15.019 -26.008 1.00 97.25 365 LEU A CA 1
ATOM 2866 C C . LEU A 1 365 ? 13.808 -16.349 -25.773 1.00 97.25 365 LEU A C 1
ATOM 2868 O O . LEU A 1 365 ? 12.593 -16.470 -25.933 1.00 97.25 365 LEU A O 1
ATOM 2872 N N . ARG A 1 366 ? 14.570 -17.305 -25.243 1.00 97.50 366 ARG A N 1
ATOM 2873 C CA . ARG A 1 366 ? 14.019 -18.469 -24.557 1.00 97.50 366 ARG A CA 1
ATOM 2874 C C . ARG A 1 366 ? 13.778 -18.104 -23.101 1.00 97.50 366 ARG A C 1
ATOM 2876 O O . ARG A 1 366 ? 14.704 -17.686 -22.406 1.00 97.50 366 ARG A O 1
ATOM 2883 N N . LEU A 1 367 ? 12.542 -18.240 -22.644 1.00 97.25 367 LEU A N 1
ATOM 2884 C CA . LEU A 1 367 ? 12.109 -17.764 -21.337 1.00 97.25 367 LEU A CA 1
ATOM 2885 C C . LEU A 1 367 ? 11.518 -18.898 -20.505 1.00 97.25 367 LEU A C 1
ATOM 2887 O O . LEU A 1 367 ? 10.8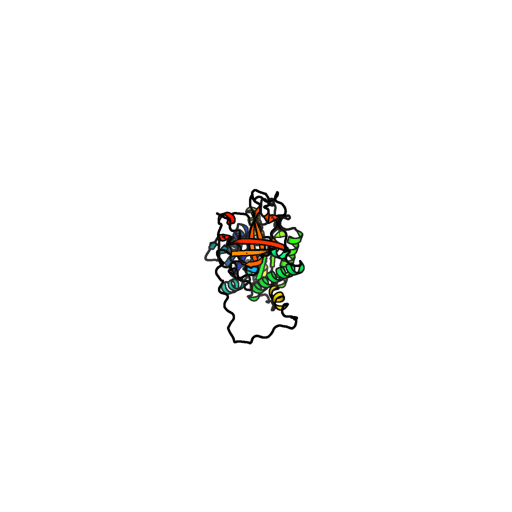05 -19.759 -21.017 1.00 97.25 367 LEU A O 1
ATOM 2891 N N . VAL A 1 368 ? 11.761 -18.839 -19.200 1.00 95.75 368 VAL A N 1
ATOM 2892 C CA . VAL A 1 368 ? 11.149 -19.715 -18.190 1.00 95.75 368 VAL A CA 1
ATOM 2893 C C . VAL A 1 368 ? 10.524 -18.864 -17.080 1.00 95.75 368 VAL A C 1
ATOM 2895 O O . VAL A 1 368 ? 10.925 -17.706 -16.909 1.00 95.75 368 VAL A O 1
ATOM 2898 N N . PRO A 1 369 ? 9.543 -19.375 -16.314 1.00 94.44 369 PRO A N 1
ATOM 2899 C CA . PRO A 1 369 ? 9.025 -18.673 -15.144 1.00 94.44 369 PRO A CA 1
ATOM 2900 C C . PRO A 1 369 ? 10.167 -18.254 -14.212 1.00 94.44 369 PRO A C 1
ATOM 2902 O O . PRO A 1 369 ? 11.056 -19.064 -13.941 1.00 94.44 369 PRO A O 1
ATOM 2905 N N . LEU A 1 370 ? 10.136 -17.031 -13.665 1.00 91.00 370 LEU A N 1
ATOM 2906 C CA . LEU A 1 370 ? 11.177 -16.563 -12.731 1.00 91.00 370 LEU A CA 1
ATOM 2907 C C . LEU A 1 370 ? 11.332 -17.505 -11.520 1.00 91.00 370 LEU A C 1
ATOM 2909 O O . LEU A 1 370 ? 12.420 -17.656 -10.967 1.00 91.00 370 LEU A O 1
ATOM 2913 N N . SER A 1 371 ? 10.251 -18.190 -11.134 1.00 87.62 371 SER A N 1
ATOM 2914 C CA . SER A 1 371 ? 10.237 -19.193 -10.067 1.00 87.62 371 SER A CA 1
ATOM 2915 C C . SER A 1 371 ? 11.168 -20.389 -10.299 1.00 87.62 371 SER A C 1
ATOM 2917 O O . SER A 1 371 ? 11.524 -21.060 -9.330 1.00 87.62 371 SER A O 1
ATOM 2919 N N . THR A 1 372 ? 11.599 -20.624 -11.542 1.00 91.06 372 THR A N 1
ATOM 2920 C CA . THR A 1 372 ? 12.533 -21.694 -11.922 1.00 91.06 372 THR A CA 1
ATOM 2921 C C . THR A 1 372 ? 13.901 -21.518 -11.256 1.00 91.06 372 THR A C 1
ATOM 2923 O O . THR A 1 372 ? 14.501 -22.497 -10.815 1.00 91.06 372 THR A O 1
ATOM 2926 N N . TYR A 1 373 ? 14.377 -20.276 -11.095 1.00 90.75 373 TYR A N 1
ATOM 2927 C CA . TYR A 1 373 ? 15.697 -19.981 -10.531 1.00 90.75 373 TYR A CA 1
ATOM 2928 C C . TYR A 1 373 ? 15.594 -19.376 -9.128 1.00 90.75 373 TYR A C 1
ATOM 2930 O O . TYR A 1 373 ? 15.486 -18.162 -8.954 1.00 90.75 373 TYR A O 1
ATOM 2938 N N . ARG A 1 374 ? 15.706 -20.219 -8.092 1.00 84.75 374 ARG A N 1
ATOM 2939 C CA . ARG A 1 374 ? 15.694 -19.757 -6.687 1.00 84.75 374 ARG A CA 1
ATOM 2940 C C . ARG A 1 374 ? 16.792 -18.736 -6.374 1.00 84.75 374 ARG A C 1
ATOM 2942 O O . ARG A 1 374 ? 16.585 -17.866 -5.539 1.00 84.75 374 ARG A O 1
ATOM 2949 N N . SER A 1 375 ? 17.946 -18.823 -7.035 1.00 83.88 375 SER A N 1
ATOM 2950 C CA . SER A 1 375 ? 19.065 -17.891 -6.843 1.00 83.88 375 SER A CA 1
ATOM 2951 C C . SER A 1 375 ? 18.749 -16.468 -7.304 1.00 83.88 375 SER A C 1
ATOM 2953 O O . SER A 1 375 ? 19.254 -15.522 -6.713 1.00 83.88 375 SER A O 1
ATOM 2955 N N . LEU A 1 376 ? 17.900 -16.300 -8.321 1.00 86.19 376 LEU A N 1
ATOM 2956 C CA . LEU A 1 376 ? 17.483 -14.980 -8.797 1.00 86.19 376 LEU A CA 1
ATOM 2957 C C . LEU A 1 376 ? 16.440 -14.343 -7.874 1.00 86.19 376 LEU A C 1
ATOM 2959 O O . LEU A 1 376 ? 16.353 -13.123 -7.797 1.00 86.19 376 LEU A O 1
ATOM 2963 N N . GLN A 1 377 ? 15.695 -15.148 -7.112 1.00 77.12 377 GLN A N 1
ATOM 2964 C CA . GLN A 1 377 ? 14.718 -14.642 -6.142 1.00 77.12 377 GLN A CA 1
ATOM 2965 C C . GLN A 1 377 ? 15.365 -13.891 -4.972 1.00 77.12 377 GLN A C 1
ATOM 2967 O O . GLN A 1 377 ? 14.680 -13.145 -4.279 1.00 77.12 377 GLN A O 1
ATOM 2972 N N . THR A 1 378 ? 16.666 -14.084 -4.735 1.00 79.06 378 THR A N 1
ATOM 2973 C CA . THR A 1 378 ? 17.402 -13.358 -3.690 1.00 79.06 378 THR A CA 1
ATOM 2974 C C . THR A 1 378 ? 17.943 -12.013 -4.172 1.00 79.06 378 THR A C 1
ATOM 2976 O O . THR A 1 378 ? 18.448 -11.237 -3.362 1.00 79.06 378 THR A O 1
ATOM 2979 N N . TRP A 1 379 ? 17.863 -11.719 -5.475 1.00 84.81 379 TRP A N 1
ATOM 2980 C CA . TRP A 1 379 ? 18.330 -10.452 -6.028 1.00 84.81 379 TRP A CA 1
ATOM 2981 C C . TRP A 1 379 ? 17.290 -9.358 -5.814 1.00 84.81 379 TRP A C 1
ATOM 2983 O O . TRP A 1 379 ? 16.082 -9.596 -5.897 1.00 84.81 379 TRP A O 1
ATOM 2993 N N . GLN A 1 380 ? 17.762 -8.126 -5.605 1.00 84.12 380 GLN A N 1
ATOM 2994 C CA . GLN A 1 380 ? 16.862 -6.982 -5.564 1.00 84.12 380 GLN A CA 1
ATOM 2995 C C . GLN A 1 380 ? 16.158 -6.857 -6.912 1.00 84.12 380 GLN A C 1
ATOM 2997 O O . GLN A 1 380 ? 16.808 -6.709 -7.945 1.00 84.12 380 GLN A O 1
ATOM 3002 N N . THR A 1 381 ? 14.829 -6.869 -6.897 1.00 85.50 381 THR A N 1
ATOM 3003 C CA . THR A 1 381 ? 14.037 -6.585 -8.092 1.00 85.50 381 THR A CA 1
ATOM 3004 C C . THR A 1 381 ? 13.637 -5.117 -8.090 1.00 85.50 381 THR A C 1
ATOM 3006 O O . THR A 1 381 ? 13.095 -4.602 -7.110 1.00 85.50 381 THR A O 1
ATOM 3009 N N . VAL A 1 382 ? 13.941 -4.436 -9.186 1.00 83.31 382 VAL A N 1
ATOM 3010 C CA . VAL A 1 382 ? 13.485 -3.088 -9.494 1.00 83.31 382 VAL A CA 1
ATOM 3011 C C . VAL A 1 382 ? 12.330 -3.236 -10.472 1.00 83.31 382 VAL A C 1
ATOM 3013 O O . VAL A 1 382 ? 12.533 -3.531 -11.649 1.00 83.31 382 VAL A O 1
ATOM 3016 N N . ASP A 1 383 ? 11.121 -3.065 -9.949 1.00 83.62 383 ASP A N 1
ATOM 3017 C CA . ASP A 1 383 ? 9.899 -2.937 -10.735 1.00 83.62 383 ASP A CA 1
ATOM 3018 C C . ASP A 1 383 ? 9.273 -1.578 -10.408 1.00 83.62 383 ASP A C 1
ATOM 3020 O O . ASP A 1 383 ? 8.660 -1.375 -9.360 1.00 83.62 383 ASP A O 1
ATOM 3024 N N . ASP A 1 384 ? 9.531 -0.603 -11.270 1.00 78.00 384 ASP A N 1
ATOM 3025 C CA . ASP A 1 384 ? 8.873 0.706 -11.269 1.00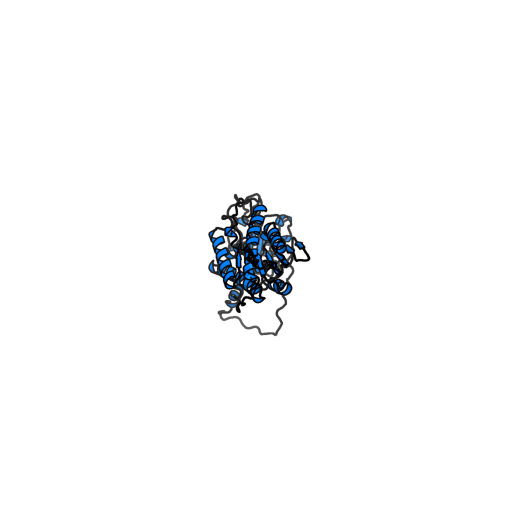 78.00 384 ASP A CA 1
ATOM 3026 C C . ASP A 1 384 ? 7.791 0.803 -12.361 1.00 78.00 384 ASP A C 1
ATOM 3028 O O . ASP A 1 384 ? 7.240 1.887 -12.585 1.00 78.00 384 ASP A O 1
ATOM 3032 N N . LEU A 1 385 ? 7.465 -0.320 -13.013 1.00 79.56 385 LEU A N 1
ATOM 3033 C CA . LEU A 1 385 ? 6.371 -0.415 -13.966 1.00 79.56 385 LEU A CA 1
ATOM 3034 C C . LEU A 1 385 ? 5.032 -0.513 -13.213 1.00 79.56 385 LEU A C 1
ATOM 3036 O O . LEU A 1 385 ? 4.968 -0.973 -12.072 1.00 79.56 385 LEU A O 1
ATOM 3040 N N . ARG A 1 386 ? 3.913 -0.103 -13.837 1.00 56.91 386 ARG A N 1
ATOM 3041 C CA . ARG A 1 386 ? 2.573 -0.343 -13.250 1.00 56.91 386 ARG A CA 1
ATOM 3042 C C . ARG A 1 386 ? 2.428 -1.851 -13.049 1.00 56.91 386 ARG A C 1
ATOM 3044 O O . ARG A 1 386 ? 2.595 -2.552 -14.039 1.00 56.91 386 ARG A O 1
ATOM 3051 N N . PRO A 1 387 ? 2.090 -2.373 -11.864 1.00 62.50 387 PRO A N 1
ATOM 3052 C CA . PRO A 1 387 ? 1.896 -3.806 -11.691 1.00 62.50 387 PRO A CA 1
ATOM 3053 C C . PRO A 1 387 ? 0.861 -4.343 -12.688 1.00 62.50 387 PRO A C 1
ATOM 3055 O O . PRO A 1 387 ? -0.253 -3.827 -12.767 1.00 62.50 387 PRO A O 1
ATOM 3058 N N . ASN A 1 388 ? 1.240 -5.345 -13.478 1.00 69.06 388 ASN A N 1
ATOM 3059 C CA . ASN A 1 388 ? 0.315 -6.095 -14.319 1.00 69.06 388 ASN A CA 1
ATOM 3060 C C . ASN A 1 388 ? 0.287 -7.528 -13.801 1.00 69.06 388 ASN A C 1
ATOM 3062 O O . ASN A 1 388 ? 1.118 -8.351 -14.175 1.00 69.06 388 ASN A O 1
ATOM 3066 N N . PHE A 1 389 ? -0.641 -7.781 -12.885 1.00 65.69 389 PHE A N 1
ATOM 3067 C CA . PHE A 1 389 ? -0.759 -9.062 -12.196 1.00 65.69 389 PHE A CA 1
ATOM 3068 C C . PHE A 1 389 ? -1.401 -10.160 -13.055 1.00 65.69 389 PHE A C 1
ATOM 3070 O O . PHE A 1 389 ? -1.410 -11.314 -12.642 1.00 65.69 389 PHE A O 1
ATOM 3077 N N . GLU A 1 390 ? -1.929 -9.814 -14.234 1.00 70.62 390 GLU A N 1
ATOM 3078 C CA . GLU A 1 390 ? -2.428 -10.784 -15.217 1.00 70.62 390 GLU A CA 1
ATOM 3079 C C . GLU A 1 390 ? -1.282 -11.412 -16.016 1.00 70.62 390 GLU A C 1
ATOM 3081 O O . GLU A 1 390 ? -1.411 -12.529 -16.513 1.00 70.62 390 GLU A O 1
ATOM 3086 N N . LEU A 1 391 ? -0.141 -10.716 -16.118 1.00 78.88 391 LEU A N 1
ATOM 3087 C CA . LEU A 1 391 ? 1.015 -11.206 -16.853 1.00 78.88 391 LEU A CA 1
ATOM 3088 C C . LEU A 1 391 ? 1.984 -11.944 -15.921 1.00 78.88 391 LEU A C 1
ATOM 3090 O O . LEU A 1 391 ? 2.600 -11.315 -15.054 1.00 78.88 391 LEU A O 1
ATOM 3094 N N . PRO A 1 392 ? 2.186 -13.260 -16.106 1.00 81.88 392 PRO A N 1
ATOM 3095 C CA . PRO A 1 392 ? 3.236 -13.984 -15.402 1.00 81.88 392 PRO A CA 1
ATOM 3096 C C . PRO A 1 392 ? 4.625 -13.372 -15.638 1.00 81.88 392 PRO A C 1
ATOM 3098 O O . PRO A 1 392 ? 4.948 -12.931 -16.743 1.00 81.88 392 PRO A O 1
ATOM 3101 N N . LEU A 1 393 ? 5.467 -13.400 -14.599 1.00 91.06 393 LEU A N 1
ATOM 3102 C CA . LEU A 1 393 ? 6.847 -12.920 -14.662 1.00 91.06 393 LEU A CA 1
ATOM 3103 C C . LEU A 1 393 ? 7.798 -14.049 -15.085 1.00 91.06 393 LEU A C 1
ATOM 3105 O O . LEU A 1 393 ? 7.961 -15.054 -14.384 1.00 91.06 393 LEU A O 1
ATOM 3109 N N . TYR A 1 394 ? 8.436 -13.860 -16.234 1.00 95.56 394 TYR A N 1
ATOM 3110 C CA . TYR A 1 394 ? 9.446 -14.750 -16.798 1.00 95.56 394 TY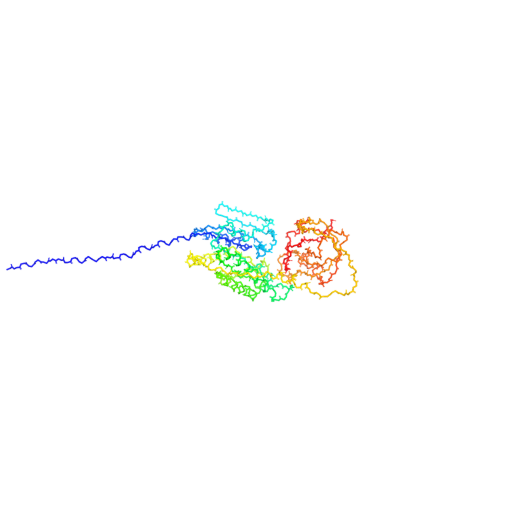R A CA 1
ATOM 3111 C C . TYR A 1 394 ? 10.854 -14.197 -16.586 1.00 95.56 394 TYR A C 1
ATOM 3113 O O . TYR A 1 394 ? 11.041 -13.069 -16.139 1.00 95.56 394 TYR A O 1
ATOM 3121 N N . THR A 1 395 ? 11.862 -14.987 -16.924 1.00 97.00 395 THR A N 1
ATOM 3122 C CA . THR A 1 395 ? 13.258 -14.561 -17.013 1.00 97.00 395 THR A CA 1
ATOM 3123 C C . THR A 1 395 ? 13.941 -15.323 -18.152 1.00 97.00 395 THR A C 1
ATOM 3125 O O . THR A 1 395 ? 13.478 -16.422 -18.491 1.00 97.00 395 THR A O 1
ATOM 3128 N N . PRO A 1 396 ? 14.992 -14.769 -18.789 1.00 97.25 396 PRO A N 1
ATOM 3129 C CA . PRO A 1 396 ? 15.774 -15.516 -19.764 1.00 97.25 396 PRO A CA 1
ATOM 3130 C C . PRO A 1 396 ? 16.255 -16.832 -19.168 1.00 97.25 396 PRO A C 1
ATOM 3132 O O . PRO A 1 396 ? 16.747 -16.867 -18.039 1.00 97.25 396 PRO A O 1
ATOM 3135 N N . LYS A 1 397 ? 16.096 -17.915 -19.929 1.00 96.19 397 LYS A N 1
ATOM 3136 C CA . LYS A 1 397 ? 16.680 -19.199 -19.569 1.00 96.19 397 LYS A CA 1
ATOM 3137 C C . LYS A 1 397 ? 18.193 -19.005 -19.516 1.00 96.19 397 LYS A C 1
ATOM 3139 O O . LYS A 1 397 ? 18.804 -18.607 -20.503 1.00 96.19 397 LYS A O 1
ATOM 3144 N N . LEU A 1 398 ? 18.764 -19.220 -18.340 1.00 90.38 398 LEU A N 1
ATOM 3145 C CA . LEU A 1 398 ? 20.202 -19.300 -18.162 1.00 90.38 398 LEU A CA 1
ATOM 3146 C C . LEU A 1 398 ? 20.608 -20.678 -18.685 1.00 90.38 398 LEU A C 1
ATOM 3148 O O . LEU A 1 398 ? 20.045 -21.677 -18.229 1.00 90.38 398 LEU A O 1
ATOM 3152 N N . ASP A 1 399 ? 21.480 -20.711 -19.690 1.00 80.69 399 ASP A N 1
ATOM 3153 C CA . ASP A 1 399 ? 22.050 -21.966 -20.176 1.00 80.69 399 ASP A CA 1
ATOM 3154 C C . ASP A 1 399 ? 22.804 -22.653 -19.022 1.00 80.69 399 ASP A C 1
ATOM 3156 O O . ASP A 1 399 ? 23.447 -21.971 -18.216 1.00 80.69 399 ASP A O 1
ATOM 3160 N N . ASP A 1 400 ? 22.665 -23.979 -18.927 1.00 50.22 400 ASP A N 1
ATOM 3161 C CA . ASP A 1 400 ? 23.410 -24.816 -17.973 1.00 50.22 400 ASP A CA 1
ATOM 3162 C C . ASP A 1 400 ? 24.895 -24.935 -18.351 1.00 50.22 400 ASP A C 1
ATOM 3164 O O . ASP A 1 400 ? 25.195 -25.059 -19.566 1.00 50.22 400 ASP A O 1
#

pLDDT: mean 82.58, std 21.17, range [29.69, 98.81]

Radius of gyration: 28.61 Å; chains: 1; bounding box: 62×64×136 Å

Secondary structure (DSSP, 8-state):
-PPPPPPP--------PPP----------EEEEEE-GGGSSHHHHHHHHHHHHTT-EEEEEEETT--HHHH-TTS----B-S-EEEE-SS-EEEES-BSSPPPHHHHHHHH--SEEEEE--TTHHHHHT-TTS-HHHHHHHHHHHHHHHHHHHHHTTPEEEEEPPPP--TTTS-HHHHHHHHHHHHHHHHHTT-EEE-GGGT----SPTTTS-SSS--HHHHHHHHHHHHHHHHHHHHHHTT--PPPPS-PPPPHHHHHHHTT------S------------PPP---PPPPS-EEEEEEEEEE---S-TTT---S-EEEEEEEEEEEESSS----SEEEEEEEEEETTEE-GGGGPPTT-EEEEEEEEGGG-TTGGGSEEE--SPP-TTSPEEEEPPP-

Foldseek 3Di:
DDDDDDDDDDDPPPPPDDPDDDPPDQQEWEEEEEEEQLLVDQQVVLLQVLCVVSVYFYWYWYAYLDDLLQAAPVHDFQKGQCKIWTDGPVDTDIDNIDRGRYHNLVVCVVRVGQAYEYHHQPSLLLLCPAPPDDNVVSLVQLLQSLQRVLQSQPVSQHAYEYEQAEFFACVLPNPVSSVSSRVSNVVNSVVSVHHYDPRPVQADQDDDPPVPVRRHDDNVRSSSSSVVVSVVVVVVCVVPVPDRDDRDPDHDDNPVVVVVVVPPDDDDDDDDDDDDDDDDDDDDDPPPDPDDQKWKFKWFWADKFADPDLVRDPDQWEWIKTKTAGPDTPPPPDPDRMAIETETQGHRSDGDPVNPDDGGDIDIAIKGQPVVDPPNVPHHYGYSHDDDSVHGYIYGDDDD

Sequence (400 aa):
MRRSTFIPVIVSTLLLLPPLGRAAQEPTGKVLYLGDSLSMGAFGKTLDHRMRESGLSVYTIVAGGASPYYWLDSFQPLPCSIGFWEKTPDREKRLGYIKAVPKIEHLIADIHPDIVVVQTGVNLYATLRSKRRPKEENVAEVRSLIDQMCFAITQKGAKGYWILPPDSHEMRYPRELQTELASLMTEVVKEYNGAVFESQKFTKFTDPYPLTDGIHYGREDAETWAERVAADFKVYLRINGSYAGKVPDQRADPVVSRLVSASKGSDLPPGMTKIADGSGTTPPSATFDPQPAEVDLTLRLLEKSTIQNLTDVPYSNALGVYEYEVIGDARGNYPYQKIRVAHGIVFNRKFTSIAHQEIGHEITLRLVPLSTYRSLQTWQTVDDLRPNFELPLYTPKLDD